Protein 8VKT (pdb70)

Nearest PDB structures (foldseek):
  7uoi-assembly1_A  TM=1.002E+00  e=5.736E-85  Enterococcus faecium 1,231,410
  3isz-assembly1_B  TM=7.469E-01  e=4.208E-31  Haemophilus influenzae Rd KW20
  3ic1-assembly1_A  TM=7.567E-01  e=1.491E-30  Haemophilus influenzae
  3dlj-assembly3_B  TM=6.949E-01  e=4.436E-26  Homo sapiens
  4h2k-assembly2_B  TM=8.459E-01  e=3.980E-18  Haemophilus influenzae Rd KW20

GO terms:
  GO:0050897 cobalt ion binding (F, IDA)
  GO:0030145 manganese ion binding (F, IDA)
  GO:0008270 zinc ion binding (F, IDA)
  GO:0042802 identical protein binding (F, IDA)
  GO:0042803 protein homodimerization activity (F, IDA)
  GO:0009014 succinyl-diaminopimelate desuccinylase activity (F, IDA)
  GO:0009085 L-lysine biosynthetic process (P, IDA)

Sequence (383 aa):
HHMASMMKKKEEKIAILQEEIIRIKSVNGNEGEEVAAYLNKLLARHDITGEIVSSYRDGRDNLIARRYQKGQSGKVLGLSGHMDVVAAGDESSSWTYAPFAAEIHGNRLYGRGATDMKSGLAAMVIAMMIELKKESGKPFNGTVVKLLATVGEEVVGELGGEQLTKAGYVDDLDALIIGEPTNYSSLMYTHMGSINYTVTTSHGKEAHSSMPDQGYNAINHLNEFITKANAEMNNHLAETIENPVLGKKTIHNVTLISGGNQVNSSIPSHHAQLQGNIRSIPPEYPNDDKIIALLQSSIVNELNQQETDYHLELMIDYYNKIPPVVKKADPDSPLIHSIQQQFSSQPLPLLVGAAATTDAAEFTKKANHSSFDFFVVFGPGVVTLPHQVDEYVEIDNYLDMIEKYQGIILSSYLA

InterPro domains:
  IPR001261 ArgE/DapE/ACY1/CPG2/YscS, conserved site [PS00758] (66-75)
  IPR001261 ArgE/DapE/ACY1/CPG2/YscS, conserved site [PS00759] (102-141)
  IPR002933 Peptidase M20 [PF01546] (68-374)
  IPR010182 N-formyl-4-amino-5-aminomethyl-2-methylpyrimidine deformylase/Succinyl-diaminopimelate desuccinylase [TIGR01910] (7-367)
  IPR011650 Peptidase M20, dimerisation domain [PF07687] (172-281)
  IPR036264 Bacterial exopeptidase dimerisation domain [SSF55031] (176-287)
  IPR050072 Peptidase M20A family, bacterial cell wall biosynthesis [PTHR43808] (2-375)

Foldseek 3Di:
DDDDDDLVNLLVLLLVLLLQAAALFQLLVVQVSLQVVCVVLVWHWDWDDLDVRFTKIKTKDFAAAADAEEEEEAESHFHDQPDQVPFPDGANRQDDDPQKGWHGCQQRPSLQVSLLSLLVSVLVVVPDDFHHMYMYIYAHRFVHALRRLQVCLVVCVLVRHQEYEYAHAPQQAWAFWEWKKWKKKKKWFKAKDFLVDPPVIGARVVLVVQLVVVLVVVQVVQLVPDADPFHHGKDKDWDAKDWADDPGMRTGIIMTMMMIIHDVVQKPVNSVVVSVVSQVVSCPPDPTGMDMDIDHTFIIGGFDCPDLLQVQLQVVDPHGHHYHHYHDDGSCSNSVPRPDDHGYIYHHFADVVARPHHRGITRSVSSVVSSVSVNSSCRSSRD

Radius of gyration: 23.97 Å; Cα contacts (8 Å, |Δi|>4): 979; chains: 1; bounding box: 74×47×61 Å

Solvent-accessible surface area: 16646 Å² total; per-residue (Å²): 237,141,77,75,13,111,110,124,65,30,15,41,3,0,25,74,0,0,106,19,113,0,39,70,12,63,0,10,94,0,0,56,53,0,35,140,0,0,60,120,34,116,5,128,16,79,74,20,62,69,160,150,41,43,29,0,0,5,2,114,33,134,67,61,142,123,45,87,15,0,0,0,0,1,1,0,0,0,28,57,14,56,96,82,106,69,17,92,62,49,0,33,34,0,66,69,73,69,64,104,0,20,0,8,0,0,0,11,0,0,0,0,0,0,0,0,0,0,0,0,0,25,1,60,51,53,44,114,110,4,54,3,11,0,9,0,0,0,0,0,1,9,36,93,11,0,43,0,0,66,47,0,18,160,68,27,54,0,89,59,2,61,0,0,0,2,0,15,14,9,42,66,24,0,19,21,2,0,4,0,5,0,58,0,17,0,25,0,70,14,92,85,17,98,44,82,138,56,128,142,20,57,42,0,76,84,4,1,85,80,0,36,86,75,0,54,56,48,4,87,108,8,18,133,85,53,104,6,120,69,22,28,103,7,78,28,83,42,85,105,109,67,39,40,99,102,128,68,22,25,11,40,84,0,53,2,67,2,29,0,67,0,0,49,73,42,41,7,108,112,0,37,60,32,0,71,53,3,3,82,113,38,28,124,185,30,130,73,72,3,93,26,120,49,77,44,60,17,52,18,4,124,12,78,54,92,0,69,0,4,76,8,0,31,125,52,45,121,139,104,19,75,76,50,23,31,56,62,26,5,3,0,1,10,0,46,114,14,157,64,111,22,28,3,0,0,0,0,0,0,25,91,111,28,33,86,82,76,36,0,30,0,57,10,89,7,1,31,41,0,0,94,47,0,18,18,0,0,38,36,13,2,100

Organism: Enterococcus faecium (NCBI:txid1352)

Secondary structure (DSSP, 8-state):
-PPPPPHHHHHHHHHHHHHS--BTS-HHHHHHHHHHHHHHTT---EEEEEETTEEEEEEEEEESSS-EEEEEEEE--B-----GGG-SS-TTT-EEETTEEESTTIIIIIHHHHHHHHHHHHHHHHT---SEEEEEEEES-TTTT-HHHHHHHHHTTTTT-SEEEE--S-SSSEEEEE-EEEEEEEEEE-B--BTTSGGG-B-HHHHHHHHHHHHHHHHHHHHHH-EETTTEE-EEEEEEEEE-S-TTB--SEEEEEEEEEEBTTB-HHHHHHHHHHHHHHHHTT-SS-EEEEEEEEE--EE--TT-HHHHHHHTTSSSPPPEEEESS--THHHHTTSSS--EEEE---S-TT-TTSTT-EEEHHHHHHHHHHHHHHHHHHT-

Structure (mmCIF, N/CA/C/O backbone):
data_8VKT
#
_entry.id   8VKT
#
_cell.length_a   131.822
_cell.length_b   44.914
_cell.length_c   78.024
_cell.angle_alpha   90.00
_cell.angle_beta   104.28
_cell.angle_gamma   90.00
#
_symmetry.space_group_name_H-M   'C 1 2 1'
#
loop_
_entity.id
_entity.type
_entity.pdbx_description
1 polymer 'Probable succinyl-diaminopimelate desuccinylase'
2 non-polymer 'ZINC ION'
3 non-polymer GLYCEROL
4 non-polymer 1,2-ETHANEDIOL
5 water water
#
loop_
_atom_site.group_PDB
_atom_site.id
_atom_site.type_symbol
_atom_site.label_atom_id
_atom_site.label_alt_id
_atom_site.label_comp_id
_atom_site.label_asym_id
_atom_site.label_entity_id
_atom_site.label_seq_id
_atom_site.pdbx_PDB_ins_code
_atom_site.Cartn_x
_atom_site.Cartn_y
_atom_site.Cartn_z
_atom_site.occupancy
_atom_site.B_iso_or_equiv
_atom_site.auth_seq_id
_atom_site.auth_comp_id
_atom_site.auth_asym_id
_atom_site.auth_atom_id
_atom_site.pdbx_PDB_model_num
ATOM 1 N N . HIS A 1 20 ? -54.775 3.853 36.257 1.00 35.88 -3 HIS A N 1
ATOM 2 C CA A HIS A 1 20 ? -53.637 3.698 37.171 0.56 26.64 -3 HIS A CA 1
ATOM 3 C CA B HIS A 1 20 ? -53.654 3.672 37.164 0.44 26.67 -3 HIS A CA 1
ATOM 4 C C . HIS A 1 20 ? -52.396 3.025 36.521 1.00 33.91 -3 HIS A C 1
ATOM 5 O O . HIS A 1 20 ? -51.804 2.134 37.090 1.00 33.28 -3 HIS A O 1
ATOM 18 N N . MET A 1 21 ? -51.994 3.510 35.350 1.00 27.84 -2 MET A N 1
ATOM 19 C CA . MET A 1 21 ? -50.863 2.989 34.567 1.00 28.12 -2 MET A CA 1
ATOM 20 C C . MET A 1 21 ? -49.527 3.198 35.307 1.00 23.71 -2 MET A C 1
ATOM 21 O O . MET A 1 21 ? -49.346 4.179 36.033 1.00 23.30 -2 MET A O 1
ATOM 26 N N . ALA A 1 22 ? -48.573 2.284 35.098 1.00 20.01 -1 ALA A N 1
ATOM 27 C CA . ALA A 1 22 ? -47.294 2.353 35.783 1.00 21.07 -1 ALA A CA 1
ATOM 28 C C . ALA A 1 22 ? -46.436 3.476 35.216 1.00 19.41 -1 ALA A C 1
ATOM 29 O O . ALA A 1 22 ? -46.420 3.715 34.009 1.00 24.02 -1 ALA A O 1
ATOM 31 N N . SER A 1 23 ? -45.641 4.095 36.075 1.00 15.86 0 SER A N 1
ATOM 32 C CA . SER A 1 23 ? -44.638 5.054 35.636 1.00 17.92 0 SER A CA 1
ATOM 33 C C . SER A 1 23 ? -43.469 4.340 34.963 1.00 17.47 0 SER A C 1
ATOM 34 O O . SER A 1 23 ? -43.231 3.137 35.148 1.00 19.03 0 SER A O 1
ATOM 37 N N . MET A 1 24 ? -42.745 5.094 34.130 1.00 17.80 1 MET A N 1
ATOM 38 C CA A MET A 1 24 ? -41.464 4.631 33.615 0.68 17.20 1 MET A CA 1
ATOM 39 C CA B MET A 1 24 ? -41.460 4.640 33.613 0.32 17.26 1 MET A CA 1
ATOM 40 C C . MET A 1 24 ? -40.419 4.828 34.707 1.00 17.78 1 MET A C 1
ATOM 41 O O . MET A 1 24 ? -40.280 5.933 35.237 1.00 21.41 1 MET A O 1
ATOM 50 N N . LYS A 1 25 ? -39.690 3.770 35.037 1.00 18.20 2 LYS A N 1
ATOM 51 C CA A LYS A 1 25 ? -38.754 3.987 36.130 0.64 21.33 2 LYS A CA 1
ATOM 52 C CA B LYS A 1 25 ? -38.688 3.834 36.103 0.36 21.00 2 LYS A CA 1
ATOM 53 C C . LYS A 1 25 ? -37.458 4.638 35.678 1.00 18.33 2 LYS A C 1
ATOM 54 O O . LYS A 1 25 ? -37.075 4.640 34.495 1.00 16.71 2 LYS A O 1
ATOM 65 N N . LYS A 1 26 ? -36.775 5.226 36.656 1.00 19.36 3 LYS A N 1
ATOM 66 C CA . LYS A 1 26 ? -35.493 5.876 36.431 1.00 19.19 3 LYS A CA 1
ATOM 67 C C . LYS A 1 26 ? -34.550 4.965 35.668 1.00 17.12 3 LYS A C 1
ATOM 68 O O . LYS A 1 26 ? -33.846 5.402 34.749 1.00 17.05 3 LYS A O 1
ATOM 74 N N . GLU A 1 27 ? -34.467 3.703 36.047 1.00 18.00 4 GLU A N 1
ATOM 75 C CA . GLU A 1 27 ? -33.517 2.813 35.416 1.00 17.39 4 GLU A CA 1
ATOM 76 C C . GLU A 1 27 ? -33.823 2.630 33.927 1.00 16.67 4 GLU A C 1
ATOM 77 O O . GLU A 1 27 ? -32.903 2.469 33.106 1.00 17.55 4 GLU A O 1
ATOM 83 N N . GLU A 1 28 ? -35.108 2.660 33.564 1.00 15.43 5 GLU A N 1
ATOM 84 C CA . GLU A 1 28 ? -35.439 2.559 32.148 1.00 15.50 5 GLU A CA 1
ATOM 85 C C . GLU A 1 28 ? -35.078 3.836 31.398 1.00 13.75 5 GLU A C 1
ATOM 86 O O . GLU A 1 28 ? -34.614 3.765 30.241 1.00 15.05 5 GLU A O 1
ATOM 92 N N . LYS A 1 29 ? -35.326 4.990 32.006 1.00 13.86 6 LYS A N 1
ATOM 93 C CA . LYS A 1 29 ? -34.944 6.240 31.348 1.00 13.22 6 LYS A CA 1
ATOM 94 C C . LYS A 1 29 ? -33.456 6.254 31.065 1.00 14.87 6 LYS A C 1
ATOM 95 O O . LYS A 1 29 ? -33.011 6.682 29.985 1.00 13.87 6 LYS A O 1
ATOM 101 N N . ILE A 1 30 ? -32.633 5.772 32.019 1.00 13.85 7 ILE A N 1
ATOM 102 C CA . ILE A 1 30 ? -31.202 5.724 31.800 1.00 14.93 7 ILE A CA 1
ATOM 103 C C . ILE A 1 30 ? -30.827 4.660 30.773 1.00 14.68 7 ILE A C 1
ATOM 104 O O . ILE A 1 30 ? -29.996 4.916 29.890 1.00 15.46 7 ILE A O 1
ATOM 109 N N . ALA A 1 31 ? -31.480 3.489 30.834 1.00 14.99 8 ALA A N 1
ATOM 110 C CA . ALA A 1 31 ? -31.171 2.427 29.871 1.00 14.35 8 ALA A CA 1
ATOM 111 C C . ALA A 1 31 ? -31.484 2.841 28.436 1.00 15.00 8 ALA A C 1
ATOM 112 O O . ALA A 1 31 ? -30.751 2.463 27.504 1.00 15.12 8 ALA A O 1
ATOM 114 N N . ILE A 1 32 ? -32.560 3.607 28.225 1.00 13.10 9 ILE A N 1
ATOM 115 C CA . ILE A 1 32 ? -32.870 4.064 26.873 1.00 13.72 9 ILE A CA 1
ATOM 116 C C . ILE A 1 32 ? -31.705 4.901 26.313 1.00 13.89 9 ILE A C 1
ATOM 117 O O . ILE A 1 32 ? -31.272 4.751 25.159 1.00 14.23 9 ILE A O 1
ATOM 122 N N . LEU A 1 33 ? -31.193 5.843 27.122 1.00 13.74 10 LEU A N 1
ATOM 123 C CA . LEU A 1 33 ? -30.074 6.647 26.680 1.00 12.71 10 LEU A CA 1
ATOM 124 C C . LEU A 1 33 ? -28.836 5.792 26.426 1.00 13.47 10 LEU A C 1
ATOM 125 O O . LEU A 1 33 ? -28.165 5.952 25.415 1.00 13.86 10 LEU A O 1
ATOM 130 N N . GLN A 1 34 ? -28.544 4.865 27.365 1.00 13.26 11 GLN A N 1
ATOM 131 C CA . GLN A 1 34 ? -27.382 4.009 27.131 1.00 14.42 11 GLN A CA 1
ATOM 132 C C . GLN A 1 34 ? -27.543 3.215 25.840 1.00 14.20 11 GLN A C 1
ATOM 133 O O . GLN A 1 34 ? -26.593 3.107 25.063 1.00 16.45 11 GLN A O 1
ATOM 139 N N A GLU A 1 35 ? -28.737 2.671 25.579 0.44 13.09 12 GLU A N 1
ATOM 140 N N B GLU A 1 35 ? -28.743 2.727 25.546 0.56 13.10 12 GLU A N 1
ATOM 141 C CA A GLU A 1 35 ? -28.915 1.880 24.364 0.44 15.32 12 GLU A CA 1
ATOM 142 C CA B GLU A 1 35 ? -28.897 1.874 24.377 0.56 15.34 12 GLU A CA 1
ATOM 143 C C A GLU A 1 35 ? -28.632 2.709 23.125 0.44 13.76 12 GLU A C 1
ATOM 144 C C B GLU A 1 35 ? -28.803 2.643 23.074 0.56 13.17 12 GLU A C 1
ATOM 145 O O A GLU A 1 35 ? -27.884 2.285 22.234 0.44 14.19 12 GLU A O 1
ATOM 146 O O B GLU A 1 35 ? -28.311 2.108 22.074 0.56 15.93 12 GLU A O 1
ATOM 157 N N . ILE A 1 36 ? -29.163 3.935 23.065 1.00 12.94 13 ILE A N 1
ATOM 158 C CA . ILE A 1 36 ? -28.924 4.684 21.831 1.00 12.84 13 ILE A CA 1
ATOM 159 C C . ILE A 1 36 ? -27.469 5.143 21.701 1.00 12.85 13 ILE A C 1
ATOM 160 O O . ILE A 1 36 ? -26.957 5.281 20.582 1.00 13.59 13 ILE A O 1
ATOM 165 N N . ILE A 1 37 ? -26.766 5.441 22.811 1.00 13.59 14 ILE A N 1
ATOM 166 C CA . ILE A 1 37 ? -25.333 5.710 22.732 1.00 14.38 14 ILE A CA 1
ATOM 167 C C . ILE A 1 37 ? -24.562 4.513 22.201 1.00 14.37 14 ILE A C 1
ATOM 168 O O . ILE A 1 37 ? -23.604 4.682 21.442 1.00 15.52 14 ILE A O 1
ATOM 173 N N . ARG A 1 38 ? -24.977 3.304 22.604 1.00 14.25 15 ARG A N 1
ATOM 174 C CA . ARG A 1 38 ? -24.268 2.103 22.135 1.00 14.42 15 ARG A CA 1
ATOM 175 C C . ARG A 1 38 ? -24.489 1.834 20.654 1.00 17.58 15 ARG A C 1
ATOM 176 O O . ARG A 1 38 ? -23.725 1.052 20.062 1.00 17.67 15 ARG A O 1
ATOM 184 N N . ILE A 1 39 ? -25.482 2.438 20.004 1.00 14.38 16 ILE A N 1
ATOM 185 C CA . ILE A 1 39 ? -25.633 2.390 18.550 1.00 13.79 16 ILE A CA 1
ATOM 186 C C . ILE A 1 39 ? -24.657 3.392 17.961 1.00 16.86 16 ILE A C 1
ATOM 187 O O . ILE A 1 39 ? -24.836 4.611 18.065 1.00 17.76 16 ILE A O 1
ATOM 192 N N . LYS A 1 40 ? -23.611 2.897 17.339 1.00 15.13 17 LYS A N 1
ATOM 193 C CA . LYS A 1 40 ? -22.602 3.765 16.777 1.00 15.02 17 LYS A CA 1
ATOM 194 C C . LYS A 1 40 ? -23.191 4.358 15.503 1.00 16.03 17 LYS A C 1
ATOM 195 O O . LYS A 1 40 ? -23.579 3.648 14.559 1.00 17.51 17 LYS A O 1
ATOM 201 N N . SER A 1 41 ? -23.318 5.692 15.478 1.00 15.30 18 SER A N 1
ATOM 202 C CA . SER A 1 41 ? -23.975 6.393 14.396 1.00 16.12 18 SER A CA 1
ATOM 203 C C . SER A 1 41 ? -23.104 7.516 13.885 1.00 15.39 18 SER A C 1
ATOM 204 O O . SER A 1 41 ? -23.502 8.686 13.782 1.00 14.86 18 SER A O 1
ATOM 207 N N . VAL A 1 42 ? -21.879 7.168 13.514 1.00 15.56 19 VAL A N 1
ATOM 208 C CA . VAL A 1 42 ? -20.892 8.159 13.095 1.00 16.47 19 VAL A CA 1
ATOM 209 C C . VAL A 1 42 ? -21.128 8.429 11.625 1.00 18.09 19 VAL A C 1
ATOM 210 O O . VAL A 1 42 ? -20.873 7.566 10.779 1.00 19.53 19 VAL A O 1
ATOM 214 N N . ASN A 1 43 ? -21.624 9.636 11.325 1.00 20.75 20 ASN A N 1
ATOM 215 C CA . ASN A 1 43 ? -21.952 10.041 9.976 1.00 24.22 20 ASN A CA 1
ATOM 216 C C . ASN A 1 43 ? -22.745 8.974 9.193 1.00 25.34 20 ASN A C 1
ATOM 217 O O . ASN A 1 43 ? -22.561 8.753 7.999 1.00 29.60 20 ASN A O 1
ATOM 222 N N . GLY A 1 44 ? -23.660 8.289 9.873 1.00 20.10 21 GLY A N 1
ATOM 223 C CA . GLY A 1 44 ? -24.378 7.192 9.261 1.00 20.80 21 GLY A CA 1
ATOM 224 C C . GLY A 1 44 ? -25.087 6.389 10.337 1.00 17.04 21 GLY A C 1
ATOM 225 O O . GLY A 1 44 ? -25.066 6.747 11.522 1.00 18.32 21 GLY A O 1
ATOM 226 N N . ASN A 1 45 ? -25.788 5.347 9.882 1.00 17.46 22 ASN A N 1
ATOM 227 C CA . ASN A 1 45 ? -26.457 4.363 10.719 1.00 17.14 22 ASN A CA 1
ATOM 228 C C . ASN A 1 45 ? -27.562 4.982 11.566 1.00 15.81 22 ASN A C 1
ATOM 229 O O . ASN A 1 45 ? -27.961 4.412 12.594 1.00 16.10 22 ASN A O 1
ATOM 234 N N . GLU A 1 46 ? -28.093 6.138 11.113 1.00 15.96 23 GLU A N 1
ATOM 235 C CA . GLU A 1 46 ? -29.082 6.759 11.976 1.00 14.88 23 GLU A CA 1
ATOM 236 C C . GLU A 1 46 ? -30.382 5.968 11.953 1.00 16.43 23 GLU A C 1
ATOM 237 O O . GLU A 1 46 ? -31.178 6.046 12.893 1.00 16.40 23 GLU A O 1
ATOM 243 N N . GLY A 1 47 ? -30.630 5.211 10.871 1.00 16.16 24 GLY A N 1
ATOM 244 C CA . GLY A 1 47 ? -31.807 4.370 10.858 1.00 15.42 24 GLY A CA 1
ATOM 245 C C . GLY A 1 47 ? -31.914 3.396 12.031 1.00 14.16 24 GLY A C 1
ATOM 246 O O . GLY A 1 47 ? -33.027 3.063 12.452 1.00 15.87 24 GLY A O 1
ATOM 247 N N . GLU A 1 48 ? -30.767 2.931 12.573 1.00 14.97 25 GLU A N 1
ATOM 248 C CA A GLU A 1 48 ? -30.818 2.064 13.757 0.65 16.20 25 GLU A CA 1
ATOM 249 C CA B GLU A 1 48 ? -30.854 2.061 13.748 0.35 16.26 25 GLU A CA 1
ATOM 250 C C . GLU A 1 48 ? -31.280 2.838 14.991 1.00 16.74 25 GLU A C 1
ATOM 251 O O . GLU A 1 48 ? -32.032 2.324 15.833 1.00 16.46 25 GLU A O 1
ATOM 262 N N . VAL A 1 49 ? -30.840 4.105 15.116 1.00 14.16 26 VAL A N 1
ATOM 263 C CA . VAL A 1 49 ? -31.318 4.897 16.241 1.00 13.72 26 VAL A CA 1
ATOM 264 C C . VAL A 1 49 ? -32.790 5.228 16.072 1.00 13.26 26 VAL A C 1
ATOM 265 O O . VAL A 1 49 ? -33.590 5.069 17.013 1.00 14.05 26 VAL A O 1
ATOM 269 N N . ALA A 1 50 ? -33.197 5.564 14.838 1.00 13.35 27 ALA A N 1
ATOM 270 C CA . ALA A 1 50 ? -34.603 5.885 14.599 1.00 13.72 27 ALA A CA 1
ATOM 271 C C . ALA A 1 50 ? -35.499 4.684 14.889 1.00 14.37 27 ALA A C 1
ATOM 272 O O . ALA A 1 50 ? -36.601 4.840 15.431 1.00 14.83 27 ALA A O 1
ATOM 274 N N . ALA A 1 51 ? -35.070 3.485 14.452 1.00 15.07 28 ALA A N 1
ATOM 275 C CA . ALA A 1 51 ? -35.889 2.307 14.696 1.00 15.93 28 ALA A CA 1
ATOM 276 C C . ALA A 1 51 ? -36.025 2.063 16.179 1.00 15.19 28 ALA A C 1
ATOM 277 O O . ALA A 1 51 ? -37.099 1.679 16.630 1.00 16.91 28 ALA A O 1
ATOM 279 N N . TYR A 1 52 ? -34.941 2.232 16.940 1.00 14.08 29 TYR A N 1
ATOM 280 C CA . TYR A 1 52 ? -35.025 2.020 18.394 1.00 14.30 29 TYR A CA 1
ATOM 281 C C . TYR A 1 52 ? -36.030 2.968 19.033 1.00 14.85 29 TYR A C 1
ATOM 282 O O . TYR A 1 52 ? -36.882 2.561 19.824 1.00 14.33 29 TYR A O 1
ATOM 291 N N . LEU A 1 53 ? -35.939 4.257 18.691 1.00 14.30 30 LEU A N 1
ATOM 292 C CA . LEU A 1 53 ? -36.842 5.233 19.274 1.00 13.66 30 LEU A CA 1
ATOM 293 C C . LEU A 1 53 ? -38.287 5.046 18.778 1.00 13.68 30 LEU A C 1
ATOM 294 O O . LEU A 1 53 ? -39.232 5.260 19.546 1.00 13.95 30 LEU A O 1
ATOM 299 N N . ASN A 1 54 ? -38.448 4.637 17.505 1.00 14.24 31 ASN A N 1
ATOM 300 C CA . ASN A 1 54 ? -39.817 4.409 17.018 1.00 14.53 31 ASN A CA 1
ATOM 301 C C . ASN A 1 54 ? -40.459 3.214 17.729 1.00 15.28 31 ASN A C 1
ATOM 302 O O . ASN A 1 54 ? -41.649 3.271 18.079 1.00 15.30 31 ASN A O 1
ATOM 307 N N . LYS A 1 55 ? -39.660 2.182 18.037 1.00 14.70 32 LYS A N 1
ATOM 308 C CA . LYS A 1 55 ? -40.167 1.021 18.786 1.00 15.87 32 LYS A CA 1
ATOM 309 C C . LYS A 1 55 ? -40.535 1.425 20.207 1.00 15.39 32 LYS A C 1
ATOM 310 O O . LYS A 1 55 ? -41.562 0.998 20.748 1.00 15.95 32 LYS A O 1
ATOM 316 N N . LEU A 1 56 ? -39.713 2.276 20.846 1.00 14.48 33 LEU A N 1
ATOM 317 C CA . LEU A 1 56 ? -40.027 2.800 22.159 1.00 16.08 33 LEU A CA 1
ATOM 318 C C . LEU A 1 56 ? -41.348 3.555 22.147 1.00 14.37 33 LEU A C 1
ATOM 319 O O . LEU A 1 56 ? -42.212 3.362 23.008 1.00 14.63 33 LEU A O 1
ATOM 324 N N . LEU A 1 57 ? -41.513 4.471 21.168 1.00 14.36 34 LEU A N 1
ATOM 325 C CA . LEU A 1 57 ? -42.760 5.219 21.086 1.00 14.96 34 LEU A CA 1
ATOM 326 C C . LEU A 1 57 ? -43.961 4.277 20.937 1.00 14.54 34 LEU A C 1
ATOM 327 O O . LEU A 1 57 ? -45.007 4.498 21.558 1.00 15.28 34 LEU A O 1
ATOM 332 N N . ALA A 1 58 ? -43.803 3.235 20.099 1.00 15.86 35 ALA A N 1
ATOM 333 C CA . ALA A 1 58 ? -44.923 2.306 19.881 1.00 16.13 35 ALA A CA 1
ATOM 334 C C . ALA A 1 58 ? -45.293 1.573 21.172 1.00 15.47 35 ALA A C 1
ATOM 335 O O . ALA A 1 58 ? -46.482 1.296 21.391 1.00 18.34 35 ALA A O 1
ATOM 337 N N . ARG A 1 59 ? -44.318 1.267 22.043 1.00 15.64 36 ARG A N 1
ATOM 338 C CA . ARG A 1 59 ? -44.634 0.646 23.344 1.00 18.06 36 ARG A CA 1
ATOM 339 C C . ARG A 1 59 ? -45.524 1.541 24.188 1.00 20.10 36 ARG A C 1
ATOM 340 O O . ARG A 1 59 ? -46.165 1.083 25.140 1.00 21.19 36 ARG A O 1
ATOM 348 N N . HIS A 1 60 ? -45.579 2.840 23.884 1.00 15.69 37 HIS A N 1
ATOM 349 C CA . HIS A 1 60 ? -46.387 3.781 24.629 1.00 15.75 37 HIS A CA 1
ATOM 350 C C . HIS A 1 60 ? -47.464 4.388 23.739 1.00 16.65 37 HIS A C 1
ATOM 351 O O . HIS A 1 60 ? -47.981 5.463 24.050 1.00 18.70 37 HIS A O 1
ATOM 358 N N . ASP A 1 61 ? -47.853 3.679 22.682 1.00 18.46 38 ASP A N 1
ATOM 359 C CA . ASP A 1 61 ? -49.038 4.033 21.877 1.00 17.66 38 ASP A CA 1
ATOM 360 C C . ASP A 1 61 ? -48.884 5.383 21.187 1.00 19.69 38 ASP A C 1
ATOM 361 O O . ASP A 1 61 ? -49.860 6.112 20.985 1.00 21.07 38 ASP A O 1
ATOM 366 N N . ILE A 1 62 ? -47.651 5.678 20.760 1.00 16.93 39 ILE A N 1
ATOM 367 C CA . ILE A 1 62 ? -47.372 6.794 19.848 1.00 18.19 39 ILE A CA 1
ATOM 368 C C . ILE A 1 62 ? -46.771 6.183 18.601 1.00 16.80 39 ILE A C 1
ATOM 369 O O . ILE A 1 62 ? -45.786 5.422 18.688 1.00 18.04 39 ILE A O 1
ATOM 374 N N . THR A 1 63 ? -47.380 6.455 17.434 1.00 17.34 40 THR A N 1
ATOM 375 C CA . THR A 1 63 ? -46.932 5.860 16.179 1.00 17.44 40 THR A CA 1
ATOM 376 C C . THR A 1 63 ? -46.052 6.869 15.422 1.00 18.12 40 THR A C 1
ATOM 377 O O . THR A 1 63 ? -46.548 7.914 14.973 1.00 21.63 40 THR A O 1
ATOM 381 N N . GLY A 1 64 ? -44.749 6.549 15.272 1.00 16.22 41 GLY A N 1
ATOM 382 C CA . GLY A 1 64 ? -43.861 7.449 14.556 1.00 15.20 41 GLY A CA 1
ATOM 383 C C . GLY A 1 64 ? -43.991 7.301 13.046 1.00 16.43 41 GLY A C 1
ATOM 384 O O . GLY A 1 64 ? -44.508 6.306 12.515 1.00 20.08 41 GLY A O 1
ATOM 385 N N . GLU A 1 65 ? -43.406 8.239 12.326 1.00 16.61 42 GLU A N 1
ATOM 386 C CA . GLU A 1 65 ? -43.287 8.218 10.873 1.00 17.78 42 GLU A CA 1
ATOM 387 C C . GLU A 1 65 ? -41.815 8.192 10.510 1.00 17.42 42 GLU A C 1
ATOM 388 O O . GLU A 1 65 ? -41.044 9.107 10.892 1.00 17.28 42 GLU A O 1
ATOM 394 N N . ILE A 1 66 ? -41.370 7.151 9.834 1.00 18.60 43 ILE A N 1
ATOM 395 C CA . ILE A 1 66 ? -40.007 7.072 9.346 1.00 17.00 43 ILE A CA 1
ATOM 396 C C . ILE A 1 66 ? -39.921 7.810 8.024 1.00 18.60 43 ILE A C 1
ATOM 397 O O . ILE A 1 66 ? -40.771 7.595 7.130 1.00 20.17 43 ILE A O 1
ATOM 402 N N . VAL A 1 67 ? -38.970 8.730 7.894 1.00 15.72 44 VAL A N 1
ATOM 403 C CA . VAL A 1 67 ? -38.757 9.479 6.648 1.00 16.02 44 VAL A CA 1
ATOM 404 C C . VAL A 1 67 ? -37.336 9.173 6.227 1.00 16.96 44 VAL A C 1
ATOM 405 O O . VAL A 1 67 ? -36.358 9.722 6.787 1.00 16.56 44 VAL A O 1
ATOM 409 N N A SER A 1 68 ? -37.164 8.288 5.246 0.64 17.12 45 SER A N 1
ATOM 410 N N B SER A 1 68 ? -37.169 8.291 5.240 0.36 17.21 45 SER A N 1
ATOM 411 C CA A SER A 1 68 ? -35.842 7.842 4.916 0.64 16.59 45 SER A CA 1
ATOM 412 C CA B SER A 1 68 ? -35.841 7.831 4.885 0.36 16.69 45 SER A CA 1
ATOM 413 C C A SER A 1 68 ? -35.073 8.893 4.143 0.64 18.45 45 SER A C 1
ATOM 414 C C B SER A 1 68 ? -35.065 8.891 4.122 0.36 18.53 45 SER A C 1
ATOM 415 O O A SER A 1 68 ? -35.618 9.540 3.244 0.64 18.70 45 SER A O 1
ATOM 416 O O B SER A 1 68 ? -35.590 9.534 3.209 0.36 18.56 45 SER A O 1
ATOM 421 N N . TYR A 1 69 ? -33.800 9.068 4.496 1.00 18.21 46 TYR A N 1
ATOM 422 C CA . TYR A 1 69 ? -32.875 9.899 3.746 1.00 17.63 46 TYR A CA 1
ATOM 423 C C . TYR A 1 69 ? -32.185 9.047 2.686 1.00 19.96 46 TYR A C 1
ATOM 424 O O . TYR A 1 69 ? -32.266 9.362 1.491 1.00 21.72 46 TYR A O 1
ATOM 433 N N . ARG A 1 70 ? -31.458 8.006 3.096 1.00 18.34 47 ARG A N 1
ATOM 434 C CA . ARG A 1 70 ? -30.795 7.046 2.209 1.00 20.80 47 ARG A CA 1
ATOM 435 C C . ARG A 1 70 ? -30.813 5.707 2.935 1.00 27.92 47 ARG A C 1
ATOM 436 O O . ARG A 1 70 ? -31.178 5.628 4.115 1.00 21.39 47 ARG A O 1
ATOM 444 N N . ASP A 1 71 ? -30.416 4.648 2.230 1.00 25.90 48 ASP A N 1
ATOM 445 C CA . ASP A 1 71 ? -30.327 3.327 2.839 1.00 29.72 48 ASP A CA 1
ATOM 446 C C . ASP A 1 71 ? -29.634 3.423 4.182 1.00 19.33 48 ASP A C 1
ATOM 447 O O . ASP A 1 71 ? -28.475 3.842 4.265 1.00 23.53 48 ASP A O 1
ATOM 452 N N . GLY A 1 72 ? -30.363 3.020 5.251 1.00 23.24 49 GLY A N 1
ATOM 453 C CA . GLY A 1 72 ? -29.741 2.935 6.572 1.00 23.13 49 GLY A CA 1
ATOM 454 C C . GLY A 1 72 ? -29.733 4.240 7.364 1.00 18.25 49 GLY A C 1
ATOM 455 O O . GLY A 1 72 ? -29.228 4.242 8.504 1.00 18.30 49 GLY A O 1
ATOM 456 N N . ARG A 1 73 ? -30.263 5.317 6.789 1.00 18.25 50 ARG A N 1
ATOM 457 C CA . ARG A 1 73 ? -30.210 6.653 7.382 1.00 15.07 50 ARG A CA 1
ATOM 458 C C . ARG A 1 73 ? -31.609 7.201 7.311 1.00 17.40 50 ARG A C 1
ATOM 459 O O . ARG A 1 73 ? -32.032 7.709 6.266 1.00 17.80 50 ARG A O 1
ATOM 467 N N . ASP A 1 74 ? -32.341 7.088 8.422 1.00 14.43 51 ASP A N 1
ATOM 468 C CA . ASP A 1 74 ? -33.729 7.474 8.480 1.00 14.28 51 ASP A CA 1
ATOM 469 C C . ASP A 1 74 ? -33.961 8.575 9.505 1.00 14.58 51 ASP A C 1
ATOM 470 O O . ASP A 1 74 ? -33.407 8.487 10.606 1.00 16.32 51 ASP A O 1
ATOM 475 N N . ASN A 1 75 ? -34.733 9.606 9.138 1.00 13.71 52 ASN A N 1
ATOM 476 C CA . ASN A 1 75 ? -35.289 10.539 10.107 1.00 13.22 52 ASN A CA 1
ATOM 477 C C . ASN A 1 75 ? -36.548 9.949 10.725 1.00 15.41 52 ASN A C 1
ATOM 478 O O . ASN A 1 75 ? -37.188 9.022 10.170 1.00 15.08 52 ASN A O 1
ATOM 483 N N . LEU A 1 76 ? -36.931 10.479 11.899 1.00 13.23 53 LEU A N 1
ATOM 484 C CA . LEU A 1 76 ? -38.142 10.046 12.590 1.00 13.96 53 LEU A CA 1
ATOM 485 C C . LEU A 1 76 ? -38.966 11.249 12.985 1.00 15.31 53 LEU A C 1
ATOM 486 O O . LEU A 1 76 ? -38.438 12.183 13.630 1.00 14.03 53 LEU A O 1
ATOM 491 N N . ILE A 1 77 ? -40.254 11.236 12.672 1.00 14.53 54 ILE A N 1
ATOM 492 C CA . ILE A 1 77 ? -41.190 12.261 13.102 1.00 14.39 54 ILE A CA 1
ATOM 493 C C . ILE A 1 77 ? -42.245 11.600 13.988 1.00 13.81 54 ILE A C 1
ATOM 494 O O . ILE A 1 77 ? -42.653 10.452 13.723 1.00 16.36 54 ILE A O 1
ATOM 499 N N . ALA A 1 78 ? -42.687 12.251 15.037 1.00 13.61 55 ALA A N 1
ATOM 500 C CA . ALA A 1 78 ? -43.789 11.728 15.8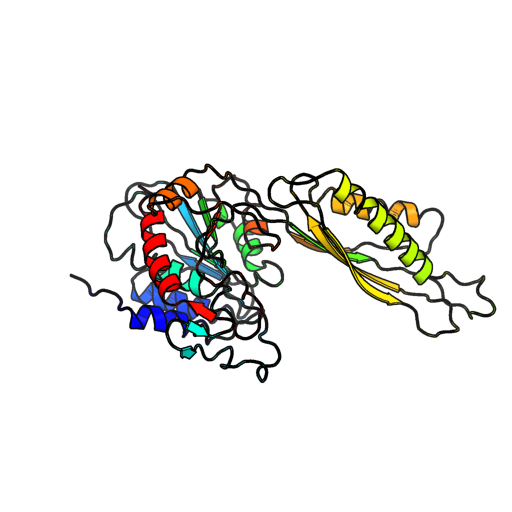53 1.00 14.21 55 ALA A CA 1
ATOM 501 C C . ALA A 1 78 ? -44.600 12.879 16.387 1.00 16.15 55 ALA A C 1
ATOM 502 O O . ALA A 1 78 ? -44.078 13.986 16.576 1.00 16.81 55 ALA A O 1
ATOM 504 N N A ARG A 1 79 ? -45.884 12.672 16.584 0.60 16.17 56 ARG A N 1
ATOM 505 N N B ARG A 1 79 ? -45.886 12.664 16.577 0.40 16.19 56 ARG A N 1
ATOM 506 C CA A ARG A 1 79 ? -46.760 13.731 17.040 0.60 17.56 56 ARG A CA 1
ATOM 507 C CA B ARG A 1 79 ? -46.763 13.720 17.035 0.40 17.59 56 ARG A CA 1
ATOM 508 C C A ARG A 1 79 ? -47.601 13.239 18.197 0.60 16.52 56 ARG A C 1
ATOM 509 C C B ARG A 1 79 ? -47.597 13.231 18.201 0.40 16.56 56 ARG A C 1
ATOM 510 O O A ARG A 1 79 ? -47.979 12.051 18.266 0.60 18.70 56 ARG A O 1
ATOM 511 O O B ARG A 1 79 ? -47.951 12.043 18.292 0.40 18.76 56 ARG A O 1
ATOM 526 N N . TYR A 1 80 ? -47.942 14.160 19.074 1.00 15.42 57 TYR A N 1
ATOM 527 C CA . TYR A 1 80 ? -48.925 13.919 20.120 1.00 16.43 57 TYR A CA 1
ATOM 528 C C . TYR A 1 80 ? -49.754 15.174 20.284 1.00 16.28 57 TYR A C 1
ATOM 529 O O . TYR A 1 80 ? -49.217 16.260 20.570 1.00 17.42 57 TYR A O 1
ATOM 538 N N . GLN A 1 81 ? -51.073 15.031 20.105 1.00 15.81 58 GLN A N 1
ATOM 539 C CA . GLN A 1 81 ? -51.979 16.173 20.238 1.00 17.47 58 GLN A CA 1
ATOM 540 C C . GLN A 1 81 ? -52.975 16.038 21.384 1.00 19.03 58 GLN A C 1
ATOM 541 O O . GLN A 1 81 ? -53.272 14.919 21.851 1.00 21.23 58 GLN A O 1
ATOM 547 N N . LYS A 1 82 ? -53.438 17.180 21.894 1.00 18.68 59 LYS A N 1
ATOM 548 C CA . LYS A 1 82 ? -54.469 17.137 22.925 1.00 20.06 59 LYS A CA 1
ATOM 549 C C . LYS A 1 82 ? -55.237 18.451 22.936 1.00 23.75 59 LYS A C 1
ATOM 550 O O . LYS A 1 82 ? -54.689 19.506 22.614 1.00 21.53 59 LYS A O 1
ATOM 556 N N . GLY A 1 83 ? -56.497 18.393 23.372 1.00 24.14 60 GLY A N 1
ATOM 557 C CA . GLY A 1 83 ? -57.245 19.636 23.563 1.00 21.55 60 GLY A CA 1
ATOM 558 C C . GLY A 1 83 ? -57.706 20.222 22.238 1.00 25.88 60 GLY A C 1
ATOM 559 O O . GLY A 1 83 ? -57.893 19.523 21.236 1.00 24.69 60 GLY A O 1
ATOM 560 N N . GLN A 1 84 ? -57.948 21.524 22.263 1.00 25.00 61 GLN A N 1
ATOM 561 C CA . GLN A 1 84 ? -58.338 22.219 21.046 1.00 29.03 61 GLN A CA 1
ATOM 562 C C . GLN A 1 84 ? -57.133 22.431 20.142 1.00 30.92 61 GLN A C 1
ATOM 563 O O . GLN A 1 84 ? -55.988 22.579 20.614 1.00 29.35 61 GLN A O 1
ATOM 569 N N . SER A 1 85 ? -57.402 22.451 18.836 1.00 27.41 62 SER A N 1
ATOM 570 C CA . SER A 1 85 ? -56.371 22.730 17.844 1.00 27.66 62 SER A CA 1
ATOM 571 C C . SER A 1 85 ? -55.709 24.023 18.214 1.00 35.83 62 SER A C 1
ATOM 572 O O . SER A 1 85 ? -56.372 25.002 18.528 1.00 33.21 62 SER A O 1
ATOM 575 N N . GLY A 1 86 ? -54.417 24.027 18.214 1.00 31.49 63 GLY A N 1
ATOM 576 C CA . GLY A 1 86 ? -53.687 25.141 18.773 1.00 26.96 63 GLY A CA 1
ATOM 577 C C . GLY A 1 86 ? -52.350 25.241 18.104 1.00 20.65 63 GLY A C 1
ATOM 578 O O . GLY A 1 86 ? -52.194 24.894 16.928 1.00 28.41 63 GLY A O 1
ATOM 579 N N . LYS A 1 87 ? -51.406 25.704 18.887 1.00 24.79 64 LYS A N 1
ATOM 580 C CA . LYS A 1 87 ? -50.084 25.827 18.358 1.00 21.09 64 LYS A CA 1
ATOM 581 C C . LYS A 1 87 ? -49.453 24.447 18.208 1.00 18.18 64 LYS A C 1
ATOM 582 O O . LYS A 1 87 ? -49.903 23.442 18.758 1.00 19.39 64 LYS A O 1
ATOM 588 N N . VAL A 1 88 ? -48.414 24.409 17.403 1.00 16.87 65 VAL A N 1
ATOM 589 C CA . VAL A 1 88 ? -47.563 23.227 17.242 1.00 15.68 65 VAL A CA 1
ATOM 590 C C . VAL A 1 88 ? -46.163 23.582 17.726 1.00 15.75 65 VAL A C 1
ATOM 591 O O . VAL A 1 88 ? -45.529 24.528 17.232 1.00 15.38 65 VAL A O 1
ATOM 595 N N . LEU A 1 89 ? -45.672 22.797 18.692 1.00 14.36 66 LEU A N 1
ATOM 596 C CA . LEU A 1 89 ? -44.324 22.904 19.228 1.00 13.90 66 LEU A CA 1
ATOM 597 C C . LEU A 1 89 ? -43.478 21.767 18.685 1.00 13.09 66 LEU A C 1
ATOM 598 O O . LEU A 1 89 ? -43.743 20.588 18.991 1.00 14.91 66 LEU A O 1
ATOM 603 N N . GLY A 1 90 ? -42.401 22.094 17.974 1.00 13.17 67 GLY A N 1
ATOM 604 C CA . GLY A 1 90 ? -41.447 21.072 17.523 1.00 12.61 67 GLY A CA 1
ATOM 605 C C . GLY A 1 90 ? -40.338 20.850 18.551 1.00 12.68 67 GLY A C 1
ATOM 606 O O . GLY A 1 90 ? -39.868 21.790 19.198 1.00 13.50 67 GLY A O 1
ATOM 607 N N . LEU A 1 91 ? -39.908 19.602 18.672 1.00 13.24 68 LEU A N 1
ATOM 608 C CA . LEU A 1 91 ? -38.745 19.210 19.490 1.00 12.70 68 LEU A CA 1
ATOM 609 C C . LEU A 1 91 ? -37.808 18.501 18.547 1.00 13.36 68 LEU A C 1
ATOM 610 O O . LEU A 1 91 ? -38.206 17.468 17.965 1.00 14.39 68 LEU A O 1
ATOM 615 N N . SER A 1 92 ? -36.576 18.982 18.382 1.00 11.84 69 SER A N 1
ATOM 616 C CA . SER A 1 92 ? -35.721 18.341 17.405 1.00 11.90 69 SER A CA 1
ATOM 617 C C . SER A 1 92 ? -34.367 17.976 17.999 1.00 12.28 69 SER A C 1
ATOM 618 O O . SER A 1 92 ? -33.812 18.649 18.885 1.00 11.89 69 SER A O 1
ATOM 621 N N . GLY A 1 93 ? -33.818 16.875 17.499 1.00 12.08 70 GLY A N 1
ATOM 622 C CA . GLY A 1 93 ? -32.439 16.527 17.756 1.00 12.98 70 GLY A CA 1
ATOM 623 C C . GLY A 1 93 ? -31.930 15.646 16.633 1.00 12.29 70 GLY A C 1
ATOM 624 O O . GLY A 1 93 ? -32.719 15.095 15.862 1.00 14.52 70 GLY A O 1
ATOM 625 N N . HIS A 1 94 ? -30.635 15.462 16.583 1.00 12.52 71 HIS A N 1
ATOM 626 C CA . HIS A 1 94 ? -30.012 14.649 15.557 1.00 11.96 71 HIS A CA 1
ATOM 627 C C . HIS A 1 94 ? -29.527 13.328 16.126 1.00 11.46 71 HIS A C 1
ATOM 628 O O . HIS A 1 94 ? -29.163 13.237 17.294 1.00 12.03 71 HIS A O 1
ATOM 635 N N . MET A 1 95 ? -29.458 12.308 15.274 1.00 11.94 72 MET A N 1
ATOM 636 C CA . MET A 1 95 ? -29.141 10.939 15.710 1.00 12.64 72 MET A CA 1
ATOM 637 C C . MET A 1 95 ? -27.715 10.539 15.377 1.00 13.22 72 MET A C 1
ATOM 638 O O . MET A 1 95 ? -27.234 9.531 15.898 1.00 14.63 72 MET A O 1
ATOM 643 N N . ASP A 1 96 ? -27.035 11.307 14.546 1.00 13.31 73 ASP A N 1
ATOM 644 C CA . ASP A 1 96 ? -25.636 11.041 14.269 1.00 13.73 73 ASP A CA 1
ATOM 645 C C . ASP A 1 96 ? -24.760 11.641 15.331 1.00 13.15 73 ASP A C 1
ATOM 646 O O . ASP A 1 96 ? -25.144 12.566 16.066 1.00 13.75 73 ASP A O 1
ATOM 651 N N . VAL A 1 97 ? -23.539 11.134 15.400 1.00 13.59 74 VAL A N 1
ATOM 652 C CA . VAL A 1 97 ? -22.487 11.606 16.301 1.00 15.55 74 VAL A CA 1
ATOM 653 C C . VAL A 1 97 ? -21.206 11.747 15.509 1.00 15.77 74 VAL A C 1
ATOM 654 O O . VAL A 1 97 ? -21.057 11.167 14.428 1.00 17.05 74 VAL A O 1
ATOM 658 N N . VAL A 1 98 ? -20.245 12.464 16.110 1.00 15.34 75 VAL A N 1
ATOM 659 C CA . VAL A 1 98 ? -18.938 12.569 15.446 1.00 15.44 75 VAL A CA 1
ATOM 660 C C . VAL A 1 98 ? -18.086 11.370 15.826 1.00 15.76 75 VAL A C 1
ATOM 661 O O . VAL A 1 98 ? -18.328 10.704 16.823 1.00 16.72 75 VAL A O 1
ATOM 665 N N . ALA A 1 99 ? -17.035 11.123 15.023 1.00 18.16 76 ALA A N 1
ATOM 666 C CA . ALA A 1 99 ? -16.169 9.994 15.293 1.00 19.12 76 ALA A CA 1
ATOM 667 C C . ALA A 1 99 ? -15.545 10.118 16.677 1.00 18.92 76 ALA A C 1
ATOM 668 O O . ALA A 1 99 ? -15.299 11.218 17.176 1.00 19.07 76 ALA A O 1
ATOM 670 N N . ALA A 1 100 ? -15.217 8.977 17.275 1.00 19.64 77 ALA A N 1
ATOM 671 C CA . ALA A 1 100 ? -14.606 8.941 18.590 1.00 19.29 77 ALA A CA 1
ATOM 672 C C . ALA A 1 100 ? -13.092 9.125 18.518 1.00 20.55 77 ALA A C 1
ATOM 673 O O . ALA A 1 100 ? -12.504 9.454 19.538 1.00 25.23 77 ALA A O 1
ATOM 675 N N . GLY A 1 101 ? -12.490 8.898 17.337 1.00 24.61 78 GLY A N 1
ATOM 676 C CA . GLY A 1 101 ? -11.036 8.950 17.230 1.00 27.56 78 GLY A CA 1
ATOM 677 C C . GLY A 1 101 ? -10.422 7.703 17.827 1.00 29.16 78 GLY A C 1
ATOM 678 O O . GLY A 1 101 ? -11.022 6.630 17.921 1.00 28.62 78 GLY A O 1
ATOM 679 N N . ASP A 1 102 ? -9.172 7.863 18.247 1.00 32.09 79 ASP A N 1
ATOM 680 C CA . ASP A 1 102 ? -8.433 6.738 18.807 1.00 37.02 79 ASP A CA 1
ATOM 681 C C . ASP A 1 102 ? -9.082 6.274 20.099 1.00 29.39 79 ASP A C 1
ATOM 682 O O . ASP A 1 102 ? -9.025 6.974 21.110 1.00 30.23 79 ASP A O 1
ATOM 687 N N . GLU A 1 103 ? -9.677 5.090 20.092 1.00 33.17 80 GLU A N 1
ATOM 688 C CA . GLU A 1 103 ? -10.411 4.670 21.274 1.00 33.30 80 GLU A CA 1
ATOM 689 C C . GLU A 1 103 ? -9.515 4.339 22.446 1.00 37.31 80 GLU A C 1
ATOM 690 O O . GLU A 1 103 ? -9.993 4.359 23.585 1.00 31.67 80 GLU A O 1
ATOM 696 N N . SER A 1 104 ? -8.241 4.020 22.189 1.00 39.15 81 SER A N 1
ATOM 697 C CA A SER A 1 104 ? -7.287 3.823 23.274 0.45 37.21 81 SER A CA 1
ATOM 698 C CA B SER A 1 104 ? -7.295 3.814 23.277 0.55 37.22 81 SER A CA 1
ATOM 699 C C . SER A 1 104 ? -7.085 5.079 24.101 1.00 34.67 81 SER A C 1
ATOM 700 O O . SER A 1 104 ? -6.674 4.984 25.261 1.00 39.56 81 SER A O 1
ATOM 705 N N . SER A 1 105 ? -7.373 6.253 23.541 1.00 36.44 82 SER A N 1
ATOM 706 C CA . SER A 1 105 ? -7.246 7.505 24.272 1.00 30.88 82 SER A CA 1
ATOM 707 C C . SER A 1 105 ? -8.384 7.752 25.259 1.00 31.44 82 SER A C 1
ATOM 708 O O . SER A 1 105 ? -8.262 8.664 26.085 1.00 33.71 82 SER A O 1
ATOM 711 N N . TRP A 1 106 ? -9.471 6.978 25.195 1.00 32.42 83 TRP A N 1
ATOM 712 C CA . TRP A 1 106 ? -10.620 7.168 26.087 1.00 32.18 83 TRP A CA 1
ATOM 713 C C . TRP A 1 106 ? -10.402 6.423 27.403 1.00 31.48 83 TRP A C 1
ATOM 714 O O . TRP A 1 106 ? -9.879 5.305 27.413 1.00 31.39 83 TRP A O 1
ATOM 725 N N . THR A 1 107 ? -10.851 7.018 28.504 1.00 26.47 84 THR A N 1
ATOM 726 C CA . THR A 1 107 ? -10.845 6.320 29.791 1.00 28.43 84 THR A CA 1
ATOM 727 C C . THR A 1 107 ? -11.875 5.200 29.820 1.00 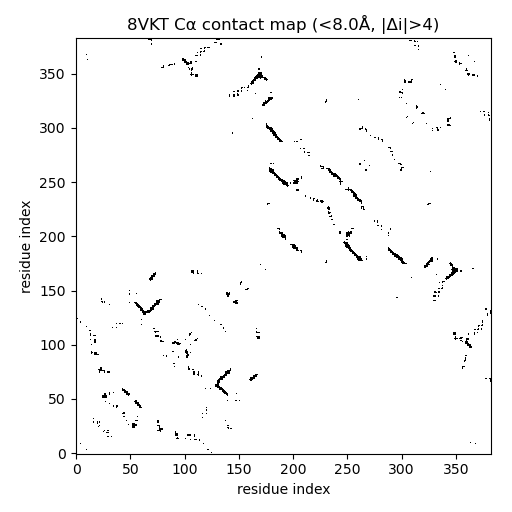34.07 84 THR A C 1
ATOM 728 O O . THR A 1 107 ? -11.608 4.108 30.347 1.00 31.18 84 THR A O 1
ATOM 732 N N . TYR A 1 108 ? -13.075 5.463 29.275 1.00 25.08 85 TYR A N 1
ATOM 733 C CA . TYR A 1 108 ? -14.136 4.473 29.167 1.00 28.90 85 TYR A CA 1
ATOM 734 C C . TYR A 1 108 ? -14.528 4.422 27.704 1.00 24.71 85 TYR A C 1
ATOM 735 O O . TYR A 1 108 ? -14.444 5.432 27.003 1.00 25.19 85 TYR A O 1
ATOM 744 N N . ALA A 1 109 ? -14.860 3.240 27.236 1.00 23.55 86 ALA A N 1
ATOM 745 C CA . ALA A 1 109 ? -14.971 3.009 25.812 1.00 24.15 86 ALA A CA 1
ATOM 746 C C . ALA A 1 109 ? -16.102 3.875 25.240 1.00 22.51 86 ALA A C 1
ATOM 747 O O . ALA A 1 109 ? -17.189 3.929 25.822 1.00 23.00 86 ALA A O 1
ATOM 749 N N . PRO A 1 110 ? -15.888 4.548 24.112 1.00 21.81 87 PRO A N 1
ATOM 750 C CA . PRO A 1 110 ? -16.844 5.585 23.685 1.00 21.00 87 PRO A CA 1
ATOM 751 C C . PRO A 1 110 ? -18.230 5.082 23.337 1.00 23.16 87 PRO A C 1
ATOM 752 O O . PRO A 1 110 ? -19.181 5.887 23.430 1.00 19.32 87 PRO A O 1
ATOM 756 N N . PHE A 1 111 ? -18.397 3.826 22.893 1.00 17.88 88 PHE A N 1
ATOM 757 C CA . PHE A 1 111 ? -19.723 3.320 22.563 1.00 19.12 88 PHE A CA 1
ATOM 758 C C . PHE A 1 111 ? -20.233 2.322 23.582 1.00 16.41 88 PHE A C 1
ATOM 759 O O . PHE A 1 111 ? -21.150 1.555 23.278 1.00 19.89 88 PHE A O 1
ATOM 767 N N . ALA A 1 112 ? -19.676 2.332 24.807 1.00 18.91 89 ALA A N 1
ATOM 768 C CA . ALA A 1 112 ? -20.128 1.390 25.807 1.00 19.51 89 ALA A CA 1
ATOM 769 C C . ALA A 1 112 ? -21.148 1.980 26.765 1.00 20.61 89 ALA A C 1
ATOM 770 O O . ALA A 1 112 ? -21.847 1.219 27.437 1.00 23.15 89 ALA A O 1
ATOM 772 N N . ALA A 1 113 ? -21.264 3.318 26.834 1.00 19.85 90 ALA A N 1
ATOM 773 C CA . ALA A 1 113 ? -22.267 3.994 27.683 1.00 17.92 90 ALA A CA 1
ATOM 774 C C . ALA A 1 113 ? -22.148 3.584 29.151 1.00 19.03 90 ALA A C 1
ATOM 775 O O . ALA A 1 113 ? -23.136 3.278 29.811 1.00 21.02 90 ALA A O 1
ATOM 777 N N . GLU A 1 114 ? -20.920 3.580 29.655 1.00 24.11 91 GLU A N 1
ATOM 778 C CA . GLU A 1 114 ? -20.709 3.219 31.051 1.00 20.34 91 GLU A CA 1
ATOM 779 C C . GLU A 1 114 ? -21.081 4.352 31.988 1.00 20.03 91 GLU A C 1
ATOM 780 O O . GLU A 1 114 ? -20.818 5.521 31.699 1.00 20.71 91 GLU A O 1
ATOM 786 N N . ILE A 1 115 ? -21.636 3.980 33.138 1.00 21.62 92 ILE A N 1
ATOM 787 C CA . ILE A 1 115 ? -22.035 4.901 34.190 1.00 20.29 92 ILE A CA 1
ATOM 788 C C . ILE A 1 115 ? -20.980 4.834 35.283 1.00 23.84 92 ILE A C 1
ATOM 789 O O . ILE A 1 115 ? -20.639 3.735 35.758 1.00 24.89 92 ILE A O 1
ATOM 794 N N . HIS A 1 116 ? -20.480 5.992 35.668 1.00 23.72 93 HIS A N 1
ATOM 795 C CA . HIS A 1 116 ? -19.572 6.132 36.814 1.00 22.59 93 HIS A CA 1
ATOM 796 C C . HIS A 1 116 ? -20.103 7.287 37.651 1.00 22.60 93 HIS A C 1
ATOM 797 O O . HIS A 1 116 ? -19.909 8.458 37.303 1.00 24.29 93 HIS A O 1
ATOM 804 N N . GLY A 1 117 ? -20.789 6.940 38.741 1.00 26.74 94 GLY A N 1
ATOM 805 C CA . GLY A 1 117 ? -21.374 7.967 39.573 1.00 27.74 94 GLY A CA 1
ATOM 806 C C . GLY A 1 117 ? -22.489 8.658 38.808 1.00 25.07 94 GLY A C 1
ATOM 807 O O . GLY A 1 117 ? -23.399 8.005 38.281 1.00 29.54 94 GLY A O 1
ATOM 808 N N . ASN A 1 118 ? -22.457 9.979 38.799 1.00 25.92 95 ASN A N 1
ATOM 809 C CA . ASN A 1 118 ? -23.459 10.786 38.105 1.00 22.44 95 ASN A CA 1
ATOM 810 C C . ASN A 1 118 ? -23.100 10.998 36.648 1.00 21.91 95 ASN A C 1
ATOM 811 O O . ASN A 1 118 ? -23.749 11.814 35.986 1.00 22.59 95 ASN A O 1
ATOM 816 N N . ARG A 1 119 ? -22.068 10.358 36.138 1.00 19.33 96 ARG A N 1
ATOM 817 C CA . ARG A 1 119 ? -21.654 10.568 34.762 1.00 19.80 96 ARG A CA 1
ATOM 818 C C . ARG A 1 119 ? -21.944 9.342 33.910 1.00 24.16 96 ARG A C 1
ATOM 819 O O . ARG A 1 119 ? -21.658 8.198 34.285 1.00 21.58 96 ARG A O 1
ATOM 827 N N . LEU A 1 120 ? -22.492 9.589 32.723 1.00 17.78 97 LEU A N 1
ATOM 828 C CA . LEU A 1 120 ? -22.711 8.553 31.738 1.00 15.57 97 LEU A CA 1
ATOM 829 C C . LEU A 1 120 ? -21.805 8.883 30.561 1.00 16.68 97 LEU A C 1
ATOM 830 O O . LEU A 1 120 ? -21.987 9.919 29.900 1.00 17.50 97 LEU A O 1
ATOM 835 N N . TYR A 1 121 ? -20.762 8.053 30.351 1.00 17.64 98 TYR A N 1
ATOM 836 C CA . TYR A 1 121 ? -19.714 8.313 29.382 1.00 18.47 98 TYR A CA 1
ATOM 837 C C . TYR A 1 121 ? -20.043 7.716 28.030 1.00 18.02 98 TYR A C 1
ATOM 838 O O . TYR A 1 121 ? -20.440 6.541 27.914 1.00 19.45 98 TYR A O 1
ATOM 847 N N . GLY A 1 122 ? -19.796 8.512 26.990 1.00 16.44 99 GLY A N 1
ATOM 848 C CA . GLY A 1 122 ? -19.883 7.945 25.659 1.00 16.04 99 GLY A CA 1
ATOM 849 C C . GLY A 1 122 ? -19.906 9.003 24.595 1.00 14.92 99 GLY A C 1
ATOM 850 O O . GLY A 1 122 ? -20.320 10.156 24.862 1.00 16.37 99 GLY A O 1
ATOM 851 N N . ARG A 1 123 ? -19.453 8.648 23.374 1.00 14.85 100 ARG A N 1
ATOM 852 C CA . ARG A 1 123 ? -19.594 9.580 22.259 1.00 14.51 100 ARG A CA 1
ATOM 853 C C . ARG A 1 123 ? -21.083 9.773 21.973 1.00 15.27 100 ARG A C 1
ATOM 854 O O . ARG A 1 123 ? -21.825 8.803 21.818 1.00 15.68 100 ARG A O 1
ATOM 862 N N . GLY A 1 124 ? -21.538 11.031 21.958 1.00 14.66 101 GLY A N 1
ATOM 863 C CA . GLY A 1 124 ? -22.960 11.320 21.825 1.00 15.00 101 GLY A CA 1
ATOM 864 C C . GLY A 1 124 ? -23.698 11.475 23.125 1.00 15.59 101 GLY A C 1
ATOM 865 O O . GLY A 1 124 ? -24.873 11.881 23.111 1.00 14.95 101 GLY A O 1
ATOM 866 N N . ALA A 1 125 ? -23.097 11.145 24.273 1.00 14.47 102 ALA A N 1
ATOM 867 C CA . ALA A 1 125 ? -23.801 11.336 25.528 1.00 14.50 102 ALA A CA 1
ATOM 868 C C . ALA A 1 125 ? -24.243 12.778 25.743 1.00 15.42 102 ALA A C 1
ATOM 869 O O . ALA A 1 125 ? -25.389 13.013 26.161 1.00 16.33 102 ALA A O 1
ATOM 871 N N . THR A 1 126 ? -23.360 13.737 25.471 1.00 14.48 103 THR A N 1
ATOM 872 C CA . THR A 1 126 ? -23.654 15.160 25.510 1.00 14.85 103 THR A CA 1
ATOM 873 C C . THR A 1 126 ? -24.156 15.691 24.180 1.00 14.89 103 THR A C 1
ATOM 874 O O . THR A 1 126 ? -25.104 16.481 24.157 1.00 15.46 103 THR A O 1
ATOM 878 N N . ASP A 1 127 ? -23.601 15.230 23.049 1.00 14.04 104 ASP A N 1
ATOM 879 C CA . ASP A 1 127 ? -23.913 15.786 21.741 1.00 14.18 104 ASP A CA 1
ATOM 880 C C . ASP A 1 127 ? -24.421 14.694 20.788 1.00 14.53 104 ASP A C 1
ATOM 881 O O . ASP A 1 127 ? -23.629 14.126 20.022 1.00 14.87 104 ASP A O 1
ATOM 886 N N . MET A 1 128 ? -25.732 14.412 20.779 1.00 12.10 105 MET A N 1
ATOM 887 C CA . MET A 1 128 ? -26.777 15.011 21.638 1.00 11.26 105 MET A CA 1
ATOM 888 C C . MET A 1 128 ? -27.843 13.965 21.939 1.00 12.15 105 MET A C 1
ATOM 889 O O . MET A 1 128 ? -29.036 14.234 22.008 1.00 12.20 105 MET A O 1
ATOM 894 N N . LYS A 1 129 ? -27.378 12.724 22.171 1.00 12.26 106 LYS A N 1
ATOM 895 C CA . LYS A 1 129 ? -28.330 11.653 22.406 1.00 12.24 106 LYS A CA 1
ATOM 896 C C . LYS A 1 129 ? -29.083 11.835 23.730 1.00 12.11 106 LYS A C 1
ATOM 897 O O . LYS A 1 129 ? -30.222 11.392 23.848 1.00 12.46 106 LYS A O 1
ATOM 903 N N . SER A 1 130 ? -28.461 12.481 24.739 1.00 12.04 107 SER A N 1
ATOM 904 C CA . SER A 1 130 ? -29.214 12.787 25.948 1.00 11.19 107 SER A CA 1
ATOM 905 C C . SER A 1 130 ? -30.405 13.700 25.666 1.00 12.20 107 SER A C 1
ATOM 906 O O . SER A 1 130 ? -31.513 13.442 26.136 1.00 11.86 107 SER A O 1
ATOM 909 N N . GLY A 1 131 ? -30.206 14.793 24.895 1.00 11.57 108 GLY A N 1
ATOM 910 C CA . GLY A 1 131 ? -31.341 15.675 24.593 1.00 11.23 108 GLY A CA 1
ATOM 911 C C . GLY A 1 131 ? -32.377 14.936 23.774 1.00 11.74 108 GLY A C 1
ATOM 912 O O . GLY A 1 131 ? -33.577 15.111 23.994 1.00 11.65 108 GLY A O 1
ATOM 913 N N . LEU A 1 132 ? -31.938 14.160 22.774 1.00 11.91 109 LEU A N 1
ATOM 914 C CA . LEU A 1 132 ? -32.903 13.437 21.933 1.00 12.27 109 LEU A CA 1
ATOM 915 C C . LEU A 1 132 ? -33.720 12.448 22.752 1.00 11.56 109 LEU A C 1
ATOM 916 O O . LEU A 1 132 ? -34.953 12.432 22.674 1.00 11.83 109 LEU A O 1
ATOM 921 N N . ALA A 1 133 ? -33.047 11.647 23.604 1.00 11.53 110 ALA A N 1
ATOM 922 C CA . ALA A 1 133 ? -33.775 10.689 24.428 1.00 12.57 110 ALA A CA 1
ATOM 923 C C . ALA A 1 133 ? -34.691 11.405 25.398 1.00 12.31 110 ALA A C 1
ATOM 924 O O . ALA A 1 133 ? -35.824 10.964 25.628 1.00 12.50 110 ALA A O 1
ATOM 926 N N . ALA A 1 134 ? -34.225 12.533 25.924 1.00 12.07 111 ALA A N 1
ATOM 927 C CA . ALA A 1 134 ? -35.046 13.273 26.889 1.00 11.66 111 ALA A CA 1
ATOM 928 C C . ALA A 1 134 ? -36.292 13.814 26.233 1.00 12.00 111 ALA A C 1
ATOM 929 O O . ALA A 1 134 ? -37.362 13.834 26.844 1.00 12.32 111 ALA A O 1
ATOM 931 N N . MET A 1 135 ? -36.184 14.267 24.970 1.00 12.10 112 MET A N 1
ATOM 932 C CA . MET A 1 135 ? -37.369 14.753 24.250 1.00 11.84 112 MET A CA 1
ATOM 933 C C . MET A 1 135 ? -38.384 13.632 24.002 1.00 12.53 112 MET A C 1
ATOM 934 O O . MET A 1 135 ? -39.604 13.839 24.142 1.00 12.96 112 MET A O 1
ATOM 939 N N . VAL A 1 136 ? -37.900 12.466 23.548 1.00 12.43 113 VAL A N 1
ATOM 940 C CA . VAL A 1 136 ? -38.791 11.336 23.271 1.00 12.14 113 VAL A CA 1
ATOM 941 C C . VAL A 1 136 ? -39.509 10.899 24.548 1.00 11.99 113 VAL A C 1
ATOM 942 O O . VAL A 1 136 ? -40.727 10.721 24.582 1.00 12.88 113 VAL A O 1
ATOM 946 N N . ILE A 1 137 ? -38.727 10.749 25.650 1.00 12.82 114 ILE A N 1
ATOM 947 C CA . ILE A 1 137 ? -39.324 10.325 26.917 1.00 12.78 114 ILE A CA 1
ATOM 948 C C . ILE A 1 137 ? -40.286 11.386 27.427 1.00 12.44 114 ILE A C 1
ATOM 949 O O . ILE A 1 137 ? -41.359 11.085 27.958 1.00 13.38 114 ILE A O 1
ATOM 954 N N . ALA A 1 138 ? -39.942 12.671 27.234 1.00 12.67 115 ALA A N 1
ATOM 955 C CA . ALA A 1 138 ? -40.843 13.732 27.669 1.00 12.92 115 ALA A CA 1
ATOM 956 C C . ALA A 1 138 ? -42.178 13.632 26.947 1.00 13.00 115 ALA A C 1
ATOM 957 O O . ALA A 1 138 ? -43.227 13.814 27.560 1.00 13.63 115 ALA A O 1
ATOM 959 N N A MET A 1 139 ? -42.167 13.360 25.654 0.75 13.25 116 MET A N 1
ATOM 960 N N B MET A 1 139 ? -42.171 13.304 25.648 0.25 13.41 116 MET A N 1
ATOM 961 C CA A MET A 1 139 ? -43.441 13.177 24.940 0.75 13.19 116 MET A CA 1
ATOM 962 C CA B MET A 1 139 ? -43.430 13.155 24.892 0.25 13.17 116 MET A CA 1
ATOM 963 C C A MET A 1 139 ? -44.250 12.035 25.540 0.75 13.88 116 MET A C 1
ATOM 964 C C B MET A 1 139 ? -44.253 11.950 25.360 0.25 13.95 116 MET A C 1
ATOM 965 O O A MET A 1 139 ? -45.468 12.171 25.745 0.75 13.93 116 MET A O 1
ATOM 966 O O B MET A 1 139 ? -45.491 11.977 25.320 0.25 13.39 116 MET A O 1
ATOM 975 N N . ILE A 1 140 ? -43.584 10.875 25.772 1.00 12.97 117 ILE A N 1
ATOM 976 C CA . ILE A 1 140 ? -44.289 9.700 26.313 1.00 14.32 117 ILE A CA 1
ATOM 977 C C . ILE A 1 140 ? -44.888 10.040 27.665 1.00 13.88 117 ILE A C 1
ATOM 978 O O . ILE A 1 140 ? -46.057 9.746 27.951 1.00 15.18 117 ILE A O 1
ATOM 983 N N . GLU A 1 141 ? -44.093 10.653 28.546 1.00 13.11 118 GLU A N 1
ATOM 984 C CA . GLU A 1 141 ? -44.585 10.971 29.880 1.00 14.86 118 GLU A CA 1
ATOM 985 C C . GLU A 1 141 ? -45.648 12.046 29.833 1.00 16.40 118 GLU A C 1
ATOM 986 O O . GLU A 1 141 ? -46.553 12.052 30.682 1.00 17.30 118 GLU A O 1
ATOM 992 N N . LEU A 1 142 ? -45.530 13.002 28.918 1.00 14.26 119 LEU A N 1
ATOM 993 C CA . LEU A 1 142 ? -46.588 13.991 28.750 1.00 16.39 119 LEU A CA 1
ATOM 994 C C . LEU A 1 142 ? -47.914 13.307 28.455 1.00 16.52 119 LEU A C 1
ATOM 995 O O . LEU A 1 142 ? -48.931 13.557 29.117 1.00 16.63 119 LEU A O 1
ATOM 1000 N N . LYS A 1 143 ? -47.916 12.433 27.466 1.00 14.82 120 LYS A N 1
ATOM 1001 C CA A LYS A 1 143 ? -49.116 11.670 27.129 0.52 15.99 120 LYS A CA 1
ATOM 1002 C CA B LYS A 1 143 ? -49.115 11.668 27.128 0.48 15.98 120 LYS A CA 1
ATOM 1003 C C . LYS A 1 143 ? -49.631 10.908 28.343 1.00 18.35 120 LYS A C 1
ATOM 1004 O O . LYS A 1 143 ? -50.808 11.013 28.701 1.00 18.64 120 LYS A O 1
ATOM 1015 N N . GLU A 1 144 ? -48.759 10.158 28.998 1.00 16.30 121 GLU A N 1
ATOM 1016 C CA . GLU A 1 144 ? -49.239 9.279 30.080 1.00 15.58 121 GLU A CA 1
ATOM 1017 C C . GLU A 1 144 ? -49.625 10.048 31.305 1.00 18.68 121 GLU A C 1
ATOM 1018 O O . GLU A 1 144 ? -50.448 9.558 32.086 1.00 19.68 121 GLU A O 1
ATOM 1024 N N . SER A 1 145 ? -49.148 11.271 31.487 1.00 16.23 122 SER A N 1
ATOM 1025 C CA . SER A 1 145 ? -49.568 12.077 32.625 1.00 17.26 122 SER A CA 1
ATOM 1026 C C . SER A 1 145 ? -51.035 12.495 32.512 1.00 16.61 122 SER A C 1
ATOM 1027 O O . SER A 1 145 ? -51.594 12.925 33.543 1.00 19.77 122 SER A O 1
ATOM 1030 N N . GLY A 1 146 ? -51.588 12.534 31.292 1.00 18.34 123 GLY A N 1
ATOM 1031 C CA . GLY A 1 146 ? -52.935 13.027 31.088 1.00 18.31 123 GLY A CA 1
ATOM 1032 C C . GLY A 1 146 ? -53.112 14.517 31.324 1.00 22.87 123 GLY A C 1
ATOM 1033 O O . GLY A 1 146 ? -54.256 15.017 31.242 1.00 23.55 123 GLY A O 1
ATOM 1034 N N . LYS A 1 147 ? -52.036 15.269 31.537 1.00 20.57 124 LYS A N 1
ATOM 1035 C CA . LYS A 1 147 ? -52.165 16.675 31.883 1.00 21.01 124 LYS A CA 1
ATOM 1036 C C . LYS A 1 147 ? -52.672 17.494 30.689 1.00 21.34 124 LYS A C 1
ATOM 1037 O O . LYS A 1 147 ? -52.330 17.223 29.525 1.00 20.30 124 LYS A O 1
ATOM 1043 N N . PRO A 1 148 ? -53.508 18.490 30.933 1.00 21.47 125 PRO A N 1
ATOM 1044 C CA . PRO A 1 148 ? -54.178 19.153 29.810 1.00 22.81 125 PRO A CA 1
ATOM 1045 C C . PRO A 1 148 ? -53.274 20.174 29.106 1.00 19.26 125 PRO A C 1
ATOM 1046 O O . PRO A 1 148 ? -52.460 20.867 29.715 1.00 20.70 125 PRO A O 1
ATOM 1050 N N . PHE A 1 149 ? -53.493 20.254 27.818 1.00 19.07 126 PHE A N 1
ATOM 1051 C CA . PHE A 1 149 ? -52.958 21.340 27.000 1.00 18.62 126 PHE A CA 1
ATOM 1052 C C . PHE A 1 149 ? -53.814 21.402 25.751 1.00 18.54 126 PHE A C 1
ATOM 1053 O O . PHE A 1 149 ? -54.681 20.552 25.513 1.00 20.91 126 PHE A O 1
ATOM 1061 N N . ASN A 1 150 ? -53.514 22.375 24.873 1.00 19.66 127 ASN A N 1
ATOM 1062 C CA . ASN A 1 150 ? -54.307 22.595 23.672 1.00 20.66 127 ASN A CA 1
ATOM 1063 C C . ASN A 1 150 ? -53.347 22.819 22.505 1.00 21.59 127 ASN A C 1
ATOM 1064 O O . ASN A 1 150 ? -52.976 23.965 22.192 1.00 24.18 127 ASN A O 1
ATOM 1069 N N . GLY A 1 151 ? -52.953 21.748 21.867 1.00 17.40 128 GLY A N 1
ATOM 1070 C CA . GLY A 1 151 ? -52.151 21.862 20.673 1.00 19.55 128 GLY A CA 1
ATOM 1071 C C . GLY A 1 151 ? -51.434 20.543 20.399 1.00 18.86 128 GLY A C 1
ATOM 1072 O O . GLY A 1 151 ? -51.894 19.476 20.807 1.00 19.83 128 GLY A O 1
ATOM 1073 N N . THR A 1 152 ? -50.284 20.632 19.729 1.00 17.58 129 THR A N 1
ATOM 1074 C CA . THR A 1 152 ? -49.572 19.444 19.294 1.00 16.93 129 THR A CA 1
ATOM 1075 C C . THR A 1 152 ? -48.096 19.610 19.554 1.00 16.40 129 THR A C 1
ATOM 1076 O O . THR A 1 152 ? -47.537 20.678 19.295 1.00 16.63 129 THR A O 1
ATOM 1080 N N A VAL A 1 153 ? -47.446 18.562 20.054 0.64 15.03 130 VAL A N 1
ATOM 1081 N N B VAL A 1 153 ? -47.482 18.480 19.956 0.36 14.81 130 VAL A N 1
ATOM 1082 C CA A VAL A 1 153 ? -45.979 18.539 20.152 0.64 13.29 130 VAL A CA 1
ATOM 1083 C CA B VAL A 1 153 ? -46.036 18.305 20.033 0.36 14.16 130 VAL A CA 1
ATOM 1084 C C A VAL A 1 153 ? -45.487 17.523 19.120 0.64 13.88 130 VAL A C 1
ATOM 1085 C C B VAL A 1 153 ? -45.567 17.492 18.856 0.36 15.01 130 VAL A C 1
ATOM 1086 O O A VAL A 1 153 ? -46.073 16.433 19.002 0.64 15.50 130 VAL A O 1
ATOM 1087 O O B VAL A 1 153 ? -46.140 16.459 18.473 0.36 13.52 130 VAL A O 1
ATOM 1094 N N . LYS A 1 154 ? -44.456 17.901 18.324 1.00 15.73 131 LYS A N 1
ATOM 1095 C CA . LYS A 1 154 ? -43.951 17.187 17.166 1.00 13.92 131 LYS A CA 1
ATOM 1096 C C . LYS A 1 154 ? -42.457 16.953 17.290 1.00 15.12 131 LYS A C 1
ATOM 1097 O O . LYS A 1 154 ? -41.695 17.925 17.379 1.00 17.14 131 LYS A O 1
ATOM 1103 N N . LEU A 1 155 ? -42.044 15.692 17.300 1.00 13.26 132 LEU A N 1
ATOM 1104 C CA . LEU A 1 155 ? -40.634 15.351 17.290 1.00 12.62 132 LEU A CA 1
ATOM 1105 C C . LEU A 1 155 ? -40.094 15.341 15.884 1.00 12.91 132 LEU A C 1
ATOM 1106 O O . LEU A 1 155 ? -40.704 14.778 14.960 1.00 14.81 132 LEU A O 1
ATOM 1111 N N . LEU A 1 156 ? -38.904 15.934 15.680 1.00 12.39 133 LEU A N 1
ATOM 1112 C CA . LEU A 1 156 ? -38.187 15.880 14.390 1.00 13.32 133 LEU A CA 1
ATOM 1113 C C . LEU A 1 156 ? -36.781 15.386 14.702 1.00 12.94 133 LEU A C 1
ATOM 1114 O O . LEU A 1 156 ? -35.929 16.165 15.149 1.00 15.07 133 LEU A O 1
ATOM 1119 N N . ALA A 1 157 ? -36.523 14.101 14.515 1.00 12.83 134 ALA A N 1
ATOM 1120 C CA . ALA A 1 157 ? -35.228 13.500 14.794 1.00 11.58 134 ALA A CA 1
ATOM 1121 C C . ALA A 1 157 ? -34.518 13.334 13.455 1.00 13.56 134 ALA A C 1
ATOM 1122 O O . ALA A 1 157 ? -35.039 12.677 12.538 1.00 13.99 134 ALA A O 1
ATOM 1124 N N . THR A 1 158 ? -33.352 13.933 13.298 1.00 12.71 135 THR A N 1
ATOM 1125 C CA . THR A 1 158 ? -32.729 14.086 11.996 1.00 12.49 135 THR A CA 1
ATOM 1126 C C . THR A 1 158 ? -31.488 13.214 11.794 1.00 13.33 135 THR A C 1
ATOM 1127 O O . THR A 1 158 ? -30.756 12.815 12.727 1.00 14.42 135 THR A O 1
ATOM 1131 N N . VAL A 1 159 ? -31.245 12.939 10.511 1.00 13.86 136 VAL A N 1
ATOM 1132 C CA . VAL A 1 159 ? -30.020 12.341 9.977 1.00 15.40 136 VAL A CA 1
ATOM 1133 C C . VAL A 1 159 ? -28.952 13.411 9.741 1.00 14.63 136 VAL A C 1
ATOM 1134 O O . VAL A 1 159 ? -29.237 14.533 9.287 1.00 14.20 136 VAL A O 1
ATOM 1138 N N . GLY A 1 160 ? -27.699 13.059 9.985 1.00 13.67 137 GLY A N 1
ATOM 1139 C CA . GLY A 1 160 ? -26.581 13.796 9.385 1.00 15.27 137 GLY A CA 1
ATOM 1140 C C . GLY A 1 160 ? -26.469 15.264 9.745 1.00 14.70 137 GLY A C 1
ATOM 1141 O O . GLY A 1 160 ? -26.120 16.074 8.880 1.00 15.58 137 GLY A O 1
ATOM 1142 N N . GLU A 1 161 ? -26.731 15.652 11.001 1.00 14.11 138 GLU A N 1
ATOM 1143 C CA . GLU A 1 161 ? -26.530 17.049 11.350 1.00 14.12 138 GLU A CA 1
ATOM 1144 C C . GLU A 1 161 ? -25.061 17.444 11.332 1.00 15.48 138 GLU A C 1
ATOM 1145 O O . GLU A 1 161 ? -24.750 18.570 10.961 1.00 15.54 138 GLU A O 1
ATOM 1151 N N . GLU A 1 162 ? -24.171 16.541 11.724 1.00 13.59 139 GLU A N 1
ATOM 1152 C CA . GLU A 1 162 ? -22.779 16.932 11.916 1.00 16.26 139 GLU A CA 1
ATOM 1153 C C . GLU A 1 162 ? -22.088 17.240 10.596 1.00 22.89 139 GLU A C 1
ATOM 1154 O O . GLU A 1 162 ? -21.294 18.200 10.538 1.00 25.25 139 GLU A O 1
ATOM 1160 N N . VAL A 1 163 ? -22.407 16.505 9.541 1.00 18.36 140 VAL A N 1
ATOM 1161 C CA A VAL A 1 163 ? -21.827 16.706 8.201 0.84 20.11 140 VAL A CA 1
ATOM 1162 C CA B VAL A 1 163 ? -21.834 16.764 8.221 0.16 20.32 140 VAL A CA 1
ATOM 1163 C C . VAL A 1 163 ? -22.975 16.903 7.218 1.00 17.42 140 VAL A C 1
ATOM 1164 O O . VAL A 1 163 ? -23.457 15.944 6.608 1.00 23.74 140 VAL A O 1
ATOM 1171 N N . GLY A 1 164 ? -23.413 18.133 7.066 1.00 19.32 141 GLY A N 1
ATOM 1172 C CA . GLY A 1 164 ? -24.269 18.578 6.012 1.00 19.46 141 GLY A CA 1
ATOM 1173 C C . GLY A 1 164 ? -25.644 19.037 6.468 1.00 16.90 141 GLY A C 1
ATOM 1174 O O . GLY A 1 164 ? -26.377 19.608 5.662 1.00 16.85 141 GLY A O 1
ATOM 1175 N N . GLU A 1 165 ? -26.058 18.716 7.714 1.00 15.87 142 GLU A N 1
ATOM 1176 C CA . GLU A 1 165 ? -27.454 18.948 8.127 1.00 14.53 142 GLU A CA 1
ATOM 1177 C C . GLU A 1 165 ? -28.413 18.346 7.090 1.00 14.35 142 GLU A C 1
ATOM 1178 O O . GLU A 1 165 ? -29.375 18.973 6.637 1.00 15.56 142 GLU A O 1
ATOM 1184 N N . LEU A 1 166 ? -28.145 17.077 6.770 1.00 15.33 143 LEU A N 1
ATOM 1185 C CA . LEU A 1 166 ? -28.807 16.406 5.667 1.00 14.35 143 LEU A CA 1
ATOM 1186 C C . LEU A 1 166 ? -30.291 16.222 5.919 1.00 15.75 143 LEU A C 1
ATOM 1187 O O . LEU A 1 166 ? -31.136 16.503 5.068 1.00 15.47 143 LEU A O 1
ATOM 1192 N N . GLY A 1 167 ? -30.624 15.661 7.098 1.00 15.43 144 GLY A N 1
ATOM 1193 C CA . GLY A 1 167 ? -32.015 15.455 7.443 1.00 15.77 144 GLY A CA 1
ATOM 1194 C C . GLY A 1 167 ? -32.752 16.747 7.711 1.00 13.73 144 GLY A C 1
ATOM 1195 O O . GLY A 1 167 ? -33.932 16.894 7.371 1.00 15.73 144 GLY A O 1
ATOM 1196 N N . GLY A 1 168 ? -32.073 17.715 8.319 1.00 14.32 145 GLY A N 1
ATOM 1197 C CA . GLY A 1 168 ? -32.727 18.989 8.541 1.00 14.32 145 GLY A CA 1
ATOM 1198 C C . GLY A 1 168 ? -33.143 19.629 7.226 1.00 13.30 145 GLY A C 1
ATOM 1199 O O . GLY A 1 168 ? -34.280 20.078 7.097 1.00 14.28 145 GLY A O 1
ATOM 1200 N N . GLU A 1 169 ? -32.263 19.599 6.237 1.00 13.88 146 GLU A N 1
ATOM 1201 C CA . GLU A 1 169 ? -32.630 20.133 4.927 1.00 15.10 146 GLU A CA 1
ATOM 1202 C C . GLU A 1 169 ? -33.736 19.290 4.277 1.00 15.79 146 GLU A C 1
ATOM 1203 O O . GLU A 1 169 ? -34.708 19.846 3.765 1.00 15.96 146 GLU A O 1
ATOM 1209 N N . GLN A 1 170 ? -33.606 17.968 4.321 1.00 14.02 147 GLN A N 1
ATOM 1210 C CA . GLN A 1 170 ? -34.612 17.107 3.703 1.00 14.49 147 GLN A CA 1
ATOM 1211 C C . GLN A 1 170 ? -35.996 17.369 4.285 1.00 14.15 147 GLN A C 1
ATOM 1212 O O . GLN A 1 170 ? -36.996 17.520 3.554 1.00 16.31 147 GLN A O 1
ATOM 1218 N N . LEU A 1 171 ? -36.101 17.411 5.625 1.00 13.48 148 LEU A N 1
ATOM 1219 C CA . LEU A 1 171 ? -37.395 17.593 6.250 1.00 13.67 148 LEU A CA 1
ATOM 1220 C C . LEU A 1 171 ? -37.975 18.971 5.977 1.00 14.16 148 LEU A C 1
ATOM 1221 O O . LEU A 1 171 ? -39.197 19.125 5.847 1.00 14.68 148 LEU A O 1
ATOM 1226 N N . THR A 1 172 ? -37.108 20.008 5.937 1.00 14.65 149 THR A N 1
ATOM 1227 C CA . THR A 1 172 ? -37.589 21.361 5.640 1.00 15.39 149 THR A CA 1
ATOM 1228 C C . THR A 1 172 ? -38.103 21.438 4.202 1.00 15.59 149 THR A C 1
ATOM 1229 O O . THR A 1 172 ? -39.203 21.951 3.968 1.00 15.71 149 THR A O 1
ATOM 1233 N N . LYS A 1 173 ? -37.327 20.889 3.273 1.00 14.82 150 LYS A N 1
ATOM 1234 C CA . LYS A 1 173 ? -37.772 20.936 1.874 1.00 17.25 150 LYS A CA 1
ATOM 1235 C C . LYS A 1 173 ? -39.068 20.158 1.702 1.00 17.55 150 LYS A C 1
ATOM 1236 O O . LYS A 1 173 ? -39.932 20.526 0.883 1.00 18.46 150 LYS A O 1
ATOM 1242 N N . ALA A 1 174 ? -39.218 19.062 2.439 1.00 15.71 151 ALA A N 1
ATOM 1243 C CA . ALA A 1 174 ? -40.402 18.226 2.250 1.00 16.17 151 ALA A CA 1
ATOM 1244 C C . ALA A 1 174 ? -41.663 18.870 2.789 1.00 18.95 151 ALA A C 1
ATOM 1245 O O . ALA A 1 174 ? -42.758 18.560 2.290 1.00 18.90 151 ALA A O 1
ATOM 1247 N N . GLY A 1 175 ? -41.573 19.749 3.791 1.00 16.28 152 GLY A N 1
ATOM 1248 C CA . GLY A 1 175 ? -42.708 20.424 4.358 1.00 16.69 152 GLY A CA 1
ATOM 1249 C C . GLY A 1 175 ? -42.964 20.153 5.838 1.00 14.64 152 GLY A C 1
ATOM 1250 O O . GLY A 1 175 ? -43.891 20.749 6.394 1.00 16.09 152 GLY A O 1
ATOM 1251 N N . TYR A 1 176 ? -42.089 19.380 6.512 1.00 15.68 153 TYR A N 1
ATOM 1252 C CA . TYR A 1 176 ? -42.344 18.982 7.911 1.00 15.55 153 TYR A CA 1
ATOM 1253 C C . TYR A 1 176 ? -42.175 20.110 8.938 1.00 14.84 153 TYR A C 1
ATOM 1254 O O . TYR A 1 176 ? -42.549 19.931 10.103 1.00 16.68 153 TYR A O 1
ATOM 1263 N N . VAL A 1 177 ? -41.616 21.261 8.558 1.00 14.50 154 VAL A N 1
ATOM 1264 C CA . VAL A 1 177 ? -41.473 22.405 9.441 1.00 14.86 154 VAL A CA 1
ATOM 1265 C C . VAL A 1 177 ? -42.618 23.403 9.239 1.00 17.56 154 VAL A C 1
ATOM 1266 O O . VAL A 1 177 ? -42.777 24.333 10.038 1.00 17.04 154 VAL A O 1
ATOM 1270 N N . ASP A 1 178 ? -43.469 23.192 8.224 1.00 15.70 155 ASP A N 1
ATOM 1271 C CA . ASP A 1 178 ? -44.424 24.234 7.820 1.00 16.55 155 ASP A CA 1
ATOM 1272 C C . ASP A 1 178 ? -45.440 24.519 8.897 1.00 16.98 155 ASP A C 1
ATOM 1273 O O . ASP A 1 178 ? -45.936 25.662 8.976 1.00 21.05 155 ASP A O 1
ATOM 1278 N N . ASP A 1 179 ? -45.801 23.562 9.740 1.00 17.44 156 ASP A N 1
ATOM 1279 C CA . ASP A 1 179 ? -46.837 23.847 10.729 1.00 18.84 156 ASP A CA 1
ATOM 1280 C C . ASP A 1 179 ? -46.308 24.322 12.065 1.00 16.75 156 ASP A C 1
ATOM 1281 O O . ASP A 1 179 ? -47.089 24.497 13.011 1.00 19.77 156 ASP A O 1
ATOM 1286 N N . LEU A 1 180 ? -44.991 24.530 12.189 1.00 15.98 157 LEU A N 1
ATOM 1287 C CA . LEU A 1 180 ? -44.471 24.820 13.517 1.00 15.62 157 LEU A CA 1
ATOM 1288 C C . LEU A 1 180 ? -44.745 26.259 13.918 1.00 15.65 157 LEU A C 1
ATOM 1289 O O . LEU A 1 180 ? -44.460 27.182 13.161 1.00 17.88 157 LEU A O 1
ATOM 1294 N N . ASP A 1 181 ? -45.196 26.440 15.127 1.00 13.78 158 ASP A N 1
ATOM 1295 C CA . ASP A 1 181 ? -45.221 27.763 15.730 1.00 14.09 158 ASP A CA 1
ATOM 1296 C C . ASP A 1 181 ? -43.967 28.031 16.534 1.00 13.40 158 ASP A C 1
ATOM 1297 O O . ASP A 1 181 ? -43.586 29.195 16.745 1.00 14.53 158 ASP A O 1
ATOM 1302 N N . ALA A 1 182 ? -43.286 26.964 17.013 1.00 13.23 159 ALA A N 1
ATOM 1303 C CA . ALA A 1 182 ? -42.106 27.107 17.845 1.00 14.27 159 ALA A CA 1
ATOM 1304 C C . ALA A 1 182 ? -41.315 25.828 17.682 1.00 13.04 159 ALA A C 1
ATOM 1305 O O . ALA A 1 182 ? -41.887 24.782 17.361 1.00 14.07 159 ALA A O 1
ATOM 1307 N N . LEU A 1 183 ? -40.027 25.923 17.965 1.00 12.63 160 LEU A N 1
ATOM 1308 C CA . LEU A 1 183 ? -39.113 24.782 17.856 1.00 12.46 160 LEU A CA 1
ATOM 1309 C C . LEU A 1 183 ? -38.058 24.885 18.942 1.00 12.57 160 LEU A C 1
ATOM 1310 O O . LEU A 1 183 ? -37.404 25.942 19.105 1.00 13.14 160 LEU A O 1
ATOM 1315 N N . ILE A 1 184 ? -37.826 23.766 19.658 1.00 11.83 161 ILE A N 1
ATOM 1316 C CA . ILE A 1 184 ? -36.677 23.635 20.545 1.00 11.75 161 ILE A CA 1
ATOM 1317 C C . ILE A 1 184 ? -35.758 22.592 19.939 1.00 11.51 161 ILE A C 1
ATOM 1318 O O . ILE A 1 184 ? -36.199 21.496 19.579 1.00 11.75 161 ILE A O 1
ATOM 1323 N N . ILE A 1 185 ? -34.490 22.915 19.826 1.00 12.45 162 ILE A N 1
ATOM 1324 C CA . ILE A 1 185 ? -33.465 21.953 19.443 1.00 12.27 162 ILE A CA 1
ATOM 1325 C C . ILE A 1 185 ? -32.693 21.569 20.686 1.00 12.86 162 ILE A C 1
ATOM 1326 O O . ILE A 1 185 ? -32.171 22.433 21.399 1.00 12.33 162 ILE A O 1
ATOM 1331 N N . GLY A 1 186 ? -32.565 20.270 20.963 1.00 12.28 163 GLY A N 1
ATOM 1332 C CA . GLY A 1 186 ? -31.965 19.775 22.209 1.00 13.58 163 GLY A CA 1
ATOM 1333 C C . GLY A 1 186 ? -30.470 19.608 22.264 1.00 12.33 163 GLY A C 1
ATOM 1334 O O . GLY A 1 186 ? -29.999 18.722 22.975 1.00 13.70 163 GLY A O 1
ATOM 1335 N N . GLU A 1 187 ? -29.737 20.440 21.521 1.00 12.78 164 GLU A N 1
ATOM 1336 C CA . GLU A 1 187 ? -28.255 20.382 21.592 1.00 13.27 164 GLU A CA 1
ATOM 1337 C C . GLU A 1 187 ? -27.806 20.748 23.003 1.00 13.56 164 GLU A C 1
ATOM 1338 O O . GLU A 1 187 ? -28.529 21.425 23.761 1.00 14.82 164 GLU A O 1
ATOM 1344 N N . PRO A 1 188 ? -26.592 20.381 23.377 1.00 13.33 165 PRO A N 1
ATOM 1345 C CA . PRO A 1 188 ? -26.117 20.598 24.746 1.00 15.06 165 PRO A CA 1
ATOM 1346 C C . PRO A 1 188 ? -25.825 22.074 24.992 1.00 17.55 165 PRO A C 1
ATOM 1347 O O . PRO A 1 188 ? -24.965 22.703 24.384 1.00 23.54 165 PRO A O 1
ATOM 1351 N N . THR A 1 189 ? -26.656 22.659 25.796 1.00 14.54 166 THR A N 1
ATOM 1352 C CA . THR A 1 189 ? -26.488 24.008 26.264 1.00 14.19 166 THR A CA 1
ATOM 1353 C C . THR A 1 189 ? -26.347 24.011 27.764 1.00 15.73 166 THR A C 1
ATOM 1354 O O . THR A 1 189 ? -26.026 25.081 28.324 1.00 17.08 166 THR A O 1
ATOM 1358 N N . ASN A 1 190 ? -26.591 22.884 28.443 1.00 16.35 167 ASN A N 1
ATOM 1359 C CA . ASN A 1 190 ? -26.803 22.858 29.880 1.00 15.84 167 ASN A CA 1
ATOM 1360 C C . ASN A 1 190 ? -27.884 23.900 30.194 1.00 16.43 167 ASN A C 1
ATOM 1361 O O . ASN A 1 190 ? -28.800 24.157 29.378 1.00 16.75 167 ASN A O 1
ATOM 1366 N N . TYR A 1 191 ? -27.786 24.596 31.335 1.00 16.44 168 TYR A N 1
ATOM 1367 C CA . TYR A 1 191 ? -28.872 25.493 31.781 1.00 15.98 168 TYR A CA 1
ATOM 1368 C C . TYR A 1 191 ? -28.684 26.935 31.287 1.00 16.79 168 TYR A C 1
ATOM 1369 O O . TYR A 1 191 ? -28.595 27.919 32.064 1.00 18.95 168 TYR A O 1
ATOM 1378 N N A SER A 1 192 ? -28.577 27.063 29.979 0.74 15.10 169 SER A N 1
ATOM 1379 N N B SER A 1 192 ? -28.596 27.050 29.968 0.26 15.17 169 SER A N 1
ATOM 1380 C CA A SER A 1 192 ? -28.608 28.335 29.267 0.74 16.01 169 SER A CA 1
ATOM 1381 C CA B SER A 1 192 ? -28.626 28.319 29.256 0.26 16.14 169 SER A CA 1
ATOM 1382 C C A SER A 1 192 ? -29.464 28.154 28.021 0.74 14.46 169 SER A C 1
ATOM 1383 C C B SER A 1 192 ? -29.493 28.138 28.022 0.26 14.46 169 SER A C 1
ATOM 1384 O O A SER A 1 192 ? -29.710 27.015 27.582 0.74 14.87 169 SER A O 1
ATOM 1385 O O B SER A 1 192 ? -29.733 27.010 27.572 0.26 14.69 169 SER A O 1
ATOM 1390 N N . LEU A 1 193 ? -29.976 29.241 27.471 1.00 14.32 170 LEU A N 1
ATOM 1391 C CA . LEU A 1 193 ? -30.850 29.213 26.325 1.00 12.78 170 LEU A CA 1
ATOM 1392 C C . LEU A 1 193 ? -30.119 29.867 25.176 1.00 14.29 170 LEU A C 1
ATOM 1393 O O . LEU A 1 193 ? -29.887 31.092 25.202 1.00 15.68 170 LEU A O 1
ATOM 1398 N N . MET A 1 194 ? -29.779 29.098 24.144 1.00 12.73 171 MET A N 1
ATOM 1399 C CA . MET A 1 194 ? -29.054 29.615 22.991 1.00 13.55 171 MET A CA 1
ATOM 1400 C C . MET A 1 194 ? -30.047 30.030 21.948 1.00 13.12 171 MET A C 1
ATOM 1401 O O . MET A 1 194 ? -30.772 29.191 21.382 1.00 15.27 171 MET A O 1
ATOM 1406 N N . TYR A 1 195 ? -30.171 31.318 21.672 1.00 12.97 172 TYR A N 1
ATOM 1407 C CA . TYR A 1 195 ? -31.194 31.803 20.763 1.00 14.56 172 TYR A CA 1
ATOM 1408 C C . TYR A 1 195 ? -30.640 32.318 19.439 1.00 12.49 172 TYR A C 1
ATOM 1409 O O . TYR A 1 195 ? -31.419 32.721 18.578 1.00 13.76 172 TYR A O 1
ATOM 1418 N N . THR A 1 196 ? -29.318 32.273 19.272 1.00 13.02 173 THR A N 1
ATOM 1419 C CA . THR A 1 196 ? -28.701 32.773 18.045 1.00 14.22 173 THR A CA 1
ATOM 1420 C C . THR A 1 196 ? -27.376 32.036 17.877 1.00 12.14 173 THR A C 1
ATOM 1421 O O . THR A 1 196 ? -26.699 31.732 18.863 1.00 13.69 173 THR A O 1
ATOM 1425 N N . HIS A 1 197 ? -26.997 31.743 16.627 1.00 11.95 174 HIS A N 1
ATOM 1426 C CA . HIS A 1 197 ? -25.686 31.145 16.399 1.00 11.89 174 HIS A CA 1
ATOM 1427 C C . HIS A 1 197 ? -25.188 31.574 15.019 1.00 13.84 174 HIS A C 1
ATOM 1428 O O . HIS A 1 197 ? -25.949 32.018 14.146 1.00 13.17 174 HIS A O 1
ATOM 1435 N N . MET A 1 198 ? -23.895 31.419 14.833 1.00 12.01 175 MET A N 1
ATOM 1436 C CA . MET A 1 198 ? -23.268 31.884 13.595 1.00 12.64 175 MET A CA 1
ATOM 1437 C C . MET A 1 198 ? -23.596 30.950 12.430 1.00 12.49 175 MET A C 1
ATOM 1438 O O . MET A 1 198 ? -24.079 29.817 12.601 1.00 13.25 175 MET A O 1
ATOM 1443 N N . GLY A 1 199 ? -23.359 31.466 11.228 1.00 13.15 176 GLY A N 1
ATOM 1444 C CA . GLY A 1 199 ? -23.396 30.624 10.044 1.00 12.26 176 GLY A CA 1
ATOM 1445 C C . GLY A 1 199 ? -22.004 30.048 9.808 1.00 13.24 176 GLY A C 1
ATOM 1446 O O . GLY A 1 199 ? -21.031 30.305 10.544 1.00 13.84 176 GLY A O 1
ATOM 1447 N N . SER A 1 200 ? -21.893 29.162 8.822 1.00 13.01 177 SER A N 1
ATOM 1448 C CA . SER A 1 200 ? -20.644 28.507 8.500 1.00 12.83 177 SER A CA 1
ATOM 1449 C C . SER A 1 200 ? -20.546 28.295 7.012 1.00 13.31 177 SER A C 1
ATOM 1450 O O . SER A 1 200 ? -21.480 27.757 6.379 1.00 14.24 177 SER A O 1
ATOM 1453 N N . ILE A 1 201 ? -19.432 28.722 6.406 1.00 14.54 178 ILE A N 1
ATOM 1454 C CA . ILE A 1 201 ? -19.149 28.496 4.984 1.00 13.99 178 ILE A CA 1
ATOM 1455 C C . ILE A 1 201 ? -17.818 27.804 4.873 1.00 13.30 178 ILE A C 1
ATOM 1456 O O . ILE A 1 201 ? -16.834 28.279 5.455 1.00 14.05 178 ILE A O 1
ATOM 1461 N N . ASN A 1 202 ? -17.743 26.695 4.148 1.00 13.03 179 ASN A N 1
ATOM 1462 C CA . ASN A 1 202 ? -16.463 26.148 3.718 1.00 14.38 179 ASN A CA 1
ATOM 1463 C C . ASN A 1 202 ? -16.364 26.390 2.230 1.00 16.24 179 ASN A C 1
ATOM 1464 O O . ASN A 1 202 ? -17.350 26.153 1.492 1.00 14.93 179 ASN A O 1
ATOM 1469 N N . TYR A 1 203 ? -15.201 26.857 1.782 1.00 15.90 180 TYR A N 1
ATOM 1470 C CA . TYR A 1 203 ? -15.012 27.140 0.354 1.00 15.79 180 TYR A CA 1
ATOM 1471 C C . TYR A 1 203 ? -13.674 26.601 -0.117 1.00 15.22 180 TYR A C 1
ATOM 1472 O O . TYR A 1 203 ? -12.774 26.317 0.671 1.00 15.15 180 TYR A O 1
ATOM 1481 N N . THR A 1 204 ? -13.575 26.416 -1.448 1.00 14.63 181 THR A N 1
ATOM 1482 C CA . THR A 1 204 ? -12.347 25.974 -2.091 1.00 14.59 181 THR A CA 1
ATOM 1483 C C . THR A 1 204 ? -12.023 26.967 -3.189 1.00 16.23 181 THR A C 1
ATOM 1484 O O . THR A 1 204 ? -12.925 27.436 -3.899 1.00 19.02 181 THR A O 1
ATOM 1488 N N . VAL A 1 205 ? -10.736 27.347 -3.314 1.00 14.61 182 VAL A N 1
ATOM 1489 C CA . VAL A 1 205 ? -10.271 28.111 -4.464 1.00 15.19 182 VAL A CA 1
ATOM 1490 C C . VAL A 1 205 ? -9.220 27.278 -5.161 1.00 16.06 182 VAL A C 1
ATOM 1491 O O . VAL A 1 205 ? -8.248 26.834 -4.541 1.00 15.63 182 VAL A O 1
ATOM 1495 N N A THR A 1 206 ? -9.425 27.055 -6.458 0.71 16.39 183 THR A N 1
ATOM 1496 N N B THR A 1 206 ? -9.455 26.997 -6.435 0.29 16.48 183 THR A N 1
ATOM 1497 C CA A THR A 1 206 ? -8.496 26.306 -7.296 0.71 17.07 183 THR A CA 1
ATOM 1498 C CA B THR A 1 206 ? -8.465 26.341 -7.267 0.29 17.12 183 THR A CA 1
ATOM 1499 C C A THR A 1 206 ? -7.801 27.253 -8.266 0.71 15.94 183 THR A C 1
ATOM 1500 C C B THR A 1 206 ? -7.735 27.390 -8.085 0.29 16.55 183 THR A C 1
ATOM 1501 O O A THR A 1 206 ? -8.406 28.190 -8.784 0.71 18.20 183 THR A O 1
ATOM 1502 O O B THR A 1 206 ? -8.254 28.489 -8.352 0.29 14.89 183 THR A O 1
ATOM 1509 N N . SER A 1 207 ? -6.487 27.059 -8.417 1.00 15.99 184 SER A N 1
ATOM 1510 C CA . SER A 1 207 ? -5.660 27.948 -9.242 1.00 17.38 184 SER A CA 1
ATOM 1511 C C . SER A 1 207 ? -5.005 27.156 -10.365 1.00 16.09 184 SER A C 1
ATOM 1512 O O . SER A 1 207 ? -4.323 26.159 -10.126 1.00 17.18 184 SER A O 1
ATOM 1515 N N . HIS A 1 208 ? -5.228 27.604 -11.612 1.00 18.15 185 HIS A N 1
ATOM 1516 C CA . HIS A 1 208 ? -4.648 26.940 -12.780 1.00 18.03 185 HIS A CA 1
ATOM 1517 C C . HIS A 1 208 ? -3.495 27.752 -13.343 1.00 17.42 185 HIS A C 1
ATOM 1518 O O . HIS A 1 208 ? -3.604 28.973 -13.461 1.00 20.61 185 HIS A O 1
ATOM 1525 N N . GLY A 1 209 ? -2.407 27.070 -13.643 1.00 17.29 186 GLY A N 1
ATOM 1526 C CA . GLY A 1 209 ? -1.264 27.772 -14.217 1.00 18.85 186 GLY A CA 1
ATOM 1527 C C . GLY A 1 209 ? -0.688 26.941 -15.362 1.00 23.06 186 GLY A C 1
ATOM 1528 O O . GLY A 1 209 ? -1.400 26.114 -15.979 1.00 21.68 186 GLY A O 1
ATOM 1529 N N . LYS A 1 210 ? 0.594 27.129 -15.655 1.00 19.91 187 LYS A N 1
ATOM 1530 C CA . LYS A 1 210 ? 1.228 26.409 -16.749 1.00 21.55 187 LYS A CA 1
ATOM 1531 C C . LYS A 1 210 ? 2.654 26.056 -16.367 1.00 25.38 187 LYS A C 1
ATOM 1532 O O . LYS A 1 210 ? 3.389 26.937 -15.912 1.00 21.78 187 LYS A O 1
ATOM 1538 N N . GLU A 1 211 ? 3.013 24.785 -16.577 1.00 24.60 188 GLU A N 1
ATOM 1539 C CA . GLU A 1 211 ? 4.307 24.237 -16.222 1.00 22.73 188 GLU A CA 1
ATOM 1540 C C . GLU A 1 211 ? 5.389 24.805 -17.142 1.00 24.58 188 GLU A C 1
ATOM 1541 O O . GLU A 1 211 ? 5.152 25.122 -18.327 1.00 26.60 188 GLU A O 1
ATOM 1547 N N . ALA A 1 212 ? 6.582 24.970 -16.564 1.00 24.55 189 ALA A N 1
ATOM 1548 C CA . ALA A 1 212 ? 7.792 25.354 -17.295 1.00 22.73 189 ALA A CA 1
ATOM 1549 C C . ALA A 1 212 ? 8.937 25.011 -16.370 1.00 23.00 189 ALA A C 1
ATOM 1550 O O . ALA A 1 212 ? 8.713 24.842 -15.187 1.00 22.42 189 ALA A O 1
ATOM 1552 N N . HIS A 1 213 ? 10.167 24.918 -16.878 1.00 22.12 190 HIS A N 1
ATOM 1553 C CA . HIS A 1 213 ? 11.275 24.720 -15.950 1.00 21.27 190 HIS A CA 1
ATOM 1554 C C . HIS A 1 213 ? 11.550 26.007 -15.175 1.00 20.22 190 HIS A C 1
ATOM 1555 O O . HIS A 1 213 ? 11.384 27.097 -15.704 1.00 20.13 190 HIS A O 1
ATOM 1562 N N . SER A 1 214 ? 11.957 25.861 -13.892 1.00 19.62 191 SER A N 1
ATOM 1563 C CA . SER A 1 214 ? 12.233 27.034 -13.046 1.00 21.21 191 SER A CA 1
ATOM 1564 C C . SER A 1 214 ? 13.370 27.917 -13.592 1.00 19.80 191 SER A C 1
ATOM 1565 O O . SER A 1 214 ? 13.428 29.104 -13.263 1.00 21.66 191 SER A O 1
ATOM 1568 N N . SER A 1 215 ? 14.266 27.355 -14.427 1.00 20.98 192 SER A N 1
ATOM 1569 C CA . SER A 1 215 ? 15.382 28.129 -14.989 1.00 23.51 192 SER A CA 1
ATOM 1570 C C . SER A 1 215 ? 14.973 28.941 -16.194 1.00 24.62 192 SER A C 1
ATOM 1571 O O . SER A 1 215 ? 15.703 29.852 -16.585 1.00 24.74 192 SER A O 1
ATOM 1574 N N . MET A 1 216 ? 13.821 28.648 -16.789 1.00 23.60 193 MET A N 1
ATOM 1575 C CA . MET A 1 216 ? 13.354 29.377 -17.973 1.00 33.55 193 MET A CA 1
ATOM 1576 C C . MET A 1 216 ? 11.847 29.432 -17.870 1.00 29.12 193 MET A C 1
ATOM 1577 O O . MET A 1 216 ? 11.119 28.714 -18.580 1.00 32.11 193 MET A O 1
ATOM 1582 N N . PRO A 1 217 ? 11.338 30.281 -16.981 1.00 26.33 194 PRO A N 1
ATOM 1583 C CA . PRO A 1 217 ? 9.931 30.233 -16.577 1.00 28.60 194 PRO A CA 1
ATOM 1584 C C . PRO A 1 217 ? 8.975 31.067 -17.415 1.00 33.48 194 PRO A C 1
ATOM 1585 O O . PRO A 1 217 ? 7.772 31.036 -17.127 1.00 35.25 194 PRO A O 1
ATOM 1589 N N . ASP A 1 218 ? 9.454 31.797 -18.436 1.00 30.47 195 ASP A N 1
ATOM 1590 C CA . ASP A 1 218 ? 8.597 32.779 -19.107 1.00 33.10 195 ASP A CA 1
ATOM 1591 C C . ASP A 1 218 ? 7.444 32.141 -19.874 1.00 33.09 195 ASP A C 1
ATOM 1592 O O . ASP A 1 218 ? 6.435 32.810 -20.109 1.00 41.08 195 ASP A O 1
ATOM 1597 N N . GLN A 1 219 ? 7.564 30.886 -20.276 1.00 31.09 196 GLN A N 1
ATOM 1598 C CA . GLN A 1 219 ? 6.440 30.229 -20.935 1.00 44.72 196 GLN A CA 1
ATOM 1599 C C . GLN A 1 219 ? 5.450 29.602 -19.954 1.00 42.95 196 GLN A C 1
ATOM 1600 O O . GLN A 1 219 ? 4.437 29.045 -20.392 1.00 41.10 196 GLN A O 1
ATOM 1606 N N . GLY A 1 220 ? 5.691 29.702 -18.646 1.00 24.83 197 GLY A N 1
ATOM 1607 C CA . GLY A 1 220 ? 4.771 29.190 -17.661 1.00 24.59 197 GLY A CA 1
ATOM 1608 C C . GLY A 1 220 ? 3.921 30.276 -17.028 1.00 21.56 197 GLY A C 1
ATOM 1609 O O . GLY A 1 220 ? 3.969 31.452 -17.370 1.00 22.81 197 GLY A O 1
ATOM 1610 N N . TYR A 1 221 ? 3.148 29.847 -16.023 1.00 19.31 198 TYR A N 1
ATOM 1611 C CA . TYR A 1 221 ? 2.333 30.748 -15.210 1.00 20.62 198 TYR A CA 1
ATOM 1612 C C . TYR A 1 221 ? 2.240 30.129 -13.811 1.00 16.60 198 TYR A C 1
ATOM 1613 O O . TYR A 1 221 ? 1.825 28.972 -13.674 1.00 17.60 198 TYR A O 1
ATOM 1622 N N . ASN A 1 222 ? 2.616 30.924 -12.784 1.00 15.70 199 ASN A N 1
ATOM 1623 C CA . ASN A 1 222 ? 2.784 30.337 -11.444 1.00 15.40 199 ASN A CA 1
ATOM 1624 C C . ASN A 1 222 ? 1.418 30.292 -10.731 1.00 13.82 199 ASN A C 1
ATOM 1625 O O . ASN A 1 222 ? 0.947 31.311 -10.220 1.00 15.58 199 ASN A O 1
ATOM 1630 N N . ALA A 1 223 ? 0.883 29.068 -10.613 1.00 14.37 200 ALA A N 1
ATOM 1631 C CA . ALA A 1 223 ? -0.416 28.906 -9.951 1.00 14.10 200 ALA A CA 1
ATOM 1632 C C . ALA A 1 223 ? -0.354 29.241 -8.457 1.00 13.88 200 ALA A C 1
ATOM 1633 O O . ALA A 1 223 ? -1.369 29.678 -7.889 1.00 14.51 200 ALA A O 1
ATOM 1635 N N . ILE A 1 224 ? 0.797 29.008 -7.786 1.00 13.84 201 ILE A N 1
ATOM 1636 C CA . ILE A 1 224 ? 0.876 29.342 -6.371 1.00 13.61 201 ILE A CA 1
ATOM 1637 C C . ILE A 1 224 ? 0.837 30.838 -6.169 1.00 13.44 201 ILE A C 1
ATOM 1638 O O . ILE A 1 224 ? 0.139 31.319 -5.278 1.00 13.87 201 ILE A O 1
ATOM 1643 N N . ASN A 1 225 ? 1.530 31.607 -7.020 1.00 13.75 202 ASN A N 1
ATOM 1644 C CA . ASN A 1 225 ? 1.484 33.064 -6.888 1.00 15.01 202 ASN A CA 1
ATOM 1645 C C . ASN A 1 225 ? 0.074 33.590 -7.024 1.00 13.21 202 ASN A C 1
ATOM 1646 O O . ASN A 1 225 ? -0.342 34.454 -6.256 1.00 14.56 202 ASN A O 1
ATOM 1651 N N . HIS A 1 226 ? -0.677 33.041 -7.975 1.00 13.15 203 HIS A N 1
ATOM 1652 C CA . HIS A 1 226 ? -2.022 33.608 -8.154 1.00 14.68 203 HIS A CA 1
ATOM 1653 C C . HIS A 1 226 ? -2.898 33.267 -6.972 1.00 14.85 203 HIS A C 1
ATOM 1654 O O . HIS A 1 226 ? -3.703 34.101 -6.546 1.00 15.91 203 HIS A O 1
ATOM 1661 N N . LEU A 1 227 ? -2.727 32.068 -6.418 1.00 14.36 204 LEU A N 1
ATOM 1662 C CA . LEU A 1 227 ? -3.429 31.711 -5.193 1.00 13.77 204 LEU A CA 1
ATOM 1663 C C . LEU A 1 227 ? -3.033 32.590 -4.021 1.00 14.07 204 LEU A C 1
ATOM 1664 O O . LEU A 1 227 ? -3.878 33.006 -3.212 1.00 15.46 204 LEU A O 1
ATOM 1669 N N . ASN A 1 228 ? -1.725 32.887 -3.887 1.00 14.42 205 ASN A N 1
ATOM 1670 C CA . ASN A 1 228 ? -1.272 33.813 -2.840 1.00 13.82 205 ASN A CA 1
ATOM 1671 C C . ASN A 1 228 ? -2.000 35.169 -2.903 1.00 13.15 205 ASN A C 1
ATOM 1672 O O . ASN A 1 228 ? -2.307 35.763 -1.866 1.00 13.46 205 ASN A O 1
ATOM 1677 N N . GLU A 1 229 ? -2.187 35.687 -4.112 1.00 14.51 206 GLU A N 1
ATOM 1678 C CA . GLU A 1 229 ? -2.846 36.980 -4.265 1.00 14.80 206 GLU A CA 1
ATOM 1679 C C . GLU A 1 229 ? -4.289 36.911 -3.780 1.00 14.67 206 GLU A C 1
ATOM 1680 O O . GLU A 1 229 ? -4.772 37.873 -3.188 1.00 15.84 206 GLU A O 1
ATOM 1686 N N . PHE A 1 230 ? -4.944 35.756 -3.974 1.00 14.26 207 PHE A N 1
ATOM 1687 C CA . PHE A 1 230 ? -6.281 35.591 -3.411 1.00 14.45 207 PHE A CA 1
ATOM 1688 C C . PHE A 1 230 ? -6.214 35.613 -1.888 1.00 15.17 207 PHE A C 1
ATOM 1689 O O . PHE A 1 230 ? -7.028 36.279 -1.227 1.00 15.46 207 PHE A O 1
ATOM 1697 N N . ILE A 1 231 ? -5.245 34.909 -1.273 1.00 13.70 208 ILE A N 1
ATOM 1698 C CA . ILE A 1 231 ? -5.209 34.860 0.181 1.00 13.14 208 ILE A CA 1
ATOM 1699 C C . ILE A 1 231 ? -5.003 36.260 0.740 1.00 13.35 208 ILE A C 1
ATOM 1700 O O . ILE A 1 231 ? -5.669 36.690 1.695 1.00 14.23 208 ILE A O 1
ATOM 1705 N N . THR A 1 232 ? -4.080 37.013 0.132 1.00 14.64 209 THR A N 1
ATOM 1706 C CA . THR A 1 232 ? -3.806 38.357 0.637 1.00 14.77 209 THR A CA 1
ATOM 1707 C C . THR A 1 232 ? -5.072 39.220 0.585 1.00 12.87 209 THR A C 1
ATOM 1708 O O . THR A 1 232 ? -5.386 39.902 1.577 1.00 15.40 209 THR A O 1
ATOM 1712 N N . LYS A 1 233 ? -5.774 39.186 -0.540 1.00 14.84 210 LYS A N 1
ATOM 1713 C CA . LYS A 1 233 ? -6.917 40.089 -0.698 1.00 15.04 210 LYS A CA 1
ATOM 1714 C C . LYS A 1 233 ? -8.091 39.602 0.144 1.00 15.51 210 LYS A C 1
ATOM 1715 O O . LYS A 1 233 ? -8.765 40.408 0.802 1.00 15.86 210 LYS A O 1
ATOM 1721 N N . ALA A 1 234 ? -8.341 38.291 0.160 1.00 15.53 211 ALA A N 1
ATOM 1722 C CA . ALA A 1 234 ? -9.463 37.796 0.972 1.00 14.72 211 ALA A CA 1
ATOM 1723 C C . ALA A 1 234 ? -9.209 38.018 2.432 1.00 14.70 211 ALA A C 1
ATOM 1724 O O . ALA A 1 234 ? -10.093 38.443 3.180 1.00 14.75 211 ALA A O 1
ATOM 1726 N N . ASN A 1 235 ? -7.965 37.807 2.891 1.00 14.05 212 ASN A N 1
ATOM 1727 C CA . ASN A 1 235 ? -7.676 38.086 4.284 1.00 14.84 212 ASN A CA 1
ATOM 1728 C C . ASN A 1 235 ? -7.899 39.574 4.605 1.00 14.71 212 ASN A C 1
ATOM 1729 O O . ASN A 1 235 ? -8.455 39.926 5.640 1.00 15.66 212 ASN A O 1
ATOM 1734 N N . ALA A 1 236 ? -7.441 40.457 3.704 1.00 14.67 213 ALA A N 1
ATOM 1735 C CA . ALA A 1 236 ? -7.561 41.894 3.979 1.00 14.82 213 ALA A CA 1
ATOM 1736 C C . ALA A 1 236 ? -9.037 42.326 3.970 1.00 15.15 213 ALA A C 1
ATOM 1737 O O . ALA A 1 236 ? -9.459 43.064 4.862 1.00 16.35 213 ALA A O 1
ATOM 1739 N N . GLU A 1 237 ? -9.826 41.813 3.033 1.00 15.52 214 GLU A N 1
ATOM 1740 C CA . GLU A 1 237 ? -11.239 42.191 2.983 1.00 14.07 214 GLU A CA 1
ATOM 1741 C C . GLU A 1 237 ? -11.999 41.604 4.159 1.00 15.11 214 GLU A C 1
ATOM 1742 O O . GLU A 1 237 ? -12.819 42.297 4.773 1.00 16.60 214 GLU A O 1
ATOM 1748 N N . MET A 1 238 ? -11.704 40.349 4.513 1.00 14.81 215 MET A N 1
ATOM 1749 C CA . MET A 1 238 ? -12.386 39.748 5.659 1.00 14.86 215 MET A CA 1
ATOM 1750 C C . MET A 1 238 ? -11.976 40.401 6.959 1.00 15.91 215 MET A C 1
ATOM 1751 O O . MET A 1 238 ? -12.802 40.536 7.872 1.00 16.19 215 MET A O 1
ATOM 1756 N N A ASN A 1 239 ? -10.718 40.840 7.087 0.47 15.88 216 ASN A N 1
ATOM 1757 N N B ASN A 1 239 ? -10.714 40.839 7.092 0.53 15.88 216 ASN A N 1
ATOM 1758 C CA A ASN A 1 239 ? -10.307 41.534 8.295 0.47 17.08 216 ASN A CA 1
ATOM 1759 C CA B ASN A 1 239 ? -10.309 41.543 8.297 0.53 17.09 216 ASN A CA 1
ATOM 1760 C C A ASN A 1 239 ? -10.978 42.900 8.389 0.47 17.43 216 ASN A C 1
ATOM 1761 C C B ASN A 1 239 ? -10.995 42.899 8.386 0.53 17.40 216 ASN A C 1
ATOM 1762 O O A ASN A 1 239 ? -11.389 43.317 9.478 0.47 17.58 216 ASN A O 1
ATOM 1763 O O B ASN A 1 239 ? -11.411 43.315 9.473 0.53 17.59 216 ASN A O 1
ATOM 1772 N N . HIS A 1 240 ? -11.115 43.592 7.253 1.00 16.75 217 HIS A N 1
ATOM 1773 C CA . HIS A 1 240 ? -11.840 44.861 7.244 1.00 17.19 217 HIS A CA 1
ATOM 1774 C C . HIS A 1 240 ? -13.290 44.647 7.666 1.00 16.82 217 HIS A C 1
ATOM 1775 O O . HIS A 1 240 ? -13.840 45.428 8.461 1.00 18.31 217 HIS A O 1
ATOM 1782 N N . LEU A 1 241 ? -13.909 43.565 7.202 1.00 16.53 218 LEU A N 1
ATOM 1783 C CA . LEU A 1 241 ? -15.276 43.247 7.623 1.00 15.24 218 LEU A CA 1
ATOM 1784 C C . LEU A 1 241 ? -15.333 42.957 9.121 1.00 14.97 218 LEU A C 1
ATOM 1785 O O . LEU A 1 241 ? -16.217 43.488 9.805 1.00 16.28 218 LEU A O 1
ATOM 1790 N N . ALA A 1 242 ? -14.370 42.217 9.677 1.00 16.88 219 ALA A N 1
ATOM 1791 C CA . ALA A 1 242 ? -14.336 41.989 11.122 1.00 17.56 219 ALA A CA 1
ATOM 1792 C C . ALA A 1 242 ? -14.196 43.288 11.904 1.00 18.50 219 ALA A C 1
ATOM 1793 O O . ALA A 1 242 ? -14.830 43.459 12.953 1.00 20.25 219 ALA A O 1
ATOM 1795 N N . GLU A 1 243 ? -13.380 44.214 11.407 1.00 18.52 220 GLU A N 1
ATOM 1796 C CA . GLU A 1 243 ? -13.081 45.438 12.148 1.00 20.79 220 GLU A CA 1
ATOM 1797 C C . GLU A 1 243 ? -14.242 46.396 12.133 1.00 19.47 220 GLU A C 1
ATOM 1798 O O . GLU A 1 243 ? -14.334 47.264 13.020 1.00 22.45 220 GLU A O 1
ATOM 1804 N N . THR A 1 244 ? -15.140 46.286 11.172 1.00 16.55 221 THR A N 1
ATOM 1805 C CA . THR A 1 244 ? -16.158 47.327 11.012 1.00 17.96 221 THR A CA 1
ATOM 1806 C C . THR A 1 244 ? -17.569 46.890 11.375 1.00 20.46 221 THR A C 1
ATOM 1807 O O .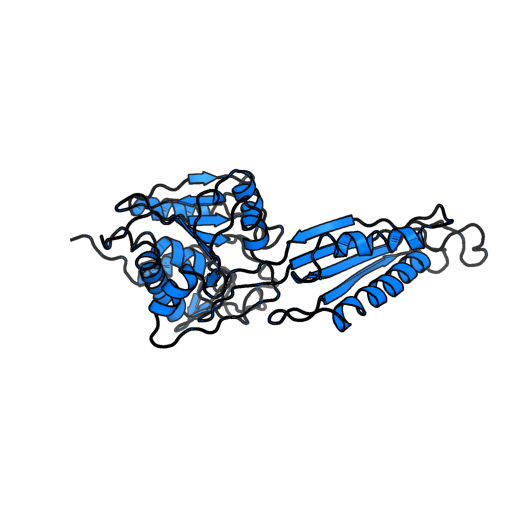 THR A 1 244 ? -18.409 47.752 11.655 1.00 21.14 221 THR A O 1
ATOM 1811 N N . ILE A 1 245 ? -17.867 45.596 11.333 1.00 17.14 222 ILE A N 1
ATOM 1812 C CA . ILE A 1 245 ? -19.213 45.093 11.549 1.00 17.86 222 ILE A CA 1
ATOM 1813 C C . ILE A 1 245 ? -19.156 44.003 12.601 1.00 17.00 222 ILE A C 1
ATOM 1814 O O . ILE A 1 245 ? -18.279 43.132 12.578 1.00 17.09 222 ILE A O 1
ATOM 1819 N N . GLU A 1 246 ? -20.098 44.034 13.547 1.00 16.61 223 GLU A N 1
ATOM 1820 C CA . GLU A 1 246 ? -20.157 42.964 14.526 1.00 17.58 223 GLU A CA 1
ATOM 1821 C C . GLU A 1 246 ? -21.583 42.788 15.026 1.00 16.99 223 GLU A C 1
ATOM 1822 O O . GLU A 1 246 ? -22.450 43.649 14.865 1.00 19.35 223 GLU A O 1
ATOM 1828 N N . ASN A 1 247 ? -21.788 41.617 15.613 1.00 16.43 224 ASN A N 1
ATOM 1829 C CA . ASN A 1 247 ? -23.045 41.251 16.235 1.00 16.22 224 ASN A CA 1
ATOM 1830 C C . ASN A 1 247 ? -22.911 41.365 17.754 1.00 16.17 224 ASN A C 1
ATOM 1831 O O . ASN A 1 247 ? -21.885 40.968 18.320 1.00 18.91 224 ASN A O 1
ATOM 1836 N N . PRO A 1 248 ? -23.971 41.879 18.397 1.00 17.41 225 PRO A N 1
ATOM 1837 C CA . PRO A 1 248 ? -23.884 42.117 19.852 1.00 22.84 225 PRO A CA 1
ATOM 1838 C C . PRO A 1 248 ? -23.594 40.859 20.662 1.00 23.31 225 PRO A C 1
ATOM 1839 O O . PRO A 1 248 ? -22.959 40.938 21.723 1.00 27.87 225 PRO A O 1
ATOM 1843 N N . VAL A 1 249 ? -24.025 39.681 20.199 1.00 18.81 226 VAL A N 1
ATOM 1844 C CA . VAL A 1 249 ? -23.866 38.449 20.929 1.00 19.12 226 VAL A CA 1
ATOM 1845 C C . VAL A 1 249 ? -22.776 37.583 20.321 1.00 17.42 226 VAL A C 1
ATOM 1846 O O . VAL A 1 249 ? -21.986 36.980 21.031 1.00 20.24 226 VAL A O 1
ATOM 1850 N N . LEU A 1 250 ? -22.738 37.492 18.980 1.00 16.32 227 LEU A N 1
ATOM 1851 C CA . LEU A 1 250 ? -21.878 36.559 18.280 1.00 17.16 227 LEU A CA 1
ATOM 1852 C C . LEU A 1 250 ? -20.522 37.129 17.884 1.00 16.76 227 LEU A C 1
ATOM 1853 O O . LEU A 1 250 ? -19.648 36.349 17.526 1.00 18.31 227 LEU A O 1
ATOM 1858 N N . GLY A 1 251 ? -20.336 38.439 17.966 1.00 17.15 228 GLY A N 1
ATOM 1859 C CA . GLY A 1 251 ? -19.035 39.002 17.662 1.00 17.17 228 GLY A CA 1
ATOM 1860 C C . GLY A 1 251 ? -18.833 39.253 16.186 1.00 16.84 228 GLY A C 1
ATOM 1861 O O . GLY A 1 251 ? -19.771 39.534 15.448 1.00 16.07 228 GLY A O 1
ATOM 1862 N N A LYS A 1 252 ? -17.576 39.168 15.754 0.53 15.93 229 LYS A N 1
ATOM 1863 N N B LYS A 1 252 ? -17.576 39.160 15.753 0.47 15.92 229 LYS A N 1
ATOM 1864 C CA A LYS A 1 252 ? -17.151 39.513 14.411 0.53 14.72 229 LYS A CA 1
ATOM 1865 C CA B LYS A 1 252 ? -17.145 39.512 14.413 0.47 14.73 229 LYS A CA 1
ATOM 1866 C C A LYS A 1 252 ? -17.209 38.301 13.484 0.53 14.12 229 LYS A C 1
ATOM 1867 C C B LYS A 1 252 ? -17.163 38.299 13.483 0.47 14.18 229 LYS A C 1
ATOM 1868 O O A LYS A 1 252 ? -17.104 37.151 13.917 0.53 14.62 229 LYS A O 1
ATOM 1869 O O B LYS A 1 252 ? -16.990 37.149 13.913 0.47 14.63 229 LYS A O 1
ATOM 1880 N N . THR A 1 253 ? -17.270 38.578 12.175 1.00 14.17 230 THR A N 1
ATOM 1881 C CA . THR A 1 253 ? -17.124 37.512 11.190 1.00 13.10 230 THR A CA 1
ATOM 1882 C C . THR A 1 253 ? -15.726 36.923 11.308 1.00 14.48 230 THR A C 1
ATOM 1883 O O . THR A 1 253 ? -14.732 37.665 11.468 1.00 14.39 230 THR A O 1
ATOM 1887 N N . ILE A 1 254 ? -15.610 35.610 11.210 1.00 13.86 231 ILE A N 1
ATOM 1888 C CA . ILE A 1 254 ? -14.349 34.887 11.319 1.00 13.16 231 ILE A CA 1
ATOM 1889 C C . ILE A 1 254 ? -13.982 34.323 9.957 1.00 12.97 231 ILE A C 1
ATOM 1890 O O . ILE A 1 254 ? -14.850 33.819 9.235 1.00 13.98 231 ILE A O 1
ATOM 1895 N N . HIS A 1 255 ? -12.710 34.344 9.586 1.00 13.46 232 HIS A N 1
ATOM 1896 C CA . HIS A 1 255 ? -12.257 33.781 8.316 1.00 12.44 232 HIS A CA 1
ATOM 1897 C C . HIS A 1 255 ? -10.887 33.174 8.491 1.00 14.75 232 HIS A C 1
ATOM 1898 O O . HIS A 1 255 ? -9.968 33.869 8.969 1.00 14.04 232 HIS A O 1
ATOM 1905 N N . ASN A 1 256 ? -10.714 31.927 8.063 1.00 12.93 233 ASN A N 1
ATOM 1906 C CA . ASN A 1 256 ? -9.389 31.301 8.026 1.00 13.12 233 ASN A CA 1
ATOM 1907 C C . ASN A 1 256 ? -9.244 30.425 6.813 1.00 12.98 233 ASN A C 1
ATOM 1908 O O . ASN A 1 256 ? -10.065 29.517 6.615 1.00 14.47 233 ASN A O 1
ATOM 1913 N N . VAL A 1 257 ? -8.144 30.598 6.091 1.00 13.84 234 VAL A N 1
ATOM 1914 C CA . VAL A 1 257 ? -7.671 29.580 5.174 1.00 13.03 234 VAL A CA 1
ATOM 1915 C C . VAL A 1 257 ? -7.075 28.449 6.000 1.00 13.69 234 VAL A C 1
ATOM 1916 O O . VAL A 1 257 ? -6.255 28.693 6.888 1.00 15.00 234 VAL A O 1
ATOM 1920 N N . THR A 1 258 ? -7.506 27.205 5.736 1.00 13.70 235 THR A N 1
ATOM 1921 C CA . THR A 1 258 ? -7.164 26.077 6.605 1.00 13.94 235 THR A CA 1
ATOM 1922 C C . THR A 1 258 ? -6.451 24.940 5.904 1.00 14.35 235 THR A C 1
ATOM 1923 O O . THR A 1 258 ? -5.855 24.112 6.605 1.00 15.74 235 THR A O 1
ATOM 1927 N N . LEU A 1 259 ? -6.466 24.889 4.573 1.00 14.11 236 LEU A N 1
ATOM 1928 C CA . LEU A 1 259 ? -5.762 23.844 3.844 1.00 14.56 236 LEU A CA 1
ATOM 1929 C C . LEU A 1 259 ? -5.159 24.463 2.577 1.00 14.09 236 LEU A C 1
ATOM 1930 O O . LEU A 1 259 ? -5.790 25.328 1.939 1.00 14.50 236 LEU A O 1
ATOM 1935 N N . ILE A 1 260 ? -3.955 24.023 2.197 1.00 14.49 237 ILE A N 1
ATOM 1936 C CA . ILE A 1 260 ? -3.378 24.521 0.950 1.00 14.52 237 ILE A CA 1
ATOM 1937 C C . ILE A 1 260 ? -2.484 23.446 0.369 1.00 13.81 237 ILE A C 1
ATOM 1938 O O . ILE A 1 260 ? -1.793 22.701 1.097 1.00 14.85 237 ILE A O 1
ATOM 1943 N N . SER A 1 261 ? -2.393 23.445 -0.962 1.00 14.16 238 SER A N 1
ATOM 1944 C CA . SER A 1 261 ? -1.483 22.569 -1.689 1.00 15.02 238 SER A CA 1
ATOM 1945 C C . SER A 1 261 ? -1.146 23.230 -3.022 1.00 15.29 238 SER A C 1
ATOM 1946 O O . SER A 1 261 ? -1.841 24.125 -3.501 1.00 16.50 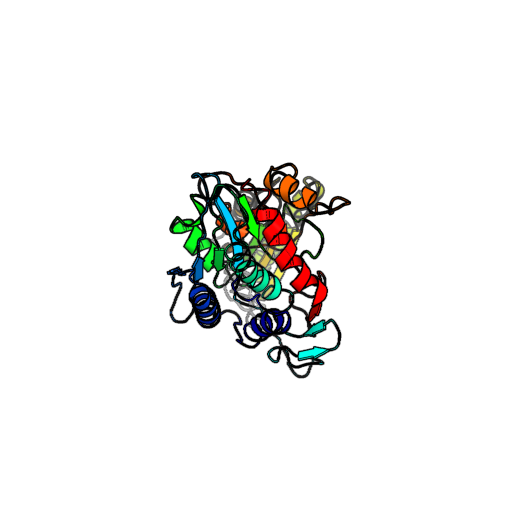238 SER A O 1
ATOM 1949 N N . GLY A 1 262 ? -0.024 22.800 -3.601 1.00 15.40 239 GLY A N 1
ATOM 1950 C CA . GLY A 1 262 ? 0.318 23.346 -4.902 1.00 17.05 239 GLY A CA 1
ATOM 1951 C C . GLY A 1 262 ? 1.677 22.855 -5.337 1.00 15.13 239 GLY A C 1
ATOM 1952 O O . GLY A 1 262 ? 2.580 22.634 -4.518 1.00 14.82 239 GLY A O 1
ATOM 1953 N N . GLY A 1 263 ? 1.812 22.731 -6.680 1.00 16.08 240 GLY A N 1
ATOM 1954 C CA . GLY A 1 263 ? 3.078 22.398 -7.301 1.00 17.06 240 GLY A CA 1
ATOM 1955 C C . GLY A 1 263 ? 3.343 20.912 -7.362 1.00 17.34 240 GLY A C 1
ATOM 1956 O O . GLY A 1 263 ? 2.700 20.084 -6.694 1.00 19.87 240 GLY A O 1
ATOM 1957 N N . ASN A 1 264 ? 4.385 20.574 -8.118 1.00 18.84 241 ASN A N 1
ATOM 1958 C CA . ASN A 1 264 ? 4.755 19.163 -8.273 1.00 20.81 241 ASN A CA 1
ATOM 1959 C C . ASN A 1 264 ? 6.245 18.904 -8.163 1.00 21.13 241 ASN A C 1
ATOM 1960 O O . ASN A 1 264 ? 6.632 17.777 -7.837 1.00 24.07 241 ASN A O 1
ATOM 1965 N N . GLN A 1 265 ? 7.101 19.886 -8.404 1.00 18.79 242 GLN A N 1
ATOM 1966 C CA . GLN A 1 265 ? 8.536 19.652 -8.279 1.00 19.67 242 GLN A CA 1
ATOM 1967 C C . GLN A 1 265 ? 9.197 20.997 -8.023 1.00 17.37 242 GLN A C 1
ATOM 1968 O O . GLN A 1 265 ? 8.798 21.996 -8.617 1.00 17.88 242 GLN A O 1
ATOM 1974 N N . VAL A 1 266 ? 10.258 20.998 -7.218 1.00 16.57 243 VAL A N 1
ATOM 1975 C CA . VAL A 1 266 ? 10.851 22.275 -6.786 1.00 18.89 243 VAL A CA 1
ATOM 1976 C C . VAL A 1 266 ? 11.398 23.106 -7.938 1.00 16.55 243 VAL A C 1
ATOM 1977 O O . VAL A 1 266 ? 11.429 24.332 -7.858 1.00 17.66 243 VAL A O 1
ATOM 1981 N N . ASN A 1 267 ? 11.787 22.476 -9.044 1.00 19.17 244 ASN A N 1
ATOM 1982 C CA . ASN A 1 267 ? 12.339 23.205 -10.174 1.00 19.00 244 ASN A CA 1
ATOM 1983 C C . ASN A 1 267 ? 11.360 23.270 -11.343 1.00 22.52 244 ASN A C 1
ATOM 1984 O O . ASN A 1 267 ? 11.764 23.506 -12.487 1.00 21.32 244 ASN A O 1
ATOM 1989 N N . SER A 1 268 ? 10.063 23.147 -11.074 1.00 19.13 245 SER A N 1
ATOM 1990 C CA A SER A 1 268 ? 9.009 23.337 -12.065 0.62 21.50 245 SER A CA 1
ATOM 1991 C CA B SER A 1 268 ? 9.022 23.347 -12.070 0.38 21.51 245 SER A CA 1
ATOM 1992 C C . SER A 1 268 ? 8.081 24.460 -11.628 1.00 18.38 245 SER A C 1
ATOM 1993 O O . SER A 1 268 ? 7.633 24.501 -10.469 1.00 19.54 245 SER A O 1
ATOM 1998 N N . ILE A 1 269 ? 7.738 25.347 -12.543 1.00 17.67 246 ILE A N 1
ATOM 1999 C CA . ILE A 1 269 ? 6.696 26.338 -12.251 1.00 18.90 246 ILE A CA 1
ATOM 2000 C C . ILE A 1 269 ? 5.394 25.587 -11.998 1.00 19.25 246 ILE A C 1
ATOM 2001 O O . ILE A 1 269 ? 5.037 24.670 -12.786 1.00 19.88 246 ILE A O 1
ATOM 2006 N N . PRO A 1 270 ? 4.664 25.889 -10.924 1.00 16.77 247 PRO A N 1
ATOM 2007 C CA . PRO A 1 270 ? 3.508 25.050 -10.548 1.00 17.75 247 PRO A CA 1
ATOM 2008 C C . PRO A 1 270 ? 2.321 25.350 -11.450 1.00 16.04 247 PRO A C 1
ATOM 2009 O O . PRO A 1 270 ? 1.932 26.495 -11.651 1.00 17.57 247 PRO A O 1
ATOM 2013 N N . SER A 1 271 ? 1.709 24.275 -11.980 1.00 19.50 248 SER A N 1
ATOM 2014 C CA . SER A 1 271 ? 0.527 24.442 -12.827 1.00 20.08 248 SER A CA 1
ATOM 2015 C C . SER A 1 271 ? -0.779 24.271 -12.068 1.00 18.64 248 SER A C 1
ATOM 2016 O O . SER A 1 271 ? -1.853 24.535 -12.633 1.00 19.68 248 SER A O 1
ATOM 2019 N N . HIS A 1 272 ? -0.713 23.865 -10.788 1.00 17.21 249 HIS A N 1
ATOM 2020 C CA A HIS A 1 272 ? -1.945 23.708 -10.028 0.59 18.87 249 HIS A CA 1
ATOM 2021 C CA B HIS A 1 272 ? -1.929 23.639 -10.011 0.41 18.98 249 HIS A CA 1
ATOM 2022 C C . HIS A 1 272 ? -1.680 24.070 -8.574 1.00 16.95 249 HIS A C 1
ATOM 2023 O O . HIS A 1 272 ? -0.619 23.774 -8.039 1.00 17.99 249 HIS A O 1
ATOM 2036 N N . ALA A 1 273 ? -2.677 24.720 -7.959 1.00 15.37 250 ALA A N 1
ATOM 2037 C CA . ALA A 1 273 ? -2.625 24.953 -6.518 1.00 15.78 250 ALA A CA 1
ATOM 2038 C C . ALA A 1 273 ? -4.062 25.051 -6.056 1.00 16.71 250 ALA A C 1
ATOM 2039 O O . ALA A 1 273 ? -4.966 25.354 -6.847 1.00 16.77 250 ALA A O 1
ATOM 2041 N N . GLN A 1 274 ? -4.284 24.821 -4.758 1.00 16.31 251 GLN A N 1
ATOM 2042 C CA . GLN A 1 274 ? -5.652 24.880 -4.262 1.00 16.25 251 GLN A CA 1
ATOM 2043 C C . GLN A 1 274 ? -5.604 25.207 -2.771 1.00 14.12 251 GLN A C 1
ATOM 2044 O O . GLN A 1 274 ? -4.671 24.802 -2.063 1.00 15.38 251 GLN A O 1
ATOM 2050 N N . LEU A 1 275 ? -6.675 25.842 -2.289 1.00 13.61 252 LEU A N 1
ATOM 2051 C CA . LEU A 1 275 ? -6.834 26.026 -0.840 1.00 13.03 252 LEU A CA 1
ATOM 2052 C C . LEU A 1 275 ? -8.292 25.783 -0.483 1.00 15.54 252 LEU A C 1
ATOM 2053 O O . LEU A 1 275 ? -9.187 25.801 -1.335 1.00 15.02 252 LEU A O 1
ATOM 2058 N N . GLN A 1 276 ? -8.514 25.557 0.816 1.00 13.82 253 GLN A N 1
ATOM 2059 C CA . GLN A 1 276 ? -9.853 25.589 1.378 1.00 13.96 253 GLN A CA 1
ATOM 2060 C C . GLN A 1 276 ? -9.831 26.480 2.601 1.00 13.72 253 GLN A C 1
ATOM 2061 O O . GLN A 1 276 ? -8.768 26.682 3.239 1.00 14.28 253 GLN A O 1
ATOM 2067 N N . GLY A 1 277 ? -10.998 27.047 2.903 1.00 13.94 254 GLY A N 1
ATOM 2068 C CA . GLY A 1 277 ? -11.114 27.868 4.095 1.00 15.24 254 GLY A CA 1
ATOM 2069 C C . GLY A 1 277 ? -12.496 27.788 4.717 1.00 14.17 254 GLY A C 1
ATOM 2070 O O . GLY A 1 277 ? -13.448 27.207 4.140 1.00 14.68 254 GLY A O 1
ATOM 2071 N N . ASN A 1 278 ? -12.585 28.331 5.935 1.00 14.16 255 ASN A N 1
ATOM 2072 C CA . ASN A 1 278 ? -13.798 28.350 6.717 1.00 14.17 255 ASN A CA 1
ATOM 2073 C C . ASN A 1 278 ? -14.112 29.758 7.166 1.00 14.65 255 ASN A C 1
ATOM 2074 O O . ASN A 1 278 ? -13.224 30.494 7.630 1.00 14.21 255 ASN A O 1
ATOM 2079 N N . ILE A 1 279 ? -15.369 30.139 7.061 1.00 13.53 256 ILE A N 1
ATOM 2080 C CA . ILE A 1 279 ? -15.891 31.422 7.513 1.00 12.91 256 ILE A CA 1
ATOM 2081 C C . ILE A 1 279 ? -17.022 31.165 8.491 1.00 13.14 256 ILE A C 1
ATOM 2082 O O . ILE A 1 279 ? -17.829 30.250 8.285 1.00 15.28 256 ILE A O 1
ATOM 2087 N N . ARG A 1 280 ? -17.086 31.928 9.555 1.00 12.47 257 ARG A N 1
ATOM 2088 C CA . ARG A 1 280 ? -18.215 31.942 10.482 1.00 12.48 257 ARG A CA 1
ATOM 2089 C C . ARG A 1 280 ? -18.865 33.288 10.349 1.00 13.53 257 ARG A C 1
ATOM 2090 O O . ARG A 1 280 ? -18.222 34.346 10.554 1.00 13.50 257 ARG A O 1
ATOM 2098 N N . SER A 1 281 ? -20.129 33.315 9.924 1.00 12.97 258 SER A N 1
ATOM 2099 C CA . SER A 1 281 ? -20.850 34.515 9.544 1.00 13.56 258 SER A CA 1
ATOM 2100 C C . SER A 1 281 ? -21.863 34.947 10.594 1.00 12.01 258 SER A C 1
ATOM 2101 O O . SER A 1 281 ? -22.291 34.151 11.476 1.00 13.74 258 SER A O 1
ATOM 2104 N N . ILE A 1 282 ? -22.236 36.205 10.435 1.00 13.18 259 ILE A N 1
ATOM 2105 C CA . ILE A 1 282 ? -23.196 36.852 11.334 1.00 14.67 259 ILE A CA 1
ATOM 2106 C C . ILE A 1 282 ? -24.330 37.446 10.513 1.00 15.36 259 ILE A C 1
ATOM 2107 O O . ILE A 1 282 ? -24.130 37.828 9.358 1.00 15.41 259 ILE A O 1
ATOM 2112 N N . PRO A 1 283 ? -25.508 37.668 11.100 1.00 17.12 260 PRO A N 1
ATOM 2113 C CA A PRO A 1 283 ? -26.618 38.283 10.352 0.59 18.53 260 PRO A CA 1
ATOM 2114 C CA B PRO A 1 283 ? -26.579 38.235 10.261 0.41 18.38 260 PRO A CA 1
ATOM 2115 C C . PRO A 1 283 ? -26.313 39.635 9.739 1.00 17.56 260 PRO A C 1
ATOM 2116 O O . PRO A 1 283 ? -26.890 39.992 8.693 1.00 19.71 260 PRO A O 1
ATOM 2123 N N . GLU A 1 284 ? -25.420 40.426 10.363 1.00 17.18 261 GLU A N 1
ATOM 2124 C CA . GLU A 1 284 ? -25.143 41.757 9.877 1.00 19.07 261 GLU A CA 1
ATOM 2125 C C . GLU A 1 284 ? -24.345 41.770 8.590 1.00 20.04 261 GLU A C 1
ATOM 2126 O O . GLU A 1 284 ? -24.265 42.825 7.966 1.00 22.00 261 GLU A O 1
ATOM 2132 N N . TYR A 1 285 ? -23.787 40.647 8.156 1.00 17.96 262 TYR A N 1
ATOM 2133 C CA . TYR A 1 285 ? -23.125 40.590 6.843 1.00 18.21 262 TYR A CA 1
ATOM 2134 C C . TYR A 1 285 ? -23.308 39.171 6.342 1.00 16.98 262 TYR A C 1
ATOM 2135 O O . TYR A 1 285 ? -22.459 38.305 6.523 1.00 18.43 262 TYR A O 1
ATOM 2144 N N . PRO A 1 286 ? -24.451 38.883 5.742 1.00 16.97 263 PRO A N 1
ATOM 2145 C CA . PRO A 1 286 ? -24.888 37.498 5.597 1.00 17.96 263 PRO A CA 1
ATOM 2146 C C . PRO A 1 286 ? -24.173 36.724 4.491 1.00 14.90 263 PRO A C 1
ATOM 2147 O O . PRO A 1 286 ? -23.369 37.273 3.698 1.00 15.18 263 PRO A O 1
ATOM 2151 N N . ASN A 1 287 ? -24.450 35.421 4.447 1.00 15.84 264 ASN A N 1
ATOM 2152 C CA . ASN A 1 287 ? -23.729 34.517 3.569 1.00 14.56 264 ASN A CA 1
ATOM 2153 C C . ASN A 1 287 ? -23.752 34.961 2.102 1.00 16.22 264 ASN A C 1
ATOM 2154 O O . ASN A 1 287 ? -22.729 34.851 1.430 1.00 16.37 264 ASN A O 1
ATOM 2159 N N A ASP A 1 288 ? -24.867 35.466 1.588 0.22 17.11 265 ASP A N 1
ATOM 2160 N N B ASP A 1 288 ? -24.894 35.460 1.608 0.78 17.10 265 ASP A N 1
ATOM 2161 C CA A ASP A 1 288 ? -24.842 35.810 0.163 0.22 16.77 265 ASP A CA 1
ATOM 2162 C CA B ASP A 1 288 ? -24.969 35.923 0.210 0.78 16.44 265 ASP A CA 1
ATOM 2163 C C A ASP A 1 288 ? -23.930 37.005 -0.129 0.22 16.48 265 ASP A C 1
ATOM 2164 C C B ASP A 1 288 ? -23.882 36.937 -0.071 0.78 16.44 265 ASP A C 1
ATOM 2165 O O A ASP A 1 288 ? -23.414 37.136 -1.248 0.22 16.86 265 ASP A O 1
ATOM 2166 O O B ASP A 1 288 ? -23.254 36.913 -1.158 0.78 16.88 265 ASP A O 1
ATOM 2175 N N . LYS A 1 289 ? -23.699 37.871 0.846 1.00 15.97 266 LYS A N 1
ATOM 2176 C CA . LYS A 1 289 ? -22.734 38.951 0.669 1.00 14.12 266 LYS A CA 1
ATOM 2177 C C . LYS A 1 289 ? -21.318 38.427 0.760 1.00 16.58 266 LYS A C 1
ATOM 2178 O O . LYS A 1 289 ? -20.458 38.867 -0.001 1.00 16.30 266 LYS A O 1
ATOM 2184 N N . ILE A 1 290 ? -21.066 37.464 1.649 1.00 1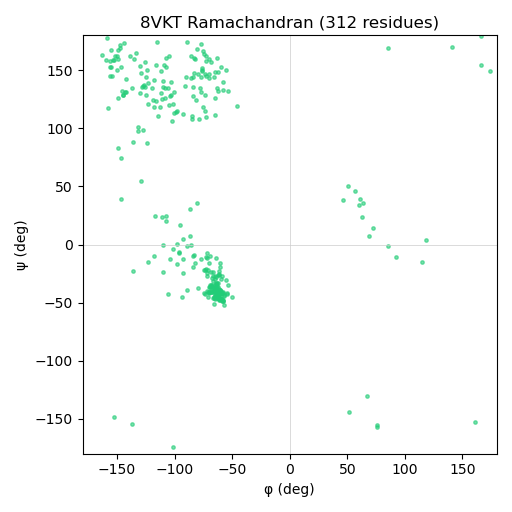5.14 267 ILE A N 1
ATOM 2185 C CA . ILE A 1 290 ? -19.719 36.900 1.775 1.00 14.73 267 ILE A CA 1
ATOM 2186 C C . ILE A 1 290 ? -19.333 36.182 0.493 1.00 16.39 267 ILE A C 1
ATOM 2187 O O . ILE A 1 290 ? -18.225 36.373 -0.044 1.00 15.92 267 ILE A O 1
ATOM 2192 N N . ILE A 1 291 ? -20.252 35.410 -0.064 1.00 14.53 268 ILE A N 1
ATOM 2193 C CA . ILE A 1 291 ? -19.954 34.658 -1.260 1.00 15.91 268 ILE A CA 1
ATOM 2194 C C . ILE A 1 291 ? -19.758 35.613 -2.431 1.00 15.90 268 ILE A C 1
ATOM 2195 O O . ILE A 1 291 ? -18.802 35.445 -3.226 1.00 17.17 268 ILE A O 1
ATOM 2200 N N . ALA A 1 292 ? -20.565 36.660 -2.521 1.00 16.42 269 ALA A N 1
ATOM 2201 C CA . ALA A 1 292 ? -20.366 37.642 -3.588 1.00 16.09 269 ALA A CA 1
ATOM 2202 C C . ALA A 1 292 ? -19.022 38.339 -3.424 1.00 16.33 269 ALA A C 1
ATOM 2203 O O . ALA A 1 292 ? -18.361 38.688 -4.438 1.00 18.71 269 ALA A O 1
ATOM 2205 N N . LEU A 1 293 ? -18.622 38.634 -2.209 1.00 16.39 270 LEU A N 1
ATOM 2206 C CA . LEU A 1 293 ? -17.318 39.273 -1.980 1.00 16.41 270 LEU A CA 1
ATOM 2207 C C . LEU A 1 293 ? -16.167 38.371 -2.407 1.00 18.19 270 LEU A C 1
ATOM 2208 O O . LEU A 1 293 ? -15.227 38.850 -3.079 1.00 19.42 270 LEU A O 1
ATOM 2213 N N . LEU A 1 294 ? -16.199 37.092 -2.027 1.00 16.72 271 LEU A N 1
ATOM 2214 C CA . LEU A 1 294 ? -15.168 36.158 -2.463 1.00 19.73 271 LEU A CA 1
ATOM 2215 C C . LEU A 1 294 ? -15.131 36.100 -3.974 1.00 20.47 271 LEU A C 1
ATOM 2216 O O . LEU A 1 294 ? -14.046 36.182 -4.570 1.00 18.42 271 LEU A O 1
ATOM 2221 N N . GLN A 1 295 ? -16.308 35.978 -4.612 1.00 18.01 272 GLN A N 1
ATOM 2222 C CA . GLN A 1 295 ? -16.366 35.934 -6.067 1.00 19.46 272 GLN A CA 1
ATOM 2223 C C . GLN A 1 295 ? -15.797 37.208 -6.669 1.00 18.64 272 GLN A C 1
ATOM 2224 O O . GLN A 1 295 ? -15.042 37.142 -7.670 1.00 18.61 272 GLN A O 1
ATOM 2230 N N A SER A 1 296 ? -16.100 38.356 -6.075 0.58 18.84 273 SER A N 1
ATOM 2231 N N B SER A 1 296 ? -16.020 38.377 -6.064 0.42 18.76 273 SER A N 1
ATOM 2232 C CA A SER A 1 296 ? -15.557 39.588 -6.620 0.58 19.21 273 SER A CA 1
ATOM 2233 C CA B SER A 1 296 ? -15.499 39.628 -6.653 0.42 19.22 273 SER A CA 1
ATOM 2234 C C A SER A 1 296 ? -14.044 39.506 -6.657 0.58 20.31 273 SER A C 1
ATOM 2235 C C B SER A 1 296 ? -13.981 39.765 -6.494 0.42 19.41 273 SER A C 1
ATOM 2236 O O A SER A 1 296 ? -13.440 39.781 -7.712 0.58 16.79 273 SER A O 1
ATOM 2237 O O B SER A 1 296 ? -13.288 40.477 -7.258 0.42 12.62 273 SER A O 1
ATOM 2242 N N . ILE A 1 297 ? -13.425 39.049 -5.546 1.00 19.62 274 ILE A N 1
ATOM 2243 C CA . ILE A 1 297 ? -11.979 38.996 -5.440 1.00 19.26 274 ILE A CA 1
ATOM 2244 C C . ILE A 1 297 ? -11.413 38.099 -6.529 1.00 17.93 274 ILE A C 1
ATOM 2245 O O . ILE A 1 297 ? -10.443 38.474 -7.218 1.00 19.61 274 ILE A O 1
ATOM 2250 N N . VAL A 1 298 ? -11.984 36.917 -6.711 1.00 17.21 275 VAL A N 1
ATOM 2251 C CA . VAL A 1 298 ? -11.591 36.036 -7.782 1.00 18.89 275 VAL A CA 1
ATOM 2252 C C . VAL A 1 298 ? -11.685 36.790 -9.099 1.00 21.26 275 VAL A C 1
ATOM 2253 O O . VAL A 1 298 ? -10.761 36.739 -9.907 1.00 20.31 275 VAL A O 1
ATOM 2257 N N . ASN A 1 299 ? -12.753 37.565 -9.297 1.00 18.94 276 ASN A N 1
ATOM 2258 C CA . ASN A 1 299 ? -12.911 38.276 -10.571 1.00 22.98 276 ASN A CA 1
ATOM 2259 C C . ASN A 1 299 ? -11.834 39.323 -10.776 1.00 19.41 276 ASN A C 1
ATOM 2260 O O . ASN A 1 299 ? -11.308 39.453 -11.901 1.00 24.57 276 ASN A O 1
ATOM 2265 N N . GLU A 1 300 ? -11.534 40.143 -9.773 1.00 19.85 277 GLU A N 1
ATOM 2266 C CA . GLU A 1 300 ? -10.491 41.133 -9.932 1.00 22.27 277 GLU A CA 1
ATOM 2267 C C . GLU A 1 300 ? -9.152 40.463 -10.250 1.00 25.33 277 GLU A C 1
ATOM 2268 O O . GLU A 1 300 ? -8.427 40.888 -11.167 1.00 22.81 277 GLU A O 1
ATOM 2274 N N . LEU A 1 301 ? -8.866 39.337 -9.606 1.00 21.35 278 LEU A N 1
ATOM 2275 C CA . LEU A 1 301 ? -7.603 38.649 -9.837 1.00 21.22 278 LEU A CA 1
ATOM 2276 C C . LEU A 1 301 ? -7.508 37.913 -11.154 1.00 22.47 278 LEU A C 1
ATOM 2277 O O . LEU A 1 301 ? -6.377 37.671 -11.618 1.00 22.38 278 LEU A O 1
ATOM 2282 N N . ASN A 1 302 ? -8.618 37.535 -11.806 1.00 21.97 279 ASN A N 1
ATOM 2283 C CA . ASN A 1 302 ? -8.594 36.891 -13.105 1.00 19.55 279 ASN A CA 1
ATOM 2284 C C . ASN A 1 302 ? -8.560 37.881 -14.286 1.00 17.64 279 ASN A C 1
ATOM 2285 O O . ASN A 1 302 ? -8.454 37.404 -15.409 1.00 21.74 279 ASN A O 1
ATOM 2290 N N A GLN A 1 303 ? -8.625 39.179 -14.036 0.45 20.52 280 GLN A N 1
ATOM 2291 N N B GLN A 1 303 ? -8.624 39.183 -14.029 0.55 20.44 280 GLN A N 1
ATOM 2292 C CA A GLN A 1 303 ? -8.528 40.133 -15.138 0.45 23.63 280 GLN A CA 1
ATOM 2293 C CA B GLN A 1 303 ? -8.524 40.165 -15.113 0.55 23.55 280 GLN A CA 1
ATOM 2294 C C A GLN A 1 303 ? -7.216 39.901 -15.886 0.45 24.65 280 GLN A C 1
ATOM 2295 C C B GLN A 1 303 ? -7.213 39.937 -15.874 0.55 24.62 280 GLN A C 1
ATOM 2296 O O A GLN A 1 303 ? -6.183 39.561 -15.291 0.45 23.79 280 GLN A O 1
ATOM 2297 O O B GLN A 1 303 ? -6.166 39.653 -15.272 0.55 23.86 280 GLN A O 1
ATOM 2308 N N . GLU A 1 304 ? -7.278 40.022 -17.207 1.00 22.31 281 GLU A N 1
ATOM 2309 C CA . GLU A 1 304 ? -6.078 40.084 -18.037 1.00 23.25 281 GLU A CA 1
ATOM 2310 C C . GLU A 1 304 ? -5.244 38.818 -18.003 1.00 23.23 281 GLU A C 1
ATOM 2311 O O . GLU A 1 304 ? -4.058 38.843 -18.379 1.00 27.61 281 GLU A O 1
ATOM 2317 N N . THR A 1 305 ? -5.829 37.674 -17.651 1.00 22.55 282 THR A N 1
ATOM 2318 C CA . THR A 1 305 ? -5.134 36.399 -17.766 1.00 22.04 282 THR A CA 1
ATOM 2319 C C . THR A 1 305 ? -6.121 35.301 -18.107 1.00 22.43 282 THR A C 1
ATOM 2320 O O . THR A 1 305 ? -7.292 35.376 -17.736 1.00 23.89 282 THR A O 1
ATOM 2324 N N . ASP A 1 306 ? -5.622 34.275 -18.761 1.00 22.38 283 ASP A N 1
ATOM 2325 C CA . ASP A 1 306 ? -6.414 33.088 -19.047 1.00 25.40 283 ASP A CA 1
ATOM 2326 C C . ASP A 1 306 ? -6.160 31.976 -18.050 1.00 24.28 283 ASP A C 1
ATOM 2327 O O . ASP A 1 306 ? -6.760 30.903 -18.152 1.00 26.99 283 ASP A O 1
ATOM 2332 N N . TYR A 1 307 ? -5.284 32.231 -17.064 1.00 19.55 284 TYR A N 1
ATOM 2333 C CA . TYR A 1 307 ? -4.972 31.267 -16.021 1.00 20.75 284 TYR A CA 1
ATOM 2334 C C . TYR A 1 307 ? -5.732 31.691 -14.779 1.00 18.44 284 TYR A C 1
ATOM 2335 O O . TYR A 1 307 ? -5.416 32.713 -14.172 1.00 19.51 284 TYR A O 1
ATOM 2344 N N . HIS A 1 308 ? -6.815 30.936 -14.446 1.00 19.87 285 HIS A N 1
ATOM 2345 C CA . HIS A 1 308 ? -7.825 31.474 -13.547 1.00 19.86 285 HIS A CA 1
ATOM 2346 C C . HIS A 1 308 ? -7.862 30.773 -12.192 1.00 15.80 285 HIS A C 1
ATOM 2347 O O . HIS A 1 308 ? -7.514 29.601 -12.048 1.00 19.34 285 HIS A O 1
ATOM 2354 N N . LEU A 1 309 ? -8.238 31.594 -11.231 1.00 18.06 286 LEU A N 1
ATOM 2355 C CA . LEU A 1 309 ? -8.733 31.123 -9.936 1.00 16.76 286 LEU A CA 1
ATOM 2356 C C . LEU A 1 309 ? -10.205 30.803 -10.113 1.00 20.97 286 LEU A C 1
ATOM 2357 O O . LEU A 1 309 ? -10.918 31.447 -10.903 1.00 21.55 286 LEU A O 1
ATOM 2362 N N . GLU A 1 310 ? -10.662 29.811 -9.362 1.00 17.22 287 GLU A N 1
ATOM 2363 C CA . GLU A 1 310 ? -12.085 29.443 -9.396 1.00 19.78 287 GLU A CA 1
ATOM 2364 C C . GLU A 1 310 ? -12.543 29.188 -7.969 1.00 21.28 287 GLU A C 1
ATOM 2365 O O . GLU A 1 310 ? -11.881 28.424 -7.256 1.00 18.90 287 GLU A O 1
ATOM 2371 N N . LEU A 1 311 ? -13.702 29.728 -7.628 1.00 20.14 288 LEU A N 1
ATOM 2372 C CA . LEU A 1 311 ? -14.321 29.578 -6.309 1.00 19.10 288 LEU A CA 1
ATOM 2373 C C . LEU A 1 311 ? -15.426 28.512 -6.322 1.00 18.90 288 LEU A C 1
ATOM 2374 O O . LEU A 1 311 ? -16.292 28.519 -7.222 1.00 23.02 288 LEU A O 1
ATOM 2379 N N . MET A 1 312 ? -15.391 27.588 -5.343 1.00 18.62 289 MET A N 1
ATOM 2380 C CA . MET A 1 312 ? -16.481 26.633 -5.119 1.00 17.58 289 MET A CA 1
ATOM 2381 C C . MET A 1 312 ? -16.901 26.751 -3.660 1.00 16.55 289 MET A C 1
ATOM 2382 O O . MET A 1 312 ? -16.054 26.800 -2.752 1.00 17.50 289 MET A O 1
ATOM 2387 N N . ILE A 1 313 ? -18.202 26.775 -3.412 1.00 16.67 290 ILE A N 1
ATOM 2388 C CA . ILE A 1 313 ? -18.746 26.806 -2.054 1.00 15.86 290 ILE A CA 1
ATOM 2389 C C . ILE A 1 313 ? -19.129 25.378 -1.690 1.00 17.32 290 ILE A C 1
ATOM 2390 O O . ILE A 1 313 ? -19.973 24.774 -2.373 1.00 18.79 290 ILE A O 1
ATOM 2395 N N . ASP A 1 314 ? -18.471 24.791 -0.721 1.00 16.04 291 ASP A N 1
ATOM 2396 C CA . ASP A 1 314 ? -18.664 23.403 -0.315 1.00 15.94 291 ASP A CA 1
ATOM 2397 C C . ASP A 1 314 ? -19.689 23.212 0.769 1.00 20.11 291 ASP A C 1
ATOM 2398 O O . ASP A 1 314 ? -20.263 22.111 0.848 1.00 21.97 291 ASP A O 1
ATOM 2403 N N A TYR A 1 315 ? -19.848 24.198 1.655 0.50 15.81 292 TYR A N 1
ATOM 2404 N N B TYR A 1 315 ? -19.953 24.215 1.597 0.50 15.86 292 TYR A N 1
ATOM 2405 C CA A TYR A 1 315 ? -20.780 24.187 2.774 0.50 17.60 292 TYR A CA 1
ATOM 2406 C CA B TYR A 1 315 ? -20.819 24.076 2.763 0.50 17.46 292 TYR A CA 1
ATOM 2407 C C A TYR A 1 315 ? -21.319 25.611 2.914 0.50 16.46 292 TYR A C 1
ATOM 2408 C C B TYR A 1 315 ? -21.262 25.501 3.030 0.50 16.45 292 TYR A C 1
ATOM 2409 O O A TYR A 1 315 ? -20.584 26.593 2.795 0.50 13.82 292 TYR A O 1
ATOM 2410 O O B TYR A 1 315 ? -20.391 26.375 3.064 0.50 14.77 292 TYR A O 1
ATOM 2427 N N . ASN A 1 316 ? -22.576 25.756 3.233 1.00 14.88 293 ASN A N 1
ATOM 2428 C CA . ASN A 1 316 ? -23.147 27.089 3.304 1.00 14.39 293 ASN A CA 1
ATOM 2429 C C . ASN A 1 316 ? -24.352 27.067 4.226 1.00 17.36 293 ASN A C 1
ATOM 2430 O O . ASN A 1 316 ? -25.487 26.864 3.755 1.00 18.22 293 ASN A O 1
ATOM 2435 N N . LYS A 1 317 ? -24.093 27.297 5.506 1.00 14.09 294 LYS A N 1
ATOM 2436 C CA . LYS A 1 317 ? -25.148 27.297 6.533 1.00 13.75 294 LYS A CA 1
ATOM 2437 C C . LYS A 1 317 ? -25.342 28.715 7.047 1.00 13.03 294 LYS A C 1
ATOM 2438 O O . LYS A 1 317 ? -24.375 29.388 7.464 1.00 14.45 294 LYS A O 1
ATOM 2444 N N . ILE A 1 318 ? -26.553 29.220 6.995 1.00 12.59 295 ILE A N 1
ATOM 2445 C CA . ILE A 1 318 ? -26.850 30.581 7.360 1.00 12.96 295 ILE A CA 1
ATOM 2446 C C . ILE A 1 318 ? -26.790 30.812 8.866 1.00 13.76 295 ILE A C 1
ATOM 2447 O O . ILE A 1 318 ? -27.057 29.877 9.648 1.00 13.80 295 ILE A O 1
ATOM 2452 N N A PRO A 1 319 ? -26.546 32.053 9.311 0.50 13.88 296 PRO A N 1
ATOM 2453 N N B PRO A 1 319 ? -26.518 32.018 9.332 0.50 13.88 296 PRO A N 1
ATOM 2454 C CA A PRO A 1 319 ? -26.718 32.365 10.738 0.50 14.44 296 PRO A CA 1
ATOM 2455 C CA B PRO A 1 319 ? -26.688 32.298 10.770 0.50 14.40 296 PRO A CA 1
ATOM 2456 C C A PRO A 1 319 ? -28.172 32.151 11.118 0.50 14.01 296 PRO A C 1
ATOM 2457 C C B PRO A 1 319 ? -28.175 32.319 11.141 0.50 14.64 296 PRO A C 1
ATOM 2458 O O A PRO A 1 319 ? -29.084 32.158 10.271 0.50 14.04 296 PRO A O 1
ATOM 2459 O O B PRO A 1 319 ? -29.082 32.525 10.317 0.50 13.91 296 PRO A O 1
ATOM 2466 N N A VAL A 1 320 ? -28.381 32.028 12.438 0.50 13.54 297 VAL A N 1
ATOM 2467 N N B VAL A 1 320 ? -28.439 32.115 12.433 0.50 13.56 297 VAL A N 1
ATOM 2468 C CA A VAL A 1 320 ? -29.708 31.874 13.023 0.50 13.16 297 VAL A CA 1
ATOM 2469 C CA B VAL A 1 320 ? -29.812 32.111 12.925 0.50 13.50 297 VAL A CA 1
ATOM 2470 C C A VAL A 1 320 ? -29.867 32.932 14.096 0.50 13.81 297 VAL A C 1
ATOM 2471 C C B VAL A 1 320 ? -29.899 33.091 14.074 0.50 13.61 297 VAL A C 1
ATOM 2472 O O A VAL A 1 320 ? -28.968 33.118 14.918 0.50 13.56 297 VAL A O 1
ATOM 2473 O O B VAL A 1 320 ? -28.959 33.218 14.860 0.50 13.68 297 VAL A O 1
ATOM 2480 N N A LYS A 1 321 ? -31.029 33.585 14.128 0.50 14.52 298 LYS A N 1
ATOM 2481 N N B LYS A 1 321 ? -31.037 33.764 14.187 0.50 14.95 298 LYS A N 1
ATOM 2482 C CA A LYS A 1 321 ? -31.289 34.549 15.200 0.50 16.20 298 LYS A CA 1
ATOM 2483 C CA B LYS A 1 321 ? -31.262 34.633 15.336 0.50 15.93 298 LYS A CA 1
ATOM 2484 C C A LYS A 1 321 ? -32.774 34.534 15.532 0.50 15.99 298 LYS A C 1
ATOM 2485 C C B LYS A 1 321 ? -32.754 34.626 15.600 0.50 15.96 298 LYS A C 1
ATOM 2486 O O A LYS A 1 321 ? -33.592 34.898 14.676 0.50 18.45 298 LYS A O 1
ATOM 2487 O O B LYS A 1 321 ? -33.546 35.056 14.753 0.50 18.56 298 LYS A O 1
ATOM 2498 N N . ALA A 1 322 ? -33.120 34.117 16.745 1.00 15.94 299 ALA A N 1
ATOM 2499 C CA . ALA A 1 322 ? -34.518 34.087 17.147 1.00 14.85 299 ALA A CA 1
ATOM 2500 C C . ALA A 1 322 ? -34.851 35.298 17.987 1.00 15.23 299 ALA A C 1
ATOM 2501 O O . ALA A 1 322 ? -33.971 36.013 18.437 1.00 18.11 299 ALA A O 1
ATOM 2503 N N . ASP A 1 323 ? -36.142 35.469 18.249 1.00 16.77 300 ASP A N 1
ATOM 2504 C CA . ASP A 1 323 ? -36.622 36.514 19.163 1.00 19.90 300 ASP A CA 1
ATOM 2505 C C . ASP A 1 323 ? -36.302 36.083 20.587 1.00 18.04 300 ASP A C 1
ATOM 2506 O O . ASP A 1 323 ? -36.847 35.061 21.046 1.00 17.27 300 ASP A O 1
ATOM 2511 N N . PRO A 1 324 ? -35.436 36.777 21.315 1.00 17.07 301 PRO A N 1
ATOM 2512 C CA . PRO A 1 324 ? -35.139 36.390 22.703 1.00 18.54 301 PRO A CA 1
ATOM 2513 C C . PRO A 1 324 ? -36.311 36.617 23.674 1.00 17.76 301 PRO A C 1
ATOM 2514 O O . PRO A 1 324 ? -36.218 36.120 24.803 1.00 22.32 301 PRO A O 1
ATOM 2518 N N . ASP A 1 325 ? -37.362 37.308 23.235 1.00 19.23 302 ASP A N 1
ATOM 2519 C CA . ASP A 1 325 ? -38.512 37.554 24.089 1.00 22.24 302 ASP A CA 1
ATOM 2520 C C . ASP A 1 325 ? -39.728 36.782 23.620 1.00 23.61 302 ASP A C 1
ATOM 2521 O O . ASP A 1 325 ? -40.861 37.159 23.890 1.00 21.84 302 ASP A O 1
ATOM 2526 N N . SER A 1 326 ? -39.525 35.697 22.899 1.00 19.07 303 SER A N 1
ATOM 2527 C CA . SER A 1 326 ? -40.658 34.968 22.342 1.00 16.50 303 SER A CA 1
ATOM 2528 C C . SER A 1 326 ? -41.508 34.280 23.424 1.00 15.68 303 SER A C 1
ATOM 2529 O O . SER A 1 326 ? -41.036 34.043 24.537 1.00 16.78 303 SER A O 1
ATOM 2532 N N . PRO A 1 327 ? -42.774 33.999 23.107 1.00 17.62 304 PRO A N 1
ATOM 2533 C CA . PRO A 1 327 ? -43.580 33.162 24.022 1.00 16.89 304 PRO A CA 1
ATOM 2534 C C . PRO A 1 327 ? -42.914 31.829 24.361 1.00 16.35 304 PRO A C 1
ATOM 2535 O O . PRO A 1 327 ? -43.010 31.404 25.525 1.00 16.51 304 PRO A O 1
ATOM 2539 N N . LEU A 1 328 ? -42.180 31.202 23.426 1.00 15.78 305 LEU A N 1
ATOM 2540 C CA . LEU A 1 328 ? -41.482 29.965 23.768 1.00 14.42 305 LEU A CA 1
ATOM 2541 C C . LEU A 1 328 ? -40.457 30.199 24.859 1.00 13.99 305 LEU A C 1
ATOM 2542 O O . LEU A 1 328 ? -40.389 29.448 25.851 1.00 14.84 305 LEU A O 1
ATOM 2547 N N . ILE A 1 329 ? -39.651 31.262 24.731 1.00 15.16 306 ILE A N 1
ATOM 2548 C CA . ILE A 1 329 ? -38.657 31.534 25.761 1.00 15.00 306 ILE A CA 1
ATOM 2549 C C . ILE A 1 329 ? -39.318 31.862 27.102 1.00 14.29 306 ILE A C 1
ATOM 2550 O O . ILE A 1 329 ? -38.870 31.376 28.149 1.00 15.69 306 ILE A O 1
ATOM 2555 N N . HIS A 1 330 ? -40.415 32.620 27.062 1.00 15.04 307 HIS A N 1
ATOM 2556 C CA . HIS A 1 330 ? -41.151 32.879 28.304 1.00 17.00 307 HIS A CA 1
ATOM 2557 C C . HIS A 1 330 ? -41.639 31.585 28.975 1.00 16.26 307 HIS A C 1
ATOM 2558 O O . HIS A 1 330 ? -41.471 31.414 30.187 1.00 16.46 307 HIS A O 1
ATOM 2565 N N . SER A 1 331 ? -42.139 30.644 28.173 1.00 15.11 308 SER A N 1
ATOM 2566 C CA . SER A 1 331 ? -42.600 29.374 28.727 1.00 14.81 308 SER A CA 1
ATOM 2567 C C . SER A 1 331 ? -41.452 28.602 29.350 1.00 15.03 308 SER A C 1
ATOM 2568 O O . SER A 1 331 ? -41.626 27.940 30.378 1.00 16.75 308 SER A O 1
ATOM 2571 N N . ILE A 1 332 ? -40.253 28.675 28.791 1.00 14.34 309 ILE A N 1
ATOM 2572 C CA . ILE A 1 332 ? -39.137 27.975 29.403 1.00 14.48 309 ILE A CA 1
ATOM 2573 C C . ILE A 1 332 ? -38.713 28.656 30.705 1.00 13.98 309 ILE A C 1
ATOM 2574 O O . ILE A 1 332 ? -38.490 28.008 31.739 1.00 15.42 309 ILE A O 1
ATOM 2579 N N . GLN A 1 333 ? -38.609 30.017 30.682 1.00 14.94 310 GLN A N 1
ATOM 2580 C CA . GLN A 1 333 ? -38.162 30.688 31.900 1.00 15.92 310 GLN A CA 1
ATOM 2581 C C . GLN A 1 333 ? -39.153 30.495 33.052 1.00 15.75 310 GLN A C 1
ATOM 2582 O O . GLN A 1 333 ? -38.732 30.469 34.213 1.00 17.59 310 GLN A O 1
ATOM 2588 N N . GLN A 1 334 ? -40.434 30.313 32.741 1.00 15.39 311 GLN A N 1
ATOM 2589 C CA . GLN A 1 334 ? -41.453 30.045 33.748 1.00 15.70 311 GLN A CA 1
ATOM 2590 C C . GLN A 1 334 ? -41.241 28.741 34.479 1.00 17.77 311 GLN A C 1
ATOM 2591 O O . GLN A 1 334 ? -41.902 28.533 35.509 1.00 19.26 311 GLN A O 1
ATOM 2597 N N . GLN A 1 335 ? -40.352 27.860 34.021 1.00 15.18 312 GLN A N 1
ATOM 2598 C CA . GLN A 1 335 ? -40.084 26.608 34.717 1.00 14.79 312 GLN A CA 1
ATOM 2599 C C . GLN A 1 335 ? -39.082 26.766 35.859 1.00 15.17 312 GLN A C 1
ATOM 2600 O O . GLN A 1 335 ? -38.823 25.812 36.590 1.00 16.37 312 GLN A O 1
ATOM 2606 N N . PHE A 1 336 ? -38.431 27.930 35.990 1.00 15.86 313 PHE A N 1
ATOM 2607 C CA . PHE A 1 336 ? -37.291 28.134 36.886 1.00 16.63 313 PHE A CA 1
ATOM 2608 C C . PHE A 1 336 ? -37.550 29.296 37.846 1.00 17.27 313 PHE A C 1
ATOM 2609 O O . PHE A 1 336 ? -38.198 30.277 37.478 1.00 18.34 313 PHE A O 1
ATOM 2617 N N A SER A 1 337 ? -37.014 29.181 39.061 0.55 17.23 314 SER A N 1
ATOM 2618 N N B SER A 1 337 ? -37.044 29.151 39.074 0.45 17.22 314 SER A N 1
ATOM 2619 C CA A SER A 1 337 ? -37.147 30.278 40.021 0.55 16.49 314 SER A CA 1
ATOM 2620 C CA B SER A 1 337 ? -37.086 30.254 40.035 0.45 16.55 314 SER A CA 1
ATOM 2621 C C A SER A 1 337 ? -36.268 31.478 39.680 0.55 18.80 314 SER A C 1
ATOM 2622 C C B SER A 1 337 ? -36.390 31.491 39.490 0.45 18.93 314 SER A C 1
ATOM 2623 O O A SER A 1 337 ? -36.542 32.586 40.171 0.55 17.27 314 SER A O 1
ATOM 2624 O O B SER A 1 337 ? -36.876 32.626 39.676 0.45 17.56 314 SER A O 1
ATOM 2629 N N . GLN A 1 338 ? -35.222 31.295 38.862 1.00 19.08 315 GLN A N 1
ATOM 2630 C CA . GLN A 1 338 ? -34.413 32.378 38.325 1.00 18.94 315 GLN A CA 1
ATOM 2631 C C . GLN A 1 338 ? -34.250 32.154 36.834 1.00 20.55 315 GLN A C 1
ATOM 2632 O O . GLN A 1 338 ? -34.055 31.010 36.408 1.00 20.34 315 GLN A O 1
ATOM 2638 N N . PRO A 1 339 ? -34.295 33.190 36.030 1.00 17.74 316 PRO A N 1
ATOM 2639 C CA . PRO A 1 339 ? -34.202 32.978 34.575 1.00 19.11 316 PRO A CA 1
ATOM 2640 C C . PRO A 1 339 ? -32.846 32.434 34.173 1.00 18.60 316 PRO A C 1
ATOM 2641 O O . PRO A 1 339 ? -31.817 32.785 34.737 1.00 19.81 316 PRO A O 1
ATOM 2645 N N . LEU A 1 340 ? -32.849 31.558 33.159 1.00 16.85 317 LEU A N 1
ATOM 2646 C CA . LEU A 1 340 ? -31.578 31.094 32.599 1.00 18.27 317 LEU A CA 1
ATOM 2647 C C . LEU A 1 340 ? -30.956 32.184 31.707 1.00 14.29 317 LEU A C 1
ATOM 2648 O O . LEU A 1 340 ? -31.669 32.979 31.101 1.00 16.40 317 LEU A O 1
ATOM 2653 N N . PRO A 1 341 ? -29.627 32.182 31.612 1.00 16.90 318 PRO A N 1
ATOM 2654 C CA . PRO A 1 341 ? -28.944 33.110 30.675 1.00 16.58 318 PRO A CA 1
ATOM 2655 C C . PRO A 1 341 ? -29.315 32.852 29.217 1.00 17.61 318 PRO A C 1
ATOM 2656 O O . PRO A 1 341 ? -29.463 31.701 28.794 1.00 16.70 318 PRO A O 1
ATOM 2660 N N A LEU A 1 342 ? -29.575 33.915 28.486 0.64 16.70 319 LEU A N 1
ATOM 2661 N N B LEU A 1 342 ? -29.451 33.932 28.442 0.36 16.88 319 LEU A N 1
ATOM 2662 C CA A LEU A 1 342 ? -29.666 33.895 27.044 0.64 15.89 319 LEU A CA 1
ATOM 2663 C CA B LEU A 1 342 ? -29.715 33.908 27.003 0.36 15.98 319 LEU A CA 1
ATOM 2664 C C A LEU A 1 342 ? -28.267 34.028 26.463 0.64 15.29 319 LEU A C 1
ATOM 2665 C C B LEU A 1 342 ? -28.414 34.174 26.265 0.36 15.96 319 LEU A C 1
ATOM 2666 O O A LEU A 1 342 ? -27.492 34.913 26.859 0.64 15.06 319 LEU A O 1
ATOM 2667 O O B LEU A 1 342 ? -27.877 35.291 26.356 0.36 14.42 319 LEU A O 1
ATOM 2676 N N . VAL A 1 343 ? -27.936 33.174 25.504 1.00 15.13 320 VAL A N 1
ATOM 2677 C CA . VAL A 1 343 ? -26.586 33.141 24.927 1.00 14.64 320 VAL A CA 1
ATOM 2678 C C . VAL A 1 343 ? -26.655 32.919 23.428 1.00 14.09 3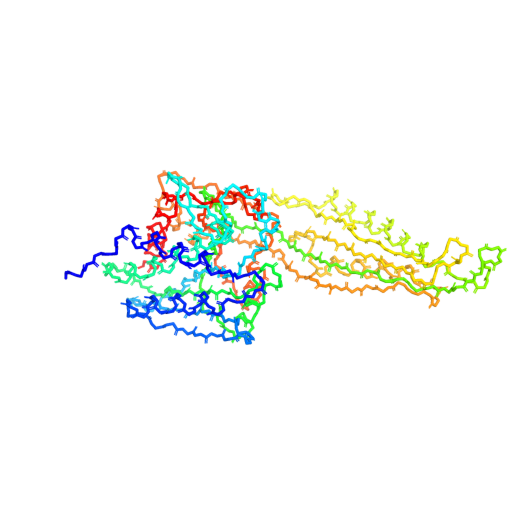20 VAL A C 1
ATOM 2679 O O . VAL A 1 343 ? -27.682 32.532 22.851 1.00 14.25 320 VAL A O 1
ATOM 2683 N N . GLY A 1 344 ? -25.503 33.167 22.807 1.00 15.26 321 GLY A N 1
ATOM 2684 C CA . GLY A 1 344 ? -25.261 32.760 21.440 1.00 15.02 321 GLY A CA 1
ATOM 2685 C C . GLY A 1 344 ? -24.154 31.732 21.405 1.00 15.87 321 GLY A C 1
ATOM 2686 O O . GLY A 1 344 ? -23.532 31.403 22.403 1.00 18.29 321 GLY A O 1
ATOM 2687 N N . ALA A 1 345 ? -23.902 31.190 20.226 1.00 14.38 322 ALA A N 1
ATOM 2688 C CA . ALA A 1 345 ? -22.829 30.231 20.041 1.00 15.58 322 ALA A CA 1
ATOM 2689 C C . ALA A 1 345 ? -22.265 30.340 18.624 1.00 13.64 322 ALA A C 1
ATOM 2690 O O . ALA A 1 345 ? -22.930 30.768 17.670 1.00 14.23 322 ALA A O 1
ATOM 2692 N N . ALA A 1 346 ? -21.049 29.843 18.477 1.00 15.42 323 ALA A N 1
ATOM 2693 C CA . ALA A 1 346 ? -20.389 29.818 17.174 1.00 15.76 323 ALA A CA 1
ATOM 2694 C C . ALA A 1 346 ? -20.850 28.666 16.277 1.00 18.56 323 ALA A C 1
ATOM 2695 O O . ALA A 1 346 ? -20.950 28.863 15.063 1.00 22.92 323 ALA A O 1
ATOM 2697 N N . ALA A 1 347 ? -21.122 27.491 16.799 1.00 17.18 324 ALA A N 1
ATOM 2698 C CA . ALA A 1 347 ? -21.365 26.331 15.954 1.00 16.88 324 ALA A CA 1
ATOM 2699 C C . ALA A 1 347 ? -22.752 26.373 15.340 1.00 16.02 324 ALA A C 1
ATOM 2700 O O . ALA A 1 347 ? -23.735 26.858 15.924 1.00 19.89 324 ALA A O 1
ATOM 2702 N N . T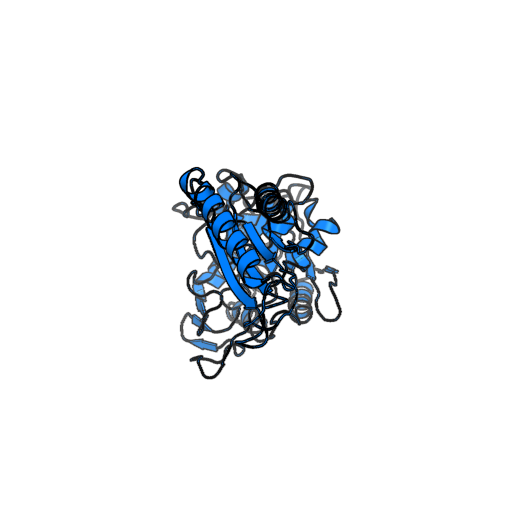HR A 1 348 ? -22.845 25.785 14.169 1.00 14.65 325 THR A N 1
ATOM 2703 C CA . THR A 1 348 ? -24.130 25.635 13.510 1.00 15.07 325 THR A CA 1
ATOM 2704 C C . THR A 1 348 ? -24.960 24.530 14.146 1.00 14.88 325 THR A C 1
ATOM 2705 O O . THR A 1 348 ? -24.434 23.671 14.872 1.00 17.76 325 THR A O 1
ATOM 2709 N N . THR A 1 349 ? -26.255 24.503 13.806 1.00 13.95 326 THR A N 1
ATOM 2710 C CA . THR A 1 349 ? -27.209 23.490 14.230 1.00 14.70 326 THR A CA 1
ATOM 2711 C C . THR A 1 349 ? -28.158 23.258 13.073 1.00 14.10 326 THR A C 1
ATOM 2712 O O . THR A 1 349 ? -28.177 24.038 12.104 1.00 12.87 326 THR A O 1
ATOM 2716 N N . ASP A 1 350 ? -29.043 22.272 13.199 1.00 13.71 327 ASP A N 1
ATOM 2717 C CA . ASP A 1 350 ? -30.082 22.059 12.194 1.00 13.35 327 ASP A CA 1
ATOM 2718 C C . ASP A 1 350 ? -31.007 23.253 12.029 1.00 12.67 327 ASP A C 1
ATOM 2719 O O . ASP A 1 350 ? -31.704 23.323 10.993 1.00 13.31 327 ASP A O 1
ATOM 2724 N N . ALA A 1 351 ? -31.029 24.219 12.970 1.00 12.48 328 ALA A N 1
ATOM 2725 C CA . ALA A 1 351 ? -31.813 25.423 12.732 1.00 12.35 328 ALA A CA 1
ATOM 2726 C C . ALA A 1 351 ? -31.378 26.158 11.477 1.00 12.94 328 ALA A C 1
ATOM 2727 O O . ALA A 1 351 ? -32.210 26.882 10.903 1.00 13.14 328 ALA A O 1
ATOM 2729 N N . ALA A 1 352 ? -30.128 26.029 11.053 1.00 13.10 329 ALA A N 1
ATOM 2730 C CA . ALA A 1 352 ? -29.711 26.691 9.809 1.00 13.64 329 ALA A CA 1
ATOM 2731 C C . ALA A 1 352 ? -30.492 26.173 8.616 1.00 13.62 329 ALA A C 1
ATOM 2732 O O . ALA A 1 352 ? -30.619 26.891 7.602 1.00 15.11 329 ALA A O 1
ATOM 2734 N N . GLU A 1 353 ? -31.007 24.947 8.681 1.00 13.28 330 GLU A N 1
ATOM 2735 C CA . GLU A 1 353 ? -31.885 24.441 7.627 1.00 13.97 330 GLU A CA 1
ATOM 2736 C C . GLU A 1 353 ? -33.354 24.689 7.978 1.00 13.60 330 GLU A C 1
ATOM 2737 O O . GLU A 1 353 ? -34.122 25.176 7.130 1.00 13.99 330 GLU A O 1
ATOM 2743 N N . PHE A 1 354 ? -33.794 24.419 9.221 1.00 13.07 331 PHE A N 1
ATOM 2744 C CA . PHE A 1 354 ? -35.226 24.591 9.497 1.00 12.99 331 PHE A CA 1
ATOM 2745 C C . PHE A 1 354 ? -35.697 26.017 9.321 1.00 13.83 331 PHE A C 1
ATOM 2746 O O . PHE A 1 354 ? -36.865 26.223 8.942 1.00 14.42 331 PHE A O 1
ATOM 2754 N N . THR A 1 355 ? -34.841 27.015 9.625 1.00 13.78 332 THR A N 1
ATOM 2755 C CA . THR A 1 355 ? -35.282 28.411 9.522 1.00 14.89 332 THR A CA 1
ATOM 2756 C C . THR A 1 355 ? -35.436 28.870 8.086 1.00 15.49 332 THR A C 1
ATOM 2757 O O . THR A 1 355 ? -35.964 29.972 7.885 1.00 17.91 332 THR A O 1
ATOM 2761 N N . LYS A 1 356 ? -35.037 28.057 7.111 1.00 15.29 333 LYS A N 1
ATOM 2762 C CA A LYS A 1 356 ? -35.366 28.373 5.722 0.82 17.08 333 LYS A CA 1
ATOM 2763 C CA B LYS A 1 356 ? -35.343 28.308 5.705 0.18 17.11 333 LYS A CA 1
ATOM 2764 C C . LYS A 1 356 ? -36.801 28.034 5.359 1.00 18.63 333 LYS A C 1
ATOM 2765 O O . LYS A 1 356 ? -37.236 28.374 4.248 1.00 20.15 333 LYS A O 1
ATOM 2776 N N . ALA A 1 357 ? -37.583 27.433 6.244 1.00 17.00 334 ALA A N 1
ATOM 2777 C CA . ALA A 1 357 ? -39.011 27.290 5.992 1.00 16.97 334 ALA A CA 1
ATOM 2778 C C . ALA A 1 357 ? -39.624 28.663 5.722 1.00 21.20 334 ALA A C 1
ATOM 2779 O O . ALA A 1 357 ? -39.174 29.690 6.263 1.00 19.90 334 ALA A O 1
ATOM 2781 N N . ASN A 1 358 ? -40.699 28.658 4.902 1.00 20.90 335 ASN A N 1
ATOM 2782 C CA . ASN A 1 358 ? -41.312 29.919 4.460 1.00 23.44 335 ASN A CA 1
ATOM 2783 C C . ASN A 1 358 ? -42.255 30.556 5.471 1.00 27.34 335 ASN A C 1
ATOM 2784 O O . ASN A 1 358 ? -43.276 31.133 5.084 1.00 29.29 335 ASN A O 1
ATOM 2789 N N . HIS A 1 359 ? -41.977 30.460 6.767 1.00 22.81 336 HIS A N 1
ATOM 2790 C CA . HIS A 1 359 ? -42.671 31.244 7.789 1.00 22.26 336 HIS A CA 1
ATOM 2791 C C . HIS A 1 359 ? -41.770 31.375 9.002 1.00 23.42 336 HIS A C 1
ATOM 2792 O O . HIS A 1 359 ? -40.809 30.632 9.145 1.00 24.09 336 HIS A O 1
ATOM 2799 N N A SER A 1 360 ? -42.113 32.312 9.887 0.50 23.50 337 SER A N 1
ATOM 2800 N N B SER A 1 360 ? -42.103 32.322 9.872 0.50 23.51 337 SER A N 1
ATOM 2801 C CA A SER A 1 360 ? -41.345 32.592 11.095 0.50 25.02 337 SER A CA 1
ATOM 2802 C CA B SER A 1 360 ? -41.350 32.570 11.090 0.50 25.01 337 SER A CA 1
ATOM 2803 C C A SER A 1 360 ? -41.930 31.813 12.265 0.50 22.23 337 SER A C 1
ATOM 2804 C C B SER A 1 360 ? -41.934 31.728 12.212 0.50 22.32 337 SER A C 1
ATOM 2805 O O A SER A 1 360 ? -43.148 31.752 12.443 0.50 22.12 337 SER A O 1
ATOM 2806 O O B SER A 1 360 ? -43.146 31.511 12.281 0.50 22.42 337 SER A O 1
ATOM 2811 N N . PHE A 1 361 ? -41.052 31.195 13.044 1.00 20.68 338 PHE A N 1
ATOM 2812 C CA . PHE A 1 361 ? -41.461 30.479 14.240 1.00 18.25 338 PHE A CA 1
ATOM 2813 C C . PHE A 1 361 ? -40.517 30.865 15.376 1.00 16.68 338 PHE A C 1
ATOM 2814 O O . PHE A 1 361 ? -39.338 31.213 15.145 1.00 20.12 338 PHE A O 1
ATOM 2822 N N . ASP A 1 362 ? -41.014 30.787 16.601 1.00 16.82 339 ASP A N 1
ATOM 2823 C CA . ASP A 1 362 ? -40.162 30.941 17.784 1.00 17.45 339 ASP A CA 1
ATOM 2824 C C . ASP A 1 362 ? -39.130 29.782 17.782 1.00 15.68 339 ASP A C 1
ATOM 2825 O O . ASP A 1 362 ? -39.447 28.639 17.425 1.00 15.22 339 ASP A O 1
ATOM 2830 N N A PHE A 1 363 ? -37.949 30.064 18.332 0.58 14.86 340 PHE A N 1
ATOM 2831 N N B PHE A 1 363 ? -37.894 30.040 18.153 0.42 15.37 340 PHE A N 1
ATOM 2832 C CA A PHE A 1 363 ? -36.833 29.126 18.249 0.58 14.32 340 PHE A CA 1
ATOM 2833 C CA B PHE A 1 363 ? -37.017 28.884 18.326 0.42 13.81 340 PHE A CA 1
ATOM 2834 C C A PHE A 1 363 ? -35.959 29.261 19.476 0.58 13.60 340 PHE A C 1
ATOM 2835 C C B PHE A 1 363 ? -35.989 29.200 19.391 0.42 13.43 340 PHE A C 1
ATOM 2836 O O A PHE A 1 363 ? -35.660 30.363 19.940 0.58 14.36 340 PHE A O 1
ATOM 2837 O O B PHE A 1 363 ? -35.680 30.352 19.673 0.42 15.06 340 PHE A O 1
ATOM 2852 N N . VAL A 1 364 ? -35.445 28.133 19.981 1.00 11.69 341 VAL A N 1
ATOM 2853 C CA . VAL A 1 364 ? -34.346 28.201 20.947 1.00 13.45 341 VAL A CA 1
ATOM 2854 C C . VAL A 1 364 ? -33.613 26.855 20.918 1.00 12.02 341 VAL A C 1
ATOM 2855 O O . VAL A 1 364 ? -34.187 25.823 20.559 1.00 13.21 341 VAL A O 1
ATOM 2859 N N . VAL A 1 365 ? -32.373 26.850 21.365 1.00 12.40 342 VAL A N 1
ATOM 2860 C CA . VAL A 1 365 ? -31.606 25.624 21.594 1.00 12.06 342 VAL A CA 1
ATOM 2861 C C . VAL A 1 365 ? -31.490 25.468 23.088 1.00 12.19 342 VAL A C 1
ATOM 2862 O O . VAL A 1 365 ? -31.092 26.413 23.787 1.00 12.78 342 VAL A O 1
ATOM 2866 N N . PHE A 1 366 ? -31.895 24.308 23.606 1.00 12.37 343 PHE A N 1
ATOM 2867 C CA . PHE A 1 366 ? -31.876 24.060 25.053 1.00 12.15 343 PHE A CA 1
ATOM 2868 C C . PHE A 1 366 ? -31.848 22.554 25.221 1.00 12.50 343 PHE A C 1
ATOM 2869 O O . PHE A 1 366 ? -32.817 21.866 24.850 1.00 12.76 343 PHE A O 1
ATOM 2877 N N . GLY A 1 367 ? -30.787 22.051 25.823 1.00 12.05 344 GLY A N 1
ATOM 2878 C CA . GLY A 1 367 ? -30.628 20.610 25.967 1.00 13.13 344 GLY A CA 1
ATOM 2879 C C . GLY A 1 367 ? -29.652 20.270 27.068 1.00 12.60 344 GLY A C 1
ATOM 2880 O O . GLY A 1 367 ? -28.830 21.100 27.452 1.00 13.77 344 GLY A O 1
ATOM 2881 N N . PRO A 1 368 ? -29.710 19.069 27.597 1.00 12.41 345 PRO A N 1
ATOM 2882 C CA . PRO A 1 368 ? -28.721 18.631 28.597 1.00 13.30 345 PRO A CA 1
ATOM 2883 C C . PRO A 1 368 ? -27.372 18.437 27.950 1.00 15.83 345 PRO A C 1
ATOM 2884 O O . PRO A 1 368 ? -27.247 18.240 26.736 1.00 14.70 345 PRO A O 1
ATOM 2888 N N . GLY A 1 369 ? -26.349 18.457 28.804 1.00 14.69 346 GLY A N 1
ATOM 2889 C CA . GLY A 1 369 ? -25.013 18.148 28.379 1.00 14.97 346 GLY A CA 1
ATOM 2890 C C . GLY A 1 369 ? -24.011 19.058 29.065 1.00 16.07 346 GLY A C 1
ATOM 2891 O O . GLY A 1 369 ? -24.372 20.040 29.722 1.00 18.16 346 GLY A O 1
ATOM 2892 N N . VAL A 1 370 ? -22.758 18.692 28.877 1.00 17.95 347 VAL A N 1
ATOM 2893 C CA . VAL A 1 370 ? -21.608 19.422 29.413 1.00 20.69 347 VAL A CA 1
ATOM 2894 C C . VAL A 1 370 ? -21.070 20.248 28.258 1.00 21.55 347 VAL A C 1
ATOM 2895 O O . VAL A 1 370 ? -20.584 19.689 27.258 1.00 21.04 347 VAL A O 1
ATOM 2899 N N . VAL A 1 371 ? -21.169 21.579 28.349 1.00 22.55 348 VAL A N 1
ATOM 2900 C CA . VAL A 1 371 ? -20.958 22.464 27.193 1.00 24.58 348 VAL A CA 1
ATOM 2901 C C . VAL A 1 371 ? -19.545 22.358 26.602 1.00 24.88 348 VAL A C 1
ATOM 2902 O O . VAL A 1 371 ? -19.354 22.631 25.411 1.00 27.06 348 VAL A O 1
ATOM 2906 N N . THR A 1 372 ? -18.558 21.977 27.398 1.00 23.66 349 THR A N 1
ATOM 2907 C CA . THR A 1 372 ? -17.182 21.892 26.897 1.00 28.33 349 THR A CA 1
ATOM 2908 C C . THR A 1 372 ? -16.875 20.576 26.198 1.00 27.56 349 THR A C 1
ATOM 2909 O O . THR A 1 372 ? -15.819 20.468 25.557 1.00 30.45 349 THR A O 1
ATOM 2913 N N . LEU A 1 373 ? -17.762 19.594 26.284 1.00 24.43 350 LEU A N 1
ATOM 2914 C CA . LEU A 1 373 ? -17.426 18.247 25.837 1.00 23.01 350 LEU A CA 1
ATOM 2915 C C . LEU A 1 373 ? -17.938 17.778 24.475 1.00 20.29 350 LEU A C 1
ATOM 2916 O O . LEU A 1 373 ? -17.526 16.696 24.062 1.00 21.77 350 LEU A O 1
ATOM 2921 N N . PRO A 1 374 ? -18.741 18.518 23.713 1.00 19.05 351 PRO A N 1
ATOM 2922 C CA . PRO A 1 374 ? -19.086 17.994 22.386 1.00 20.90 351 PRO A CA 1
ATOM 2923 C C . PRO A 1 374 ? -17.820 17.760 21.578 1.00 21.29 351 PRO A C 1
ATOM 2924 O O . PRO A 1 374 ? -16.894 18.584 21.582 1.00 21.86 351 PRO A O 1
ATOM 2928 N N . HIS A 1 375 ? -17.743 16.589 20.957 1.00 20.72 352 HIS A N 1
ATOM 2929 C CA . HIS A 1 375 ? -16.654 16.233 20.069 1.00 23.06 352 HIS A CA 1
ATOM 2930 C C . HIS A 1 375 ? -15.334 15.968 20.781 1.00 21.98 352 HIS A C 1
ATOM 2931 O O . HIS A 1 375 ? -14.292 15.877 20.088 1.00 26.93 352 HIS A O 1
ATOM 2938 N N . GLN A 1 376 ? -15.314 15.800 22.093 1.00 22.13 353 GLN A N 1
ATOM 2939 C CA . GLN A 1 376 ? -14.056 15.637 22.811 1.00 20.44 353 GLN A CA 1
ATOM 2940 C C . GLN A 1 376 ? -13.894 14.194 23.280 1.00 25.79 353 GLN A C 1
ATOM 2941 O O . GLN A 1 376 ? -14.850 13.432 23.428 1.00 22.03 353 GLN A O 1
ATOM 2947 N N . VAL A 1 377 ? -12.647 13.824 23.582 1.00 24.74 354 VAL A N 1
ATOM 2948 C CA . VAL A 1 377 ? -12.403 12.559 24.254 1.00 23.35 354 VAL A CA 1
ATOM 2949 C C . VAL A 1 377 ? -13.070 12.577 25.631 1.00 20.76 354 VAL A C 1
ATOM 2950 O O . VAL A 1 377 ? -13.202 13.633 26.274 1.00 22.86 354 VAL A O 1
ATOM 2954 N N . ASP A 1 378 ? -13.521 11.387 26.085 1.00 20.56 355 ASP A N 1
ATOM 2955 C CA . ASP A 1 378 ? -14.122 11.244 27.409 1.00 22.18 355 ASP A CA 1
ATOM 2956 C C . ASP A 1 378 ? -15.373 12.099 27.589 1.00 21.09 355 ASP A C 1
ATOM 2957 O O . ASP A 1 378 ? -15.704 12.549 28.688 1.00 22.61 355 ASP A O 1
ATOM 2962 N N . GLU A 1 379 ? -16.116 12.255 26.499 1.00 21.10 356 GLU A N 1
ATOM 2963 C CA . GLU A 1 379 ? -17.420 12.896 26.572 1.00 18.69 356 GLU A CA 1
ATOM 2964 C C . GLU A 1 379 ? -18.317 12.149 27.547 1.00 17.27 356 GLU A C 1
ATOM 2965 O O . GLU A 1 379 ? -18.373 10.917 27.543 1.00 17.07 356 GLU A O 1
ATOM 2971 N N . TYR A 1 380 ? -19.084 12.913 28.338 1.00 16.23 357 TYR A N 1
ATOM 2972 C CA . TYR A 1 380 ? -20.084 12.347 29.221 1.00 14.96 357 TYR A CA 1
ATOM 2973 C C . TYR A 1 380 ? -21.221 13.353 29.351 1.00 14.62 357 TYR A C 1
ATOM 2974 O O . TYR A 1 380 ? -21.075 14.513 28.987 1.00 16.58 357 TYR A O 1
ATOM 2983 N N . VAL A 1 381 ? -22.325 12.881 29.908 1.00 15.53 358 VAL A N 1
ATOM 2984 C CA . VAL A 1 381 ? -23.430 13.714 30.372 1.00 16.91 358 VAL A CA 1
ATOM 2985 C C . VAL A 1 381 ? -23.684 13.419 31.850 1.00 16.87 358 VAL A C 1
ATOM 2986 O O . VAL A 1 381 ? -23.489 12.282 32.317 1.00 17.30 358 VAL A O 1
ATOM 2990 N N . GLU A 1 382 ? -24.164 14.433 32.571 1.00 17.14 359 GLU A N 1
ATOM 2991 C CA . GLU A 1 382 ? -24.572 14.241 33.950 1.00 16.73 359 GLU A CA 1
ATOM 2992 C C . GLU A 1 382 ? -25.963 13.652 34.006 1.00 15.97 359 GLU A C 1
ATOM 2993 O O . GLU A 1 382 ? -26.906 14.201 33.391 1.00 16.82 359 GLU A O 1
ATOM 2999 N N . ILE A 1 383 ? -26.101 12.515 34.689 1.00 16.32 360 ILE A N 1
ATOM 3000 C CA . ILE A 1 383 ? -27.366 11.808 34.715 1.00 15.18 360 ILE A CA 1
ATOM 3001 C C . ILE A 1 383 ? -28.470 12.666 35.316 1.00 17.88 360 ILE A C 1
ATOM 3002 O O . ILE A 1 383 ? -29.614 12.716 34.801 1.00 16.50 360 ILE A O 1
ATOM 3007 N N . ASP A 1 384 ? -28.160 13.399 36.399 1.00 18.45 361 ASP A N 1
ATOM 3008 C CA . ASP A 1 384 ? -29.225 14.213 36.990 1.00 17.30 361 ASP A CA 1
ATOM 3009 C C . ASP A 1 384 ? -29.712 15.316 36.031 1.00 16.27 361 ASP A C 1
ATOM 3010 O O . ASP A 1 384 ? -30.911 15.637 36.011 1.00 16.38 361 ASP A O 1
ATOM 3015 N N . ASN A 1 385 ? -28.807 15.848 35.199 1.00 16.50 362 ASN A N 1
ATOM 3016 C CA . ASN A 1 385 ? -29.159 16.857 34.186 1.00 14.80 362 ASN A CA 1
ATOM 3017 C C . ASN A 1 385 ? -30.087 16.246 33.149 1.00 14.77 362 ASN A C 1
ATOM 3018 O O . ASN A 1 385 ? -31.140 16.800 32.854 1.00 14.51 362 ASN A O 1
ATOM 3023 N N . TYR A 1 386 ? -29.731 15.062 32.656 1.00 14.54 363 TYR A N 1
ATOM 3024 C CA . TYR A 1 386 ? -30.587 14.363 31.696 1.00 14.12 363 TYR A CA 1
ATOM 3025 C C . TYR A 1 386 ? -31.972 14.100 32.248 1.00 13.51 363 TYR A C 1
ATOM 3026 O O . TYR A 1 386 ? -32.993 14.403 31.606 1.00 14.16 363 TYR A O 1
ATOM 3035 N N . LEU A 1 387 ? -32.051 13.548 33.476 1.00 13.85 364 LEU A N 1
ATOM 3036 C CA . LEU A 1 387 ? -33.351 13.224 34.044 1.00 13.73 364 LEU A CA 1
ATOM 3037 C C . LEU A 1 387 ? -34.165 14.487 34.325 1.00 14.26 364 LEU A C 1
ATOM 3038 O O . LEU A 1 387 ? -35.403 14.490 34.124 1.00 14.77 364 LEU A O 1
ATOM 3043 N N . ASP A 1 388 ? -33.487 15.560 34.774 1.00 14.06 365 ASP A N 1
ATOM 3044 C CA . ASP A 1 388 ? -34.245 16.786 34.998 1.00 14.53 365 ASP A CA 1
ATOM 3045 C C . ASP A 1 388 ? -34.812 17.323 33.676 1.00 13.09 365 ASP A C 1
ATOM 3046 O O . ASP A 1 388 ? -35.945 17.833 33.645 1.00 14.37 365 ASP A O 1
ATOM 3051 N N . MET A 1 389 ? -34.023 17.215 32.585 1.00 12.24 366 MET A N 1
ATOM 3052 C CA . MET A 1 389 ? -34.555 17.781 31.342 1.00 12.85 366 MET A CA 1
ATOM 3053 C C . MET A 1 389 ? -35.774 17.034 30.809 1.00 13.46 366 MET A C 1
ATOM 3054 O O . MET A 1 389 ? -36.647 17.638 30.179 1.00 14.52 366 MET A O 1
ATOM 3059 N N . ILE A 1 390 ? -35.907 15.738 31.112 1.00 13.18 367 ILE A N 1
ATOM 3060 C CA . ILE A 1 390 ? -37.131 15.030 30.771 1.00 13.22 367 ILE A CA 1
ATOM 3061 C C . ILE A 1 390 ? -38.343 15.715 31.392 1.00 13.60 367 ILE A C 1
ATOM 3062 O O . ILE A 1 390 ? -39.396 15.848 30.750 1.00 15.68 367 ILE A O 1
ATOM 3067 N N . GLU A 1 391 ? -38.192 16.115 32.666 1.00 15.01 368 GLU A N 1
ATOM 3068 C CA . GLU A 1 391 ? -39.272 16.799 33.364 1.00 15.51 368 GLU A CA 1
ATOM 3069 C C . GLU A 1 391 ? -39.443 18.237 32.874 1.00 14.06 368 GLU A C 1
ATOM 3070 O O . GLU A 1 391 ? -40.578 18.646 32.627 1.00 15.17 368 GLU A O 1
ATOM 3076 N N . LYS A 1 392 ? -38.339 18.937 32.672 1.00 15.11 369 LYS A N 1
ATOM 3077 C CA . LYS A 1 392 ? -38.458 20.336 32.233 1.00 13.99 369 LYS A CA 1
ATOM 3078 C C . LYS A 1 392 ? -39.104 20.438 30.852 1.00 13.02 369 LYS A C 1
ATOM 3079 O O . LYS A 1 392 ? -39.971 21.289 30.619 1.00 14.17 369 LYS A O 1
ATOM 3085 N N . TYR A 1 393 ? -38.792 19.489 29.924 1.00 13.67 370 TYR A N 1
ATOM 3086 C CA . TYR A 1 393 ? -39.464 19.559 28.639 1.00 12.82 370 TYR A CA 1
ATOM 3087 C C . TYR A 1 393 ? -40.978 19.432 28.761 1.00 12.98 370 TYR A C 1
ATOM 3088 O O . TYR A 1 393 ? -41.727 20.077 28.028 1.00 13.94 370 TYR A O 1
ATOM 3097 N N . GLN A 1 394 ? -41.442 18.545 29.670 1.00 13.76 371 GLN A N 1
ATOM 3098 C CA . GLN A 1 394 ? -42.874 18.423 29.833 1.00 13.38 371 GLN A CA 1
ATOM 3099 C C . GLN A 1 394 ? -43.495 19.702 30.341 1.00 14.69 371 GLN A C 1
ATOM 3100 O O . GLN A 1 394 ? -44.552 20.104 29.839 1.00 14.48 371 GLN A O 1
ATOM 3106 N N . GLY A 1 395 ? -42.856 20.349 31.330 1.00 14.77 372 GLY A N 1
ATOM 3107 C CA . GLY A 1 395 ? -43.361 21.621 31.810 1.00 14.63 372 GLY A CA 1
ATOM 3108 C C . GLY A 1 395 ? -43.403 22.683 30.730 1.00 14.94 372 GLY A C 1
ATOM 3109 O O . GLY A 1 395 ? -44.377 23.449 30.621 1.00 15.71 372 GLY A O 1
ATOM 3110 N N . ILE A 1 396 ? -42.334 22.751 29.915 1.00 13.59 373 ILE A N 1
ATOM 3111 C CA . ILE A 1 396 ? -42.307 23.693 28.800 1.00 13.90 373 ILE A CA 1
ATOM 3112 C C . ILE A 1 396 ? -43.458 23.461 27.858 1.00 14.47 373 ILE A C 1
ATOM 3113 O O . ILE A 1 396 ? -44.142 24.413 27.449 1.00 15.13 373 ILE A O 1
ATOM 3118 N N . ILE A 1 397 ? -43.697 22.207 27.472 1.00 13.82 374 ILE A N 1
ATOM 3119 C CA . ILE A 1 397 ? -44.790 21.896 26.557 1.00 14.85 374 ILE A CA 1
ATOM 3120 C C . ILE A 1 397 ? -46.121 22.334 27.142 1.00 14.87 374 ILE A C 1
ATOM 3121 O O . ILE A 1 397 ? -46.966 22.933 26.450 1.00 16.12 374 ILE A O 1
ATOM 3126 N N . LEU A 1 398 ? -46.347 21.994 28.413 1.00 15.79 375 LEU A N 1
ATOM 3127 C CA . LEU A 1 398 ? -47.628 22.320 29.018 1.00 15.67 375 LEU A CA 1
ATOM 3128 C C . LEU A 1 398 ? -47.841 23.829 29.093 1.00 16.47 375 LEU A C 1
ATOM 3129 O O . LEU A 1 398 ? -48.973 2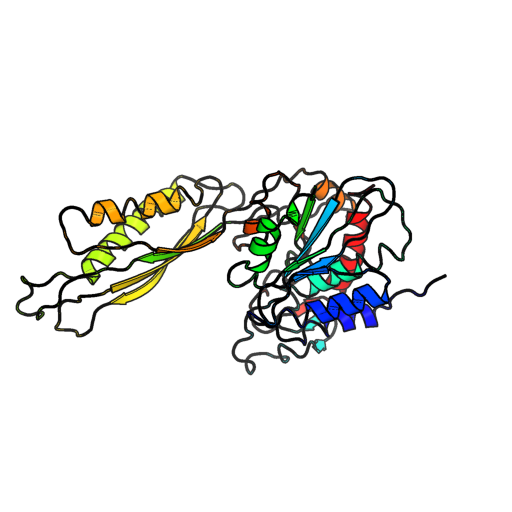4.300 28.893 1.00 20.26 375 LEU A O 1
ATOM 3134 N N A SER A 1 399 ? -46.792 24.604 29.348 0.64 16.34 376 SER A N 1
ATOM 3135 N N B SER A 1 399 ? -46.758 24.585 29.354 0.36 16.33 376 SER A N 1
ATOM 3136 C CA A SER A 1 399 ? -46.948 26.062 29.375 0.64 15.40 376 SER A CA 1
ATOM 3137 C CA B SER A 1 399 ? -46.806 26.046 29.455 0.36 15.06 376 SER A CA 1
ATOM 3138 C C A SER A 1 399 ? -47.173 26.609 27.970 0.64 16.03 376 SER A C 1
ATOM 3139 C C B SER A 1 399 ? -47.026 26.697 28.093 0.36 15.77 376 SER A C 1
ATOM 3140 O O A SER A 1 399 ? -48.152 27.308 27.686 0.64 16.67 376 SER A O 1
ATOM 3141 O O B SER A 1 399 ? -47.857 27.602 27.980 0.36 17.19 376 SER A O 1
ATOM 3146 N N . TYR A 1 400 ? -46.319 26.215 27.047 1.00 16.35 377 TYR A N 1
ATOM 3147 C CA . TYR A 1 400 ? -46.378 26.803 25.730 1.00 13.98 377 TYR A CA 1
ATOM 3148 C C . TYR A 1 400 ? -47.685 26.490 25.051 1.00 16.03 377 TYR A C 1
ATOM 3149 O O . TYR A 1 400 ? -48.241 27.339 24.349 1.00 18.13 377 TYR A O 1
ATOM 3158 N N . LEU A 1 401 ? -48.187 25.263 25.223 1.00 16.18 378 LEU A N 1
ATOM 3159 C CA . LEU A 1 401 ? -49.409 24.784 24.598 1.00 16.85 378 LEU A CA 1
ATOM 3160 C C . LEU A 1 401 ? -50.623 24.938 25.495 1.00 17.37 378 LEU A C 1
ATOM 3161 O O . LEU A 1 401 ? -51.649 24.354 25.171 1.00 21.61 378 LEU A O 1
ATOM 3166 N N . ALA A 1 402 ? -50.532 25.751 26.532 1.00 20.95 379 ALA A N 1
ATOM 3167 C CA . ALA A 1 402 ? -51.656 25.923 27.490 1.00 23.27 379 ALA A CA 1
ATOM 3168 C C . ALA A 1 402 ? -52.907 26.370 26.760 1.00 28.67 379 ALA A C 1
ATOM 3169 O O . ALA A 1 402 ? -54.001 25.899 27.134 1.00 29.19 379 ALA A O 1
#

B-factor: mean 21.77, std 9.29, range [10.92, 84.73]